Protein AF-0000000083277262 (afdb_homodimer)

Secondary structure (DSSP, 8-state):
----TTSPPEEEEETTTEEEETTS-EEE-SS--B-----BTTTTEEEEEEEEETTTTEEEEEEEESS--TTS-EEEEEEE--STTTS--TT-HHHIIIIIHHHHHHHT-EEEEEE---TTTS-TTHHHHHHHHHHHHHHHHHT--TTSTT--HHHHHHEEEEEEEEEEETHHHHHHHHHHHHHHTSSGGGT--EEEEEEES-----SS--GGGGT-HHHHHHHHHHHHHHS--TTGGGSTTT-TTSTTPPPGGG--SSEEEEEEETT-TTHHHHHHHHHHHHHSS--SEEEEEEETT--TTHHHHSTTSHHHHHHHHHHHHHHH--/----TTSPPEEEEETTTEEEETTS-EEE-SS--B-----BTTTTEEEEEEEEETTTTEEEEEEEESS--TTS-EEEEEEE--STTTS--TT-HHHIIIIIHHHHHHHT-EEEEEE---TTTS-TTHHHHHHHHHHHHHHHHHT--TTSTT--HHHHHHEEEEEEEEEEETHHHHHHHHHHHHHHTSSGGGT--EEEEEEES-----SS--GGGGT-HHHHHHHHHHHHHHS--TTGGGSTTT-TTSTTPPPGGG--SSEEEEEEETT-TTHHHHHHHHHHHHHSS--SEEEEEEETT--TTHHHHSTTSHHHHHHHHHHHHHHH--

Organism: Cucumis melo var. makuwa (NCBI:txid1194695)

pLDDT: mean 95.26, std 7.97, range [22.5, 98.94]

Foldseek 3Di:
DPQPPVDFAWDDDQPPAWTAGPVGDIGGNDQPDFAAFAADPVQQKGKDKDQQDVVVRWIKMKIAHPDDDQVAAFAEEEEEEDDLLRHHFNGRCLCVPQPDSLLCRLLRHMYIYTGFHGPPVDFPPRRLVSSLSNLVSLLVLLVDDPPDPPHDVCCVRHHDQQQYEQEYEACSLLSRQVSQLVCLVDCSCVRGAHAEYEYALYQADDDDADDPCVPPVVVVVSSQVSCCRRDPDPRRCLPLSRHCPHPPHPDSLSGGHAEYEQEHEAAESSRVVSVVSQVSNVPDPNRHYYHYHYHYPDYGSCLSVPVPDPSNSVVSNVVSCVSNPD/DPQPPVDFAWDDDQPPAWTAGPVGDIGGNDQPDFAAFAADPVLQKGKDKDQQDVVVRWIKMKIAHPDDDQVAAFAEEEEEEDDLLAHHFNGRCLCVPQPDSLLCRLQRHMYIYTGFHGPPVDFPPRRLVSSLSNLVSLLVQLVDDPPDPPHDVCCVRHHDQQQYEQEYEACSLLSRQVSQLVCLVDCSCVRGAHAEYEYALYQADDDDADDPCVPPVVVVVSSQVSCCRRDPDPRRCLPLSRHCPHPPHDDSLSGGHAEYEQEHEAAESSRVVSVVSQVSNVPDPNRHYYHYHYHYPDYGSCLSVPVPDPSSSVVSNVVSCVSNPD

Sequence (652 aa):
MATDSNNPELAVELLPYLRLYKNGIVDRLIGTRVTPPGLDSRTGVDSKDIIIVPDTGVSARLYRPTVVDPRRKLPLVVYFHGGAFLVASSAEPIYHNNCLIPLAAEAHTVLLSVNYRLAPEHPLPAAYDDSWAALQWIAAQSQSSADQPGHEPWLEELVDFEKVFLVGDSAGGNISHHMALRAKNSNLGAKIKIVGIALIQPYFWGQEPIGLEIIEHHKRAEVDSWWNFVCPSDRGNDDLLINPFSDGSPAIDGLAGEKVLVIVAGKDILRERGKLYYETLARSEWKGKVEFYETEGEDHAFHMLNPTSEKAKALVKRLAFFLNQDMATDSNNPELAVELLPYLRLYKNGIVDRLIGTRVTPPGLDSRTGVDSKDIIIVPDTGVSARLYRPTVVDPRRKLPLVVYFHGGAFLVASSAEPIYHNNCLIPLAAEAHTVLLSVNYRLAPEHPLPAAYDDSWAALQWIAAQSQSSADQPGHEPWLEELVDFEKVFLVGDSAGGNISHHMALRAKNSNLGAKIKIVGIALIQPYFWGQEPIGLEIIEHHKRAEVDSWWNFVCPSDRGNDDLLINPFSDGSPAIDGLAGEKVLVIVAGKDILRERGKLYYETLARSEWKGKVEFYETEGEDHAFHMLNPTSEKAKALVKRLAFFLNQD

Structure (mmCIF, N/CA/C/O backbone):
data_AF-0000000083277262-model_v1
#
loop_
_entity.id
_entity.type
_entity.pdbx_description
1 polymer 'Carboxylesterase 2'
#
loop_
_atom_site.group_PDB
_atom_site.id
_atom_site.type_symbol
_atom_site.label_atom_id
_atom_site.label_alt_id
_atom_site.label_comp_id
_atom_site.label_asym_id
_atom_site.label_entity_id
_atom_site.label_seq_id
_atom_site.pdbx_PDB_ins_code
_atom_site.Cartn_x
_atom_site.Cartn_y
_atom_site.Cartn_z
_atom_site.occupancy
_atom_site.B_iso_or_equiv
_atom_site.auth_seq_id
_atom_site.auth_comp_id
_atom_site.auth_asym_id
_atom_site.auth_atom_id
_atom_site.pdbx_PDB_model_num
ATOM 1 N N . MET A 1 1 ? -23.422 -6.77 -21.609 1 22.77 1 MET A N 1
ATOM 2 C CA . MET A 1 1 ? -22.125 -6.598 -22.25 1 22.77 1 MET A CA 1
ATOM 3 C C . MET A 1 1 ? -21.016 -6.488 -21.219 1 22.77 1 MET A C 1
ATOM 5 O O . MET A 1 1 ? -21.078 -5.645 -20.328 1 22.77 1 MET A O 1
ATOM 9 N N . ALA A 1 2 ? -20.391 -7.473 -20.875 1 35.72 2 ALA A N 1
ATOM 10 C CA . ALA A 1 2 ? -19.312 -7.496 -19.891 1 35.72 2 ALA A CA 1
ATOM 11 C C . ALA A 1 2 ? -18.406 -6.277 -20.031 1 35.72 2 ALA A C 1
ATOM 13 O O . ALA A 1 2 ? -17.812 -6.062 -21.094 1 35.72 2 ALA A O 1
ATOM 14 N N . THR A 1 3 ? -18.609 -5.141 -19.453 1 43.09 3 THR A N 1
ATOM 15 C CA . THR A 1 3 ? -17.75 -3.959 -19.516 1 43.09 3 THR A CA 1
ATOM 16 C C . THR A 1 3 ? -16.281 -4.359 -19.625 1 43.09 3 THR A C 1
ATOM 18 O O . THR A 1 3 ? -15.828 -5.266 -18.922 1 43.09 3 THR A O 1
ATOM 21 N N . ASP A 1 4 ? -15.656 -4.242 -20.641 1 50.34 4 ASP A N 1
ATOM 22 C CA . ASP A 1 4 ? -14.258 -4.477 -20.984 1 50.34 4 ASP A CA 1
ATOM 23 C C . ASP A 1 4 ? -13.336 -4.008 -19.859 1 50.34 4 ASP A C 1
ATOM 25 O O . ASP A 1 4 ? -13.195 -2.803 -19.625 1 50.34 4 ASP A O 1
ATOM 29 N N . SER A 1 5 ? -13.211 -4.855 -18.859 1 57.97 5 SER A N 1
ATOM 30 C CA . SER A 1 5 ? -12.414 -4.555 -17.672 1 57.97 5 SER A CA 1
ATOM 31 C C . SER A 1 5 ? -11.148 -3.783 -18.031 1 57.97 5 SER A C 1
ATOM 33 O O . SER A 1 5 ? -10.602 -3.051 -17.203 1 57.97 5 SER A O 1
ATOM 35 N N . ASN A 1 6 ? -10.805 -3.916 -19.375 1 64.69 6 ASN A N 1
ATOM 36 C CA . ASN A 1 6 ? -9.578 -3.27 -19.828 1 64.69 6 ASN A CA 1
ATOM 37 C C . ASN A 1 6 ? -9.844 -1.841 -20.297 1 64.69 6 ASN A C 1
ATOM 39 O O . ASN A 1 6 ? -8.906 -1.047 -20.438 1 64.69 6 ASN A O 1
ATOM 43 N N . ASN A 1 7 ? -11.055 -1.587 -20.578 1 66.38 7 ASN A N 1
ATOM 44 C CA . ASN A 1 7 ? -11.406 -0.224 -20.969 1 66.38 7 ASN A CA 1
ATOM 45 C C . ASN A 1 7 ? -12.633 0.275 -20.219 1 66.38 7 ASN A C 1
ATOM 47 O O . ASN A 1 7 ? -13.672 0.535 -20.828 1 66.38 7 ASN A O 1
ATOM 51 N N . PRO A 1 8 ? -12.5 0.411 -19.047 1 79.12 8 PRO A N 1
ATOM 52 C CA . PRO A 1 8 ? -13.672 0.779 -18.25 1 79.12 8 PRO A CA 1
ATOM 53 C C . PRO A 1 8 ? -14.125 2.217 -18.484 1 79.12 8 PRO A C 1
ATOM 55 O O . PRO A 1 8 ? -13.32 3.061 -18.891 1 79.12 8 PRO A O 1
ATOM 58 N N . GLU A 1 9 ? -15.375 2.428 -18.375 1 90.5 9 GLU A N 1
ATOM 59 C CA . GLU A 1 9 ? -15.961 3.758 -18.5 1 90.5 9 GLU A CA 1
ATOM 60 C C . GLU A 1 9 ? -15.656 4.621 -17.281 1 90.5 9 GLU A C 1
ATOM 62 O O . GLU A 1 9 ? -15.734 4.152 -16.156 1 90.5 9 GLU A O 1
ATOM 67 N N . LEU A 1 10 ? -15.344 5.852 -17.609 1 94.06 10 LEU A N 1
ATOM 68 C CA . LEU A 1 10 ? -15.031 6.797 -16.547 1 94.06 10 LEU A CA 1
ATOM 69 C C . LEU A 1 10 ? -16.281 7.16 -15.758 1 94.06 10 LEU A C 1
ATOM 71 O O . LEU A 1 10 ? -17.328 7.438 -16.344 1 94.06 10 LEU A O 1
ATOM 75 N N . ALA A 1 11 ? -16.266 7.082 -14.508 1 94.88 11 ALA A N 1
ATOM 76 C CA . ALA A 1 11 ? -17.344 7.539 -13.633 1 94.88 11 ALA A CA 1
ATOM 77 C C . ALA A 1 11 ? -17.078 8.961 -13.133 1 94.88 11 ALA A C 1
ATOM 79 O O . ALA A 1 11 ? -17.922 9.836 -13.266 1 94.88 11 ALA A O 1
ATOM 80 N N . VAL A 1 12 ? -15.883 9.156 -12.531 1 95.62 12 VAL A N 1
ATOM 81 C CA . VAL A 1 12 ? -15.492 10.438 -11.953 1 95.62 12 VAL A CA 1
ATOM 82 C C . VAL A 1 12 ? -14.016 10.703 -12.219 1 95.62 12 VAL A C 1
ATOM 84 O O . VAL A 1 12 ? -13.195 9.781 -12.188 1 95.62 12 VAL A O 1
ATOM 87 N N . GLU A 1 13 ? -13.727 11.875 -12.586 1 96.38 13 GLU A N 1
ATOM 88 C CA . GLU A 1 13 ? -12.344 12.32 -12.719 1 96.38 13 GLU A CA 1
ATOM 89 C C . GLU A 1 13 ? -12.031 13.453 -11.742 1 96.38 13 GLU A C 1
ATOM 91 O O . GLU A 1 13 ? -12.641 14.523 -11.805 1 96.38 13 GLU A O 1
ATOM 96 N N . LEU A 1 14 ? -11.109 13.195 -10.828 1 97.06 14 LEU A N 1
ATOM 97 C CA . LEU A 1 14 ? -10.672 14.172 -9.836 1 97.06 14 LEU A CA 1
ATOM 98 C C . LEU A 1 14 ? -9.219 14.578 -10.078 1 97.06 14 LEU A C 1
ATOM 100 O O . LEU A 1 14 ? -8.336 14.211 -9.305 1 97.06 14 LEU A O 1
ATOM 104 N N . LEU A 1 15 ? -9.055 15.305 -11.109 1 95.19 15 LEU A N 1
ATOM 105 C CA . LEU A 1 15 ? -7.703 15.727 -11.469 1 95.19 15 LEU A CA 1
ATOM 106 C C . LEU A 1 15 ? -7.129 16.672 -10.414 1 95.19 15 LEU A C 1
ATOM 108 O O . LEU A 1 15 ? -7.863 17.469 -9.82 1 95.19 15 LEU A O 1
ATOM 112 N N . PRO A 1 16 ? -5.879 16.625 -10.266 1 96.62 16 PRO A N 1
ATOM 113 C CA . PRO A 1 16 ? -4.895 15.75 -10.898 1 96.62 16 PRO A CA 1
ATOM 114 C C . PRO A 1 16 ? -4.734 14.414 -10.172 1 96.62 16 PRO A C 1
ATOM 116 O O . PRO A 1 16 ? -3.775 13.68 -10.422 1 96.62 16 PRO A O 1
ATOM 119 N N . TYR A 1 17 ? -5.645 14.023 -9.32 1 97.56 17 TYR A N 1
ATOM 120 C CA . TYR A 1 17 ? -5.363 13 -8.32 1 97.56 17 TYR A CA 1
ATOM 121 C C . TYR A 1 17 ? -5.715 11.609 -8.852 1 97.56 17 TYR A C 1
ATOM 123 O O . TYR A 1 17 ? -4.879 10.703 -8.828 1 97.56 17 TYR A O 1
ATOM 131 N N . LEU A 1 18 ? -6.953 11.484 -9.328 1 97.31 18 LEU A N 1
ATOM 132 C CA . LEU A 1 18 ? -7.309 10.117 -9.672 1 97.31 18 LEU A CA 1
ATOM 133 C C . LEU A 1 18 ? -8.492 10.078 -10.625 1 97.31 18 LEU A C 1
ATOM 135 O O . LEU A 1 18 ? -9.164 11.094 -10.828 1 97.31 18 LEU A O 1
ATOM 139 N N . ARG A 1 19 ? -8.711 8.945 -11.242 1 97.12 19 ARG A N 1
ATOM 140 C CA . ARG A 1 19 ? -9.891 8.562 -12.016 1 97.12 19 ARG A CA 1
ATOM 141 C C . ARG A 1 19 ? -10.594 7.363 -11.391 1 97.12 19 ARG A C 1
ATOM 143 O O . ARG A 1 19 ? -9.938 6.402 -10.984 1 97.12 19 ARG A O 1
ATOM 150 N N . LEU A 1 20 ? -11.828 7.457 -11.219 1 96.62 20 LEU A N 1
ATOM 151 C CA . LEU A 1 20 ? -12.688 6.367 -10.789 1 96.62 20 LEU A CA 1
ATOM 152 C C . LEU A 1 20 ? -13.555 5.867 -11.938 1 96.62 20 LEU A C 1
ATOM 154 O O . LEU A 1 20 ? -14.258 6.656 -12.578 1 96.62 20 LEU A O 1
ATOM 158 N N . TYR A 1 21 ? -13.492 4.625 -12.156 1 94.88 21 TYR A N 1
ATOM 159 C CA . TYR A 1 21 ? -14.25 4.043 -13.258 1 94.88 21 TYR A CA 1
ATOM 160 C C . TYR A 1 21 ? -15.539 3.408 -12.758 1 94.88 21 TYR A C 1
ATOM 162 O O . TYR A 1 21 ? -15.688 3.145 -11.562 1 94.88 21 TYR A O 1
ATOM 170 N N . LYS A 1 22 ? -16.453 3.186 -13.625 1 91.88 22 LYS A N 1
ATOM 171 C CA . LYS A 1 22 ? -17.797 2.729 -13.281 1 91.88 22 LYS A CA 1
ATOM 172 C C . LYS A 1 22 ? -17.75 1.352 -12.625 1 91.88 22 LYS A C 1
ATOM 174 O O . LYS A 1 22 ? -18.594 1.035 -11.781 1 91.88 22 LYS A O 1
ATOM 179 N N . ASN A 1 23 ? -16.781 0.619 -12.938 1 87.88 23 ASN A N 1
ATOM 180 C CA . ASN A 1 23 ? -16.672 -0.716 -12.359 1 87.88 23 ASN A CA 1
ATOM 181 C C . ASN A 1 23 ? -15.922 -0.693 -11.031 1 87.88 23 ASN A C 1
ATOM 183 O O . ASN A 1 23 ? -15.562 -1.745 -10.492 1 87.88 23 ASN A O 1
ATOM 187 N N . GLY A 1 24 ? -15.555 0.473 -10.562 1 90.81 24 GLY A N 1
ATOM 188 C CA . GLY A 1 24 ? -15.008 0.628 -9.219 1 90.81 24 GLY A CA 1
ATOM 189 C C . GLY A 1 24 ? -13.5 0.774 -9.203 1 90.81 24 GLY A C 1
ATOM 190 O O . GLY A 1 24 ? -12.906 1.058 -8.164 1 90.81 24 GLY A O 1
ATOM 191 N N . ILE A 1 25 ? -12.891 0.616 -10.344 1 94.31 25 ILE A N 1
ATOM 192 C CA . ILE A 1 25 ? -11.438 0.7 -10.43 1 94.31 25 ILE A CA 1
ATOM 193 C C . ILE A 1 25 ? -10.984 2.125 -10.125 1 94.31 25 ILE A C 1
ATOM 195 O O . ILE A 1 25 ? -11.555 3.09 -10.648 1 94.31 25 ILE A O 1
ATOM 199 N N . VAL A 1 26 ? -10.031 2.217 -9.266 1 96.69 26 VAL A N 1
ATOM 200 C CA . VAL A 1 26 ? -9.414 3.492 -8.922 1 96.69 26 VAL A CA 1
ATOM 201 C C . VAL A 1 26 ? -8.023 3.582 -9.562 1 96.69 26 VAL A C 1
ATOM 203 O O . VAL A 1 26 ? -7.184 2.705 -9.352 1 96.69 26 VAL A O 1
ATOM 206 N N . ASP A 1 27 ? -7.82 4.59 -10.352 1 96.44 27 ASP A N 1
ATOM 207 C CA . ASP A 1 27 ? -6.535 4.867 -10.984 1 96.44 27 ASP A CA 1
ATOM 208 C C . ASP A 1 27 ? -5.941 6.176 -10.469 1 96.44 27 ASP A C 1
ATOM 210 O O . ASP A 1 27 ? -6.359 7.258 -10.883 1 96.44 27 ASP A O 1
ATOM 214 N N . ARG A 1 28 ? -5.016 6.137 -9.562 1 97.56 28 ARG A N 1
ATOM 215 C CA . ARG A 1 28 ? -4.355 7.332 -9.047 1 97.56 28 ARG A CA 1
ATOM 216 C C . ARG A 1 28 ? -3.266 7.809 -10 1 97.56 28 ARG A C 1
ATOM 218 O O . ARG A 1 28 ? -2.465 7.008 -10.484 1 97.56 28 ARG A O 1
ATOM 225 N N . LEU A 1 29 ? -3.215 9.055 -10.234 1 96.38 29 LEU A N 1
ATOM 226 C CA . LEU A 1 29 ? -2.412 9.617 -11.312 1 96.38 29 LEU A CA 1
ATOM 227 C C . LEU A 1 29 ? -1.122 10.219 -10.773 1 96.38 29 LEU A C 1
ATOM 229 O O . LEU A 1 29 ? -0.129 10.328 -11.492 1 96.38 29 LEU A O 1
ATOM 233 N N . ILE A 1 30 ? -1.158 10.656 -9.531 1 95.56 30 ILE A N 1
ATOM 234 C CA . ILE A 1 30 ? 0.013 11.234 -8.883 1 95.56 30 ILE A CA 1
ATOM 235 C C . ILE A 1 30 ? 0.098 10.742 -7.438 1 95.56 30 ILE A C 1
ATOM 237 O O . ILE A 1 30 ? -0.841 10.125 -6.93 1 95.56 30 ILE A O 1
ATOM 241 N N . GLY A 1 31 ? 1.222 11 -6.832 1 95.25 31 GLY A N 1
ATOM 242 C CA . GLY A 1 31 ? 1.381 10.703 -5.418 1 95.25 31 GLY A CA 1
ATOM 243 C C . GLY A 1 31 ? 1.563 9.219 -5.141 1 95.25 31 GLY A C 1
ATOM 244 O O . GLY A 1 31 ? 1.204 8.734 -4.066 1 95.25 31 GLY A O 1
ATOM 245 N N . THR A 1 32 ? 2.051 8.484 -6.199 1 94.81 32 THR A N 1
ATOM 246 C CA . THR A 1 32 ? 2.121 7.031 -6.062 1 94.81 32 THR A CA 1
ATOM 247 C C . THR A 1 32 ? 3.572 6.566 -5.996 1 94.81 32 THR A C 1
ATOM 249 O O . THR A 1 32 ? 3.84 5.367 -5.871 1 94.81 32 THR A O 1
ATOM 252 N N . ARG A 1 33 ? 4.547 7.508 -6.062 1 94.81 33 ARG A N 1
ATOM 253 C CA . ARG A 1 33 ? 5.953 7.121 -6.02 1 94.81 33 ARG A CA 1
ATOM 254 C C . ARG A 1 33 ? 6.379 6.762 -4.602 1 94.81 33 ARG A C 1
ATOM 256 O O . ARG A 1 33 ? 5.738 7.172 -3.633 1 94.81 33 ARG A O 1
ATOM 263 N N . VAL A 1 34 ? 7.438 5.98 -4.512 1 96.31 34 VAL A N 1
ATOM 264 C CA . VAL A 1 34 ? 7.871 5.484 -3.207 1 96.31 34 VAL A CA 1
ATOM 265 C C . VAL A 1 34 ? 9.367 5.715 -3.037 1 96.31 34 VAL A C 1
ATOM 267 O O . VAL A 1 34 ? 10.156 5.398 -3.932 1 96.31 34 VAL A O 1
ATOM 270 N N . THR A 1 35 ? 9.719 6.305 -1.947 1 95.75 35 THR A N 1
ATOM 271 C CA . THR A 1 35 ? 11.117 6.375 -1.524 1 95.75 35 THR A CA 1
ATOM 272 C C . THR A 1 35 ? 11.359 5.473 -0.32 1 95.75 35 THR A C 1
ATOM 274 O O . THR A 1 35 ? 10.648 5.559 0.683 1 95.75 35 THR A O 1
ATOM 277 N N . PRO A 1 36 ? 12.32 4.633 -0.388 1 94.44 36 PRO A N 1
ATOM 278 C CA . PRO A 1 36 ? 12.617 3.795 0.775 1 94.44 36 PRO A CA 1
ATOM 279 C C . PRO A 1 36 ? 13.156 4.598 1.957 1 94.44 36 PRO A C 1
ATOM 281 O O . PRO A 1 36 ? 13.805 5.629 1.764 1 94.44 36 PRO A O 1
ATOM 284 N N . PRO A 1 37 ? 12.883 4.109 3.176 1 97.31 37 PRO A N 1
ATOM 285 C CA . PRO A 1 37 ? 13.516 4.73 4.34 1 97.31 37 PRO A CA 1
ATOM 286 C C . PRO A 1 37 ? 15.016 4.441 4.426 1 97.31 37 PRO A C 1
ATOM 288 O O . PRO A 1 37 ? 15.531 3.619 3.668 1 97.31 37 PRO A O 1
ATOM 291 N N . GLY A 1 38 ? 15.656 5.145 5.301 1 96.75 38 GLY A N 1
ATOM 292 C CA . GLY A 1 38 ? 17.078 4.938 5.508 1 96.75 38 GLY A CA 1
ATOM 293 C C . GLY A 1 38 ? 17.812 6.203 5.902 1 96.75 38 GLY A C 1
ATOM 294 O O . GLY A 1 38 ? 17.203 7.25 6.098 1 96.75 38 GLY A O 1
ATOM 295 N N . LEU A 1 39 ? 19.109 6.105 5.992 1 96.94 39 LEU A N 1
ATOM 296 C CA . LEU A 1 39 ? 19.953 7.227 6.398 1 96.94 39 LEU A CA 1
ATOM 297 C C . LEU A 1 39 ? 20.172 8.188 5.234 1 96.94 39 LEU A C 1
ATOM 299 O O . LEU A 1 39 ? 20.594 7.766 4.152 1 96.94 39 LEU A O 1
ATOM 303 N N . ASP A 1 40 ? 19.781 9.375 5.422 1 95.75 40 ASP A N 1
ATOM 304 C CA . ASP A 1 40 ? 20.172 10.438 4.504 1 95.75 40 ASP A CA 1
ATOM 305 C C . ASP A 1 40 ? 21.547 10.984 4.863 1 95.75 40 ASP A C 1
ATOM 307 O O . ASP A 1 40 ? 21.703 11.695 5.859 1 95.75 40 ASP A O 1
ATOM 311 N N . SER A 1 41 ? 22.516 10.711 4.078 1 92.62 41 SER A N 1
ATOM 312 C CA . SER A 1 41 ? 23.906 11.008 4.414 1 92.62 41 SER A CA 1
ATOM 313 C C . SER A 1 41 ? 24.172 12.516 4.406 1 92.62 41 SER A C 1
ATOM 315 O O . SER A 1 41 ? 25.078 12.992 5.09 1 92.62 41 SER A O 1
ATOM 317 N N . ARG A 1 42 ? 23.469 13.25 3.715 1 91.38 42 ARG A N 1
ATOM 318 C CA . ARG A 1 42 ? 23.688 14.688 3.615 1 91.38 42 ARG A CA 1
ATOM 319 C C . ARG A 1 42 ? 23.266 15.398 4.902 1 91.38 42 ARG A C 1
ATOM 321 O O . ARG A 1 42 ? 23.922 16.359 5.332 1 91.38 42 ARG A O 1
ATOM 328 N N . THR A 1 43 ? 22.109 14.906 5.539 1 95.31 43 THR A N 1
ATOM 329 C CA . THR A 1 43 ? 21.531 15.609 6.68 1 95.31 43 THR A CA 1
ATOM 330 C C . THR A 1 43 ? 21.797 14.852 7.977 1 95.31 43 THR A C 1
ATOM 332 O O . THR A 1 43 ? 21.656 15.406 9.062 1 95.31 43 THR A O 1
ATOM 335 N N . GLY A 1 44 ? 22.078 13.578 7.871 1 96.44 44 GLY A N 1
ATOM 336 C CA . GLY A 1 44 ? 22.25 12.742 9.055 1 96.44 44 GLY A CA 1
ATOM 337 C C . GLY A 1 44 ? 20.938 12.297 9.664 1 96.44 44 GLY A C 1
ATOM 338 O O . GLY A 1 44 ? 20.891 11.875 10.82 1 96.44 44 GLY A O 1
ATOM 339 N N . VAL A 1 45 ? 19.875 12.43 8.922 1 98.12 45 VAL A N 1
ATOM 340 C CA . VAL A 1 45 ? 18.578 11.977 9.391 1 98.12 45 VAL A CA 1
ATOM 341 C C . VAL A 1 45 ? 18.344 10.531 8.953 1 98.12 45 VAL A C 1
ATOM 343 O O . VAL A 1 45 ? 18.516 10.188 7.785 1 98.12 45 VAL A O 1
ATOM 346 N N . ASP A 1 46 ? 17.984 9.688 9.898 1 98.25 46 ASP A N 1
ATOM 347 C CA . ASP A 1 46 ? 17.641 8.297 9.633 1 98.25 46 ASP A CA 1
ATOM 348 C C . ASP A 1 46 ? 16.125 8.094 9.672 1 98.25 46 ASP A C 1
ATOM 350 O O . ASP A 1 46 ? 15.398 8.898 10.273 1 98.25 46 ASP A O 1
ATOM 354 N N . SER A 1 47 ? 15.656 7.109 8.945 1 98.56 47 SER A N 1
ATOM 355 C CA . SER A 1 47 ? 14.227 6.84 8.922 1 98.56 47 SER A CA 1
ATOM 356 C C . SER A 1 47 ? 13.945 5.344 8.828 1 98.56 47 SER A C 1
ATOM 358 O O . SER A 1 47 ? 14.805 4.574 8.391 1 98.56 47 SER A O 1
ATOM 360 N N . LYS A 1 48 ? 12.773 4.926 9.289 1 97.94 48 LYS A N 1
ATOM 361 C CA . LYS A 1 48 ? 12.312 3.549 9.164 1 97.94 48 LYS A CA 1
ATOM 362 C C . LYS A 1 48 ? 10.789 3.482 9.156 1 97.94 48 LYS A C 1
ATOM 364 O O . LYS A 1 48 ? 10.117 4.387 9.656 1 97.94 48 LYS A O 1
ATOM 369 N N . ASP A 1 49 ? 10.297 2.49 8.555 1 97.31 49 ASP A N 1
ATOM 370 C CA . ASP A 1 49 ? 8.859 2.248 8.562 1 97.31 49 ASP A CA 1
ATOM 371 C C . ASP A 1 49 ? 8.453 1.343 9.727 1 97.31 49 ASP A C 1
ATOM 373 O O . ASP A 1 49 ? 9.172 0.396 10.055 1 97.31 49 ASP A O 1
ATOM 377 N N . ILE A 1 50 ? 7.273 1.598 10.305 1 96.81 50 ILE A N 1
ATOM 378 C CA . ILE A 1 50 ? 6.754 0.78 11.398 1 96.81 50 ILE A CA 1
ATOM 379 C C . ILE A 1 50 ? 5.242 0.611 11.242 1 96.81 50 ILE A C 1
ATOM 381 O O . ILE A 1 50 ? 4.566 1.497 10.711 1 96.81 50 ILE A O 1
ATOM 385 N N . ILE A 1 51 ? 4.723 -0.504 11.633 1 96.19 51 ILE A N 1
ATOM 386 C CA . ILE A 1 51 ? 3.279 -0.696 11.734 1 96.19 51 ILE A CA 1
ATOM 387 C C . ILE A 1 51 ? 2.783 -0.189 13.086 1 96.19 51 ILE A C 1
ATOM 389 O O . ILE A 1 51 ? 3.293 -0.594 14.133 1 96.19 51 ILE A O 1
ATOM 393 N N . ILE A 1 52 ? 1.755 0.655 13.086 1 96.25 52 ILE A N 1
ATOM 394 C CA . ILE A 1 52 ? 1.357 1.24 14.367 1 96.25 52 ILE A CA 1
ATOM 395 C C . ILE A 1 52 ? -0.032 0.739 14.75 1 96.25 52 ILE A C 1
ATOM 397 O O . ILE A 1 52 ? -0.389 0.73 15.93 1 96.25 52 ILE A O 1
ATOM 401 N N . VAL A 1 53 ? -0.822 0.31 13.758 1 95.44 53 VAL A N 1
ATOM 402 C CA . VAL A 1 53 ? -2.123 -0.301 14.016 1 95.44 53 VAL A CA 1
ATOM 403 C C . VAL A 1 53 ? -2.199 -1.659 13.32 1 95.44 53 VAL A C 1
ATOM 405 O O . VAL A 1 53 ? -2.697 -1.761 12.195 1 95.44 53 VAL A O 1
ATOM 408 N N . PRO A 1 54 ? -1.828 -2.686 14 1 92.25 54 PRO A N 1
ATOM 409 C CA . PRO A 1 54 ? -1.712 -4.008 13.375 1 92.25 54 PRO A CA 1
ATOM 410 C C . PRO A 1 54 ? -3.025 -4.488 12.758 1 92.25 54 PRO A C 1
ATOM 412 O O . PRO A 1 54 ? -3.018 -5.125 11.711 1 92.25 54 PRO A O 1
ATOM 415 N N . ASP A 1 55 ? -4.184 -4.152 13.344 1 89.94 55 ASP A N 1
ATOM 416 C CA . ASP A 1 55 ? -5.48 -4.66 12.906 1 89.94 55 ASP A CA 1
ATOM 417 C C . ASP A 1 55 ? -5.844 -4.113 11.523 1 89.94 55 ASP A C 1
ATOM 419 O O . ASP A 1 55 ? -6.516 -4.789 10.742 1 89.94 55 ASP A O 1
ATOM 423 N N . THR A 1 56 ? -5.355 -2.91 11.266 1 91.5 56 THR A N 1
ATOM 424 C CA . THR A 1 56 ? -5.738 -2.275 10.008 1 91.5 56 THR A CA 1
ATOM 425 C C . THR A 1 56 ? -4.539 -2.166 9.07 1 91.5 56 THR A C 1
ATOM 427 O O . THR A 1 56 ? -4.695 -1.888 7.879 1 91.5 56 THR A O 1
ATOM 430 N N . GLY A 1 57 ? -3.371 -2.35 9.641 1 93.5 57 GLY A N 1
ATOM 431 C CA . GLY A 1 57 ? -2.16 -2.252 8.844 1 93.5 57 GLY A CA 1
ATOM 432 C C . GLY A 1 57 ? -1.66 -0.828 8.688 1 93.5 57 GLY A C 1
ATOM 433 O O . GLY A 1 57 ? -0.733 -0.57 7.914 1 93.5 57 GLY A O 1
ATOM 434 N N . VAL A 1 58 ? -2.287 0.101 9.414 1 97.12 58 VAL A N 1
ATOM 435 C CA . VAL A 1 58 ? -1.823 1.483 9.367 1 97.12 58 VAL A CA 1
ATOM 436 C C . VAL A 1 58 ? -0.378 1.56 9.859 1 97.12 58 VAL A C 1
ATOM 438 O O . VAL A 1 58 ? -0.044 1.019 10.914 1 97.12 58 VAL A O 1
ATOM 441 N N . SER A 1 59 ? 0.45 2.158 9.039 1 97.88 59 SER A N 1
ATOM 442 C CA . SER A 1 59 ? 1.874 2.299 9.328 1 97.88 59 SER A CA 1
ATOM 443 C C . SER A 1 59 ? 2.27 3.766 9.461 1 97.88 59 SER A C 1
ATOM 445 O O . SER A 1 59 ? 1.422 4.656 9.352 1 97.88 59 SER A O 1
ATOM 447 N N . ALA A 1 60 ? 3.48 3.963 9.812 1 98.62 60 ALA A N 1
ATOM 448 C CA . ALA A 1 60 ? 4.102 5.285 9.844 1 98.62 60 ALA A CA 1
ATOM 449 C C . ALA A 1 60 ? 5.59 5.199 9.523 1 98.62 60 ALA A C 1
ATOM 451 O O . ALA A 1 60 ? 6.184 4.117 9.578 1 98.62 60 ALA A O 1
ATOM 452 N N . ARG A 1 61 ? 6.109 6.254 9.055 1 98.69 61 ARG A N 1
ATOM 453 C CA . ARG A 1 61 ? 7.559 6.375 8.922 1 98.69 61 ARG A CA 1
ATOM 454 C C . ARG A 1 61 ? 8.133 7.273 10.008 1 98.69 61 ARG A C 1
ATOM 456 O O . ARG A 1 61 ? 7.641 8.383 10.234 1 98.69 61 ARG A O 1
ATOM 463 N N . LEU A 1 62 ? 9.164 6.785 10.703 1 98.75 62 LEU A N 1
ATOM 464 C CA . LEU A 1 62 ? 9.867 7.52 11.75 1 98.75 62 LEU A CA 1
ATOM 465 C C . LEU A 1 62 ? 11.133 8.172 11.203 1 98.75 62 LEU A C 1
ATOM 467 O O . LEU A 1 62 ? 11.852 7.566 10.406 1 98.75 62 LEU A O 1
ATOM 471 N N . TYR A 1 63 ? 11.359 9.375 11.578 1 98.69 63 TYR A N 1
ATOM 472 C CA . TYR A 1 63 ? 12.594 10.094 11.281 1 98.69 63 TYR A CA 1
ATOM 473 C C . TYR A 1 63 ? 13.305 10.508 12.562 1 98.69 63 TYR A C 1
ATOM 475 O O . TYR A 1 63 ? 12.664 10.93 13.531 1 98.69 63 TYR A O 1
ATOM 483 N N . ARG A 1 64 ? 14.57 10.383 12.602 1 97.81 64 ARG A N 1
ATOM 484 C CA . ARG A 1 64 ? 15.344 10.867 13.742 1 97.81 64 ARG A CA 1
ATOM 485 C C . ARG A 1 64 ? 16.672 11.461 13.289 1 97.81 64 ARG A C 1
ATOM 487 O O . ARG A 1 64 ? 17.297 10.969 12.344 1 97.81 64 ARG A O 1
ATOM 494 N N . PRO A 1 65 ? 17.094 12.547 13.914 1 96.12 65 PRO A N 1
ATOM 495 C CA . PRO A 1 65 ? 18.484 12.945 13.742 1 96.12 65 PRO A CA 1
ATOM 496 C C . PRO A 1 65 ? 19.453 11.953 14.383 1 96.12 65 PRO A C 1
ATOM 498 O O . PRO A 1 65 ? 19.141 11.352 15.414 1 96.12 65 PRO A O 1
ATOM 501 N N . THR A 1 66 ? 20.609 11.766 13.781 1 92.56 66 THR A N 1
ATOM 502 C CA . THR A 1 66 ? 21.531 10.773 14.32 1 92.56 66 THR A CA 1
ATOM 503 C C . THR A 1 66 ? 22.562 11.438 15.219 1 92.56 66 THR A C 1
ATOM 505 O O . THR A 1 66 ? 23.234 10.766 16.016 1 92.56 66 THR A O 1
ATOM 508 N N . VAL A 1 67 ? 22.766 12.672 15.086 1 89.31 67 VAL A N 1
ATOM 509 C CA . VAL A 1 67 ? 23.672 13.398 15.953 1 89.31 67 VAL A CA 1
ATOM 510 C C . VAL A 1 67 ? 22.891 14.117 17.047 1 89.31 67 VAL A C 1
ATOM 512 O O . VAL A 1 67 ? 22.453 15.25 16.859 1 89.31 67 VAL A O 1
ATOM 515 N N . VAL A 1 68 ? 22.719 13.391 18.078 1 86.12 68 VAL A N 1
ATOM 516 C CA . VAL A 1 68 ? 21.922 13.953 19.172 1 86.12 68 VAL A CA 1
ATOM 517 C C . VAL A 1 68 ? 22.672 13.773 20.484 1 86.12 68 VAL A C 1
ATOM 519 O O . VAL A 1 68 ? 23.469 12.836 20.641 1 86.12 68 VAL A O 1
ATOM 522 N N . ASP A 1 69 ? 22.5 14.719 21.328 1 84.94 69 ASP A N 1
ATOM 523 C CA . ASP A 1 69 ? 22.953 14.578 22.703 1 84.94 69 ASP A CA 1
ATOM 524 C C . ASP A 1 69 ? 22.109 13.562 23.469 1 84.94 69 ASP A C 1
ATOM 526 O O . ASP A 1 69 ? 20.906 13.766 23.672 1 84.94 69 ASP A O 1
ATOM 530 N N . PRO A 1 70 ? 22.703 12.461 23.828 1 79.12 70 PRO A N 1
ATOM 531 C CA . PRO A 1 70 ? 21.953 11.398 24.484 1 79.12 70 PRO A CA 1
ATOM 532 C C . PRO A 1 70 ? 21.219 11.883 25.734 1 79.12 70 PRO A C 1
ATOM 534 O O . PRO A 1 70 ? 20.281 11.234 26.203 1 79.12 70 PRO A O 1
ATOM 537 N N . ARG A 1 71 ? 21.75 12.969 26.328 1 83.31 71 ARG A N 1
ATOM 538 C CA . ARG A 1 71 ? 21.188 13.461 27.578 1 83.31 71 ARG A CA 1
ATOM 539 C C . ARG A 1 71 ? 19.953 14.32 27.312 1 83.31 71 ARG A C 1
ATOM 541 O O . ARG A 1 71 ? 19.219 14.672 28.25 1 83.31 71 ARG A O 1
ATOM 548 N N . ARG A 1 72 ? 19.656 14.516 26.094 1 89.19 72 ARG A N 1
ATOM 549 C CA . ARG A 1 72 ? 18.562 15.422 25.766 1 89.19 72 ARG A CA 1
ATOM 550 C C . ARG A 1 72 ? 17.5 14.719 24.922 1 89.19 72 ARG A C 1
ATOM 552 O O . ARG A 1 72 ? 17.797 14.156 23.875 1 89.19 72 ARG A O 1
ATOM 559 N N . LYS A 1 73 ? 16.312 14.781 25.438 1 94.81 73 LYS A N 1
ATOM 560 C CA . LYS A 1 73 ? 15.188 14.266 24.656 1 94.81 73 LYS A CA 1
ATOM 561 C C . LYS A 1 73 ? 14.688 15.305 23.656 1 94.81 73 LYS A C 1
ATOM 563 O O . LYS A 1 73 ? 14.852 16.5 23.859 1 94.81 73 LYS A O 1
ATOM 568 N N . LEU A 1 74 ? 14.195 14.82 22.609 1 97.31 74 LEU A N 1
ATOM 569 C CA . LEU A 1 74 ? 13.766 15.672 21.516 1 97.31 74 LEU A CA 1
ATOM 570 C C . LEU A 1 74 ? 12.242 15.75 21.438 1 97.31 74 LEU A C 1
ATOM 572 O O . LEU A 1 74 ? 11.547 14.82 21.859 1 97.31 74 LEU A O 1
ATOM 576 N N . PRO A 1 75 ? 11.711 16.891 20.922 1 97.75 75 PRO A N 1
ATOM 577 C CA . PRO A 1 75 ? 10.273 16.922 20.625 1 97.75 75 PRO A CA 1
ATOM 578 C C . PRO A 1 75 ? 9.852 15.891 19.578 1 97.75 75 PRO A C 1
ATOM 580 O O . PRO A 1 75 ? 10.68 15.445 18.781 1 97.75 75 PRO A O 1
ATOM 583 N N . LEU A 1 76 ? 8.594 15.516 19.672 1 98.69 76 LEU A N 1
ATOM 584 C CA . LEU A 1 76 ? 8 14.633 18.672 1 98.69 76 LEU A CA 1
ATOM 585 C C . LEU A 1 76 ? 7.004 15.398 17.797 1 98.69 76 LEU A C 1
ATOM 587 O O . LEU A 1 76 ? 6.121 16.078 18.312 1 98.69 76 LEU A O 1
ATOM 591 N N . VAL A 1 77 ? 7.199 15.312 16.531 1 98.88 77 VAL A N 1
ATOM 592 C CA . VAL A 1 77 ? 6.23 15.852 15.586 1 98.88 77 VAL A CA 1
ATOM 593 C C . VAL A 1 77 ? 5.449 14.711 14.938 1 98.88 77 VAL A C 1
ATOM 595 O O . VAL A 1 77 ? 6.035 13.812 14.328 1 98.88 77 VAL A O 1
ATOM 598 N N . VAL A 1 78 ? 4.188 14.656 15.148 1 98.94 78 VAL A N 1
ATOM 599 C CA . VAL A 1 78 ? 3.316 13.789 14.359 1 98.94 78 VAL A CA 1
ATOM 600 C C . VAL A 1 78 ? 2.867 14.516 13.094 1 98.94 78 VAL A C 1
ATOM 602 O O . VAL A 1 78 ? 2.186 15.547 13.172 1 98.94 78 VAL A O 1
ATOM 605 N N . TYR A 1 79 ? 3.262 13.984 11.977 1 98.94 79 TYR A N 1
ATOM 606 C CA . TYR A 1 79 ? 2.998 14.664 10.711 1 98.94 79 TYR A CA 1
ATOM 607 C C . TYR A 1 79 ? 1.901 13.953 9.93 1 98.94 79 TYR A C 1
ATOM 609 O O . TYR A 1 79 ? 1.933 12.727 9.781 1 98.94 79 TYR A O 1
ATOM 617 N N . PHE A 1 80 ? 0.918 14.688 9.453 1 98.94 80 PHE A N 1
ATOM 618 C CA . PHE A 1 80 ? -0.14 14.211 8.57 1 98.94 80 PHE A CA 1
ATOM 619 C C . PHE A 1 80 ? 0.011 14.812 7.176 1 98.94 80 PHE A C 1
ATOM 621 O O . PHE A 1 80 ? -0.036 16.031 7.008 1 98.94 80 PHE A O 1
ATOM 628 N N . HIS A 1 81 ? 0.175 13.922 6.199 1 98.81 81 HIS A N 1
ATOM 629 C CA . HIS A 1 81 ? 0.445 14.406 4.852 1 98.81 81 HIS A CA 1
ATOM 630 C C . HIS A 1 81 ? -0.831 14.906 4.18 1 98.81 81 HIS A C 1
ATOM 632 O O . HIS A 1 81 ? -1.936 14.578 4.613 1 98.81 81 HIS A O 1
ATOM 638 N N . GLY A 1 82 ? -0.618 15.688 3.174 1 98.75 82 GLY A N 1
ATOM 639 C CA . GLY A 1 82 ? -1.728 16.141 2.354 1 98.75 82 GLY A CA 1
ATOM 640 C C . GLY A 1 82 ? -2.094 15.172 1.248 1 98.75 82 GLY A C 1
ATOM 641 O O . GLY A 1 82 ? -1.809 13.977 1.345 1 98.75 82 GLY A O 1
ATOM 642 N N . GLY A 1 83 ? -2.848 15.734 0.292 1 98.44 83 GLY A N 1
ATOM 643 C CA . GLY A 1 83 ? -3.295 14.914 -0.82 1 98.44 83 GLY A CA 1
ATOM 644 C C . GLY A 1 83 ? -4.805 14.789 -0.9 1 98.44 83 GLY A C 1
ATOM 645 O O . GLY A 1 83 ? -5.324 13.805 -1.44 1 98.44 83 GLY A O 1
ATOM 646 N N . ALA A 1 84 ? -5.48 15.695 -0.25 1 98.69 84 ALA A N 1
ATOM 647 C CA . ALA A 1 84 ? -6.938 15.812 -0.292 1 98.69 84 ALA A CA 1
ATOM 648 C C . ALA A 1 84 ? -7.605 14.516 0.149 1 98.69 84 ALA A C 1
ATOM 650 O O . ALA A 1 84 ? -8.703 14.188 -0.301 1 98.69 84 ALA A O 1
ATOM 651 N N . PHE A 1 85 ? -6.871 13.688 0.888 1 98.75 85 PHE A N 1
ATOM 652 C CA . PHE A 1 85 ? -7.34 12.398 1.385 1 98.75 85 PHE A CA 1
ATOM 653 C C . PHE A 1 85 ? -7.418 11.383 0.256 1 98.75 85 PHE A C 1
ATOM 655 O O . PHE A 1 85 ? -8.023 10.32 0.411 1 98.75 85 PHE A O 1
ATOM 662 N N . LEU A 1 86 ? -6.801 11.672 -0.936 1 98.56 86 LEU A N 1
ATOM 663 C CA . LEU A 1 86 ? -6.973 10.828 -2.117 1 98.56 86 LEU A CA 1
ATOM 664 C C . LEU A 1 86 ? -5.656 10.172 -2.51 1 98.56 86 LEU A C 1
ATOM 666 O O . LEU A 1 86 ? -5.652 9.094 -3.117 1 98.56 86 LEU A O 1
ATOM 670 N N . VAL A 1 87 ? -4.555 10.883 -2.188 1 98.25 87 VAL A N 1
ATOM 671 C CA . VAL A 1 87 ? -3.271 10.391 -2.68 1 98.25 87 VAL A CA 1
ATOM 672 C C . VAL A 1 87 ? -2.191 10.617 -1.624 1 98.25 87 VAL A C 1
ATOM 674 O O . VAL A 1 87 ? -2.457 11.195 -0.57 1 98.25 87 VAL A O 1
ATOM 677 N N . ALA A 1 88 ? -0.981 10.109 -1.904 1 97.88 88 ALA A N 1
ATOM 678 C CA . ALA A 1 88 ? 0.249 10.281 -1.136 1 97.88 88 ALA A CA 1
ATOM 679 C C . ALA A 1 88 ? 0.357 9.234 -0.035 1 97.88 88 ALA A C 1
ATOM 681 O O . ALA A 1 88 ? -0.512 8.367 0.093 1 97.88 88 ALA A O 1
ATOM 682 N N . SER A 1 89 ? 1.462 9.172 0.488 1 97.94 89 SER A N 1
ATOM 683 C CA . SER A 1 89 ? 1.832 8.273 1.578 1 97.94 89 SER A CA 1
ATOM 684 C C . SER A 1 89 ? 3.031 8.812 2.354 1 97.94 89 SER A C 1
ATOM 686 O O . SER A 1 89 ? 3.613 9.828 1.978 1 97.94 89 SER A O 1
ATOM 688 N N . SER A 1 90 ? 3.352 8.141 3.389 1 98.06 90 SER A N 1
ATOM 689 C CA . SER A 1 90 ? 4.539 8.516 4.152 1 98.06 90 SER A CA 1
ATOM 690 C C . SER A 1 90 ? 5.812 8.273 3.352 1 98.06 90 SER A C 1
ATOM 692 O O . SER A 1 90 ? 6.883 8.773 3.705 1 98.06 90 SER A O 1
ATOM 694 N N . ALA A 1 91 ? 5.711 7.562 2.242 1 97.19 91 ALA A N 1
ATOM 695 C CA . ALA A 1 91 ? 6.891 7.219 1.451 1 97.19 91 ALA A CA 1
ATOM 696 C C . ALA A 1 91 ? 7.012 8.125 0.226 1 97.19 91 ALA A C 1
ATOM 698 O O . ALA A 1 91 ? 7.988 8.039 -0.522 1 97.19 91 ALA A O 1
ATOM 699 N N . GLU A 1 92 ? 6.008 8.961 0.006 1 96.75 92 GLU A N 1
ATOM 700 C CA . GLU A 1 92 ? 6.027 9.852 -1.147 1 96.75 92 GLU A CA 1
ATOM 701 C C . GLU A 1 92 ? 7.25 10.766 -1.118 1 96.75 92 GLU A C 1
ATOM 703 O O . GLU A 1 92 ? 7.512 11.438 -0.114 1 96.75 92 GLU A O 1
ATOM 708 N N . PRO A 1 93 ? 7.996 10.898 -2.215 1 95.56 93 PRO A N 1
ATOM 709 C CA . PRO A 1 93 ? 9.266 11.625 -2.242 1 95.56 93 PRO A CA 1
ATOM 710 C C . PRO A 1 93 ? 9.117 13.094 -1.847 1 95.56 93 PRO A C 1
ATOM 712 O O . PRO A 1 93 ? 10 13.648 -1.189 1 95.56 93 PRO A O 1
ATOM 715 N N . ILE A 1 94 ? 8.055 13.719 -2.236 1 94.69 94 ILE A N 1
ATOM 716 C CA . ILE A 1 94 ? 7.914 15.141 -1.94 1 94.69 94 ILE A CA 1
ATOM 717 C C . ILE A 1 94 ? 7.82 15.344 -0.431 1 94.69 94 ILE A C 1
ATOM 719 O O . ILE A 1 94 ? 8.242 16.391 0.087 1 94.69 94 ILE A O 1
ATOM 723 N N . TYR A 1 95 ? 7.301 14.383 0.26 1 96.75 95 TYR A N 1
ATOM 724 C CA . TYR A 1 95 ? 7.254 14.469 1.716 1 96.75 95 TYR A CA 1
ATOM 725 C C . TYR A 1 95 ? 8.562 14 2.33 1 96.75 95 TYR A C 1
ATOM 727 O O . TYR A 1 95 ? 9.18 14.711 3.131 1 96.75 95 TYR A O 1
ATOM 735 N N . HIS A 1 96 ? 9.031 12.805 1.919 1 96.75 96 HIS A N 1
ATOM 736 C CA . HIS A 1 96 ? 10.211 12.188 2.502 1 96.75 96 HIS A CA 1
ATOM 737 C C . HIS A 1 96 ? 11.453 13.055 2.299 1 96.75 96 HIS A C 1
ATOM 739 O O . HIS A 1 96 ? 12.094 13.453 3.27 1 96.75 96 HIS A O 1
ATOM 745 N N . ASN A 1 97 ? 11.68 13.445 1.044 1 94.44 97 ASN A N 1
ATOM 746 C CA . ASN A 1 97 ? 12.922 14.109 0.676 1 94.44 97 ASN A CA 1
ATOM 747 C C . ASN A 1 97 ? 12.828 15.617 0.853 1 94.44 97 ASN A C 1
ATOM 749 O O . ASN A 1 97 ? 13.789 16.266 1.267 1 94.44 97 ASN A O 1
ATOM 753 N N . ASN A 1 98 ? 11.617 16.141 0.539 1 94.38 98 ASN A N 1
ATOM 754 C CA . ASN A 1 98 ? 11.547 17.594 0.385 1 94.38 98 ASN A CA 1
ATOM 755 C C . ASN A 1 98 ? 11.016 18.266 1.646 1 94.38 98 ASN A C 1
ATOM 757 O O . ASN A 1 98 ? 11.156 19.484 1.816 1 94.38 98 ASN A O 1
ATOM 761 N N . CYS A 1 99 ? 10.453 17.516 2.523 1 95.62 99 CYS A N 1
ATOM 762 C CA . CYS A 1 99 ? 9.797 18.172 3.648 1 95.62 99 CYS A CA 1
ATOM 763 C C . CYS A 1 99 ? 10.266 17.578 4.973 1 95.62 99 CYS A C 1
ATOM 765 O O . CYS A 1 99 ? 10.812 18.297 5.816 1 95.62 99 CYS A O 1
ATOM 767 N N . LEU A 1 100 ? 10.227 16.281 5.129 1 97.94 100 LEU A N 1
ATOM 768 C CA . LEU A 1 100 ? 10.336 15.703 6.461 1 97.94 100 LEU A CA 1
ATOM 769 C C . LEU A 1 100 ? 11.797 15.523 6.855 1 97.94 100 LEU A C 1
ATOM 771 O O . LEU A 1 100 ? 12.156 15.719 8.016 1 97.94 100 LEU A O 1
ATOM 775 N N . ILE A 1 101 ? 12.641 15.133 5.914 1 97.38 101 ILE A N 1
ATOM 776 C CA . ILE A 1 101 ? 14.07 15.039 6.215 1 97.38 101 ILE A CA 1
ATOM 777 C C . ILE A 1 101 ? 14.617 16.422 6.551 1 97.38 101 ILE A C 1
ATOM 779 O O . ILE A 1 101 ? 15.219 16.625 7.609 1 97.38 101 ILE A O 1
ATOM 783 N N . PRO A 1 102 ? 14.328 17.453 5.691 1 97.19 102 PRO A N 1
ATOM 784 C CA . PRO A 1 102 ? 14.805 18.797 6.031 1 97.19 102 PRO A CA 1
ATOM 785 C C . PRO A 1 102 ? 14.266 19.281 7.371 1 97.19 102 PRO A C 1
ATOM 787 O O . PRO A 1 102 ? 14.984 19.938 8.133 1 97.19 102 PRO A O 1
ATOM 790 N N . LEU A 1 103 ? 13.031 19.016 7.648 1 98.25 103 LEU A N 1
ATOM 791 C CA . LEU A 1 103 ? 12.43 19.5 8.891 1 98.25 103 LEU A CA 1
ATOM 792 C C . LEU A 1 103 ? 13.078 18.828 10.102 1 98.25 103 LEU A C 1
ATOM 794 O O . LEU A 1 103 ? 13.406 19.5 11.078 1 98.25 103 LEU A O 1
ATOM 798 N N . ALA A 1 104 ? 13.227 17.516 10.062 1 98.38 104 ALA A N 1
ATOM 799 C CA . ALA A 1 104 ? 13.867 16.797 11.156 1 98.38 104 ALA A CA 1
ATOM 800 C C . ALA A 1 104 ? 15.281 17.312 11.406 1 98.38 104 ALA A C 1
ATOM 802 O O . ALA A 1 104 ? 15.695 17.469 12.555 1 98.38 104 ALA A O 1
ATOM 803 N N . ALA A 1 105 ? 15.945 17.578 10.336 1 97.38 105 ALA A N 1
ATOM 804 C CA . ALA A 1 105 ? 17.312 18.062 10.43 1 97.38 105 ALA A CA 1
ATOM 805 C C . ALA A 1 105 ? 17.375 19.469 11.008 1 97.38 105 ALA A C 1
ATOM 807 O O . ALA A 1 105 ? 18.172 19.75 11.906 1 97.38 105 ALA A O 1
ATOM 808 N N . GLU A 1 106 ? 16.562 20.359 10.469 1 97.06 106 GLU A N 1
ATOM 809 C CA . GLU A 1 106 ? 16.578 21.781 10.844 1 97.06 106 GLU A CA 1
ATOM 810 C C . GLU A 1 106 ? 16.078 21.969 12.273 1 97.06 106 GLU A C 1
ATOM 812 O O . GLU A 1 106 ? 16.641 22.766 13.031 1 97.06 106 GLU A O 1
ATOM 817 N N . ALA A 1 107 ? 15.055 21.234 12.648 1 97.38 107 ALA A N 1
ATOM 818 C CA . ALA A 1 107 ? 14.406 21.438 13.945 1 97.38 107 ALA A CA 1
ATOM 819 C C . ALA A 1 107 ? 15.008 20.516 15.008 1 97.38 107 ALA A C 1
ATOM 821 O O . ALA A 1 107 ? 14.742 20.672 16.203 1 97.38 107 ALA A O 1
ATOM 822 N N . HIS A 1 108 ? 15.812 19.562 14.609 1 96.38 108 HIS A N 1
ATOM 823 C CA . HIS A 1 108 ? 16.344 18.562 15.531 1 96.38 108 HIS A CA 1
ATOM 824 C C . HIS A 1 108 ? 15.219 17.922 16.344 1 96.38 108 HIS A C 1
ATOM 826 O O . HIS A 1 108 ? 15.234 17.984 17.578 1 96.38 108 HIS A O 1
ATOM 832 N N . THR A 1 109 ? 14.375 17.25 15.625 1 97.5 109 THR A N 1
ATOM 833 C CA . THR A 1 109 ? 13.195 16.625 16.203 1 97.5 109 THR A CA 1
ATOM 834 C C . THR A 1 109 ? 13 15.219 15.633 1 97.5 109 THR A C 1
ATOM 836 O O . THR A 1 109 ? 13.578 14.875 14.602 1 97.5 109 THR A O 1
ATOM 839 N N . VAL A 1 110 ? 12.312 14.352 16.391 1 98.25 110 VAL A N 1
ATOM 840 C CA . VAL A 1 110 ? 11.812 13.086 15.867 1 98.25 110 VAL A CA 1
ATOM 841 C C . VAL A 1 110 ? 10.461 13.297 15.188 1 98.25 110 VAL A C 1
ATOM 843 O O . VAL A 1 110 ? 9.625 14.055 15.688 1 98.25 110 VAL A O 1
ATOM 846 N N . LEU A 1 111 ? 10.305 12.727 14.016 1 98.88 111 LEU A N 1
ATOM 847 C CA . LEU A 1 111 ? 9.031 12.844 13.32 1 98.88 111 LEU A CA 1
ATOM 848 C C . LEU A 1 111 ? 8.375 11.477 13.141 1 98.88 111 LEU A C 1
ATOM 850 O O . LEU A 1 111 ? 9.062 10.484 12.867 1 98.88 111 LEU A O 1
ATOM 854 N N . LEU A 1 112 ? 7.117 11.398 13.32 1 98.88 112 LEU A N 1
ATOM 855 C CA . LEU A 1 112 ? 6.281 10.273 12.93 1 98.88 112 LEU A CA 1
ATOM 856 C C . LEU A 1 112 ? 5.305 10.672 11.836 1 98.88 112 LEU A C 1
ATOM 858 O O . LEU A 1 112 ? 4.344 11.398 12.086 1 98.88 112 LEU A O 1
ATOM 862 N N . SER A 1 113 ? 5.582 10.242 10.617 1 98.94 113 SER A N 1
ATOM 863 C CA . SER A 1 113 ? 4.707 10.516 9.477 1 98.94 113 SER A CA 1
ATOM 864 C C . SER A 1 113 ? 3.656 9.422 9.312 1 98.94 113 SER A C 1
ATOM 866 O O . SER A 1 113 ? 3.977 8.297 8.922 1 98.94 113 SER A O 1
ATOM 868 N N . VAL A 1 114 ? 2.396 9.75 9.555 1 98.94 114 VAL A N 1
ATOM 869 C CA . VAL A 1 114 ? 1.319 8.766 9.562 1 98.94 114 VAL A CA 1
ATOM 870 C C . VAL A 1 114 ? 0.922 8.43 8.125 1 98.94 114 VAL A C 1
ATOM 872 O O . VAL A 1 114 ? 0.721 9.328 7.305 1 98.94 114 VAL A O 1
ATOM 875 N N . ASN A 1 115 ? 0.909 7.184 7.809 1 98.75 115 ASN A N 1
ATOM 876 C CA . ASN A 1 115 ? 0.43 6.695 6.523 1 98.75 115 ASN A CA 1
ATOM 877 C C . ASN A 1 115 ? -1.036 6.277 6.594 1 98.75 115 ASN A C 1
ATOM 879 O O . ASN A 1 115 ? -1.356 5.094 6.457 1 98.75 115 ASN A O 1
ATOM 883 N N . TYR A 1 116 ? -1.905 7.301 6.758 1 98.81 116 TYR A N 1
ATOM 884 C CA . TYR A 1 116 ? -3.318 7.012 6.969 1 98.81 116 TYR A CA 1
ATOM 885 C C . TYR A 1 116 ? -3.963 6.473 5.695 1 98.81 116 TYR A C 1
ATOM 887 O O . TYR A 1 116 ? -3.439 6.668 4.598 1 98.81 116 TYR A O 1
ATOM 895 N N . ARG A 1 117 ? -5.059 5.777 5.809 1 97.5 117 ARG A N 1
ATOM 896 C CA . ARG A 1 117 ? -5.754 5.164 4.684 1 97.5 117 ARG A CA 1
ATOM 897 C C . ARG A 1 117 ? -6.469 6.215 3.842 1 97.5 117 ARG A C 1
ATOM 899 O O . ARG A 1 117 ? -6.91 7.242 4.363 1 97.5 117 ARG A O 1
ATOM 906 N N . LEU A 1 118 ? -6.703 5.965 2.549 1 98.31 118 LEU A N 1
ATOM 907 C CA . LEU A 1 118 ? -7.168 6.98 1.607 1 98.31 118 LEU A CA 1
ATOM 908 C C . LEU A 1 118 ? -8.555 6.629 1.072 1 98.31 118 LEU A C 1
ATOM 910 O O . LEU A 1 118 ? -8.93 5.453 1.024 1 98.31 118 LEU A O 1
ATOM 914 N N . ALA A 1 119 ? -9.25 7.621 0.729 1 97.44 119 ALA A N 1
ATOM 915 C CA . ALA A 1 119 ? -10.453 7.48 -0.088 1 97.44 119 ALA A CA 1
ATOM 916 C C . ALA A 1 119 ? -10.094 7.215 -1.547 1 97.44 119 ALA A C 1
ATOM 918 O O . ALA A 1 119 ? -9.047 7.645 -2.025 1 97.44 119 ALA A O 1
ATOM 919 N N . PRO A 1 120 ? -10.969 6.484 -2.285 1 96.19 120 PRO A N 1
ATOM 920 C CA . PRO A 1 120 ? -12.328 6.078 -1.901 1 96.19 120 PRO A CA 1
ATOM 921 C C . PRO A 1 120 ? -12.367 4.711 -1.221 1 96.19 120 PRO A C 1
ATOM 923 O O . PRO A 1 120 ? -13.406 4.301 -0.708 1 96.19 120 PRO A O 1
ATOM 926 N N . GLU A 1 121 ? -11.203 4.004 -1.155 1 94.25 121 GLU A N 1
ATOM 927 C CA . GLU A 1 121 ? -11.211 2.699 -0.501 1 94.25 121 GLU A CA 1
ATOM 928 C C . GLU A 1 121 ? -11.648 2.812 0.956 1 94.25 121 GLU A C 1
ATOM 930 O O . GLU A 1 121 ? -12.312 1.919 1.481 1 94.25 121 GLU A O 1
ATOM 935 N N . HIS A 1 122 ? -11.219 3.924 1.551 1 94.81 122 HIS A N 1
ATOM 936 C CA . HIS A 1 122 ? -11.57 4.262 2.926 1 94.81 122 HIS A CA 1
ATOM 937 C C . HIS A 1 122 ? -12.055 5.703 3.033 1 94.81 122 HIS A C 1
ATOM 939 O O . HIS A 1 122 ? -11.273 6.602 3.359 1 94.81 122 HIS A O 1
ATOM 945 N N . PRO A 1 123 ? -13.227 5.918 2.816 1 94.06 123 PRO A N 1
ATOM 946 C CA . PRO A 1 123 ? -13.742 7.289 2.883 1 94.06 123 PRO A CA 1
ATOM 947 C C . PRO A 1 123 ? -13.609 7.902 4.273 1 94.06 123 PRO A C 1
ATOM 949 O O . PRO A 1 123 ? -13.422 7.184 5.258 1 94.06 123 PRO A O 1
ATOM 952 N N . LEU A 1 124 ? -13.75 9.188 4.387 1 97.25 124 LEU A N 1
ATOM 953 C CA . LEU A 1 124 ? -13.781 9.852 5.688 1 97.25 124 LEU A CA 1
ATOM 954 C C . LEU A 1 124 ? -14.93 9.328 6.535 1 97.25 124 LEU A C 1
ATOM 956 O O . LEU A 1 124 ? -16 9 6.008 1 97.25 124 LEU A O 1
ATOM 960 N N . PRO A 1 125 ? -14.648 9.094 7.785 1 97.5 125 PRO A N 1
ATOM 961 C CA . PRO A 1 125 ? -13.594 9.711 8.586 1 97.5 125 PRO A CA 1
ATOM 962 C C . PRO A 1 125 ? -12.398 8.781 8.812 1 97.5 125 PRO A C 1
ATOM 964 O O . PRO A 1 125 ? -11.711 8.898 9.828 1 97.5 125 PRO A O 1
ATOM 967 N N . ALA A 1 126 ? -12.109 7.816 7.922 1 97.56 126 ALA A N 1
ATOM 968 C CA . ALA A 1 126 ? -11.078 6.809 8.133 1 97.56 126 ALA A CA 1
ATOM 969 C C . ALA A 1 126 ? -9.727 7.461 8.406 1 97.56 126 ALA A C 1
ATOM 971 O O . ALA A 1 126 ? -8.977 7.008 9.281 1 97.56 126 ALA A O 1
ATOM 972 N N . ALA A 1 127 ? -9.414 8.461 7.652 1 98.69 127 ALA A N 1
ATOM 973 C CA . ALA A 1 127 ? -8.133 9.141 7.816 1 98.69 127 ALA A CA 1
ATOM 974 C C . ALA A 1 127 ? -7.996 9.727 9.219 1 98.69 127 ALA A C 1
ATOM 976 O O . ALA A 1 127 ? -6.922 9.664 9.828 1 98.69 127 ALA A O 1
ATOM 977 N N . TYR A 1 128 ? -9.102 10.273 9.75 1 98.75 128 TYR A N 1
ATOM 978 C CA . TYR A 1 128 ? -9.094 10.828 11.094 1 98.75 128 TYR A CA 1
ATOM 979 C C . TYR A 1 128 ? -8.969 9.727 12.141 1 98.75 128 TYR A C 1
ATOM 981 O O . TYR A 1 128 ? -8.242 9.875 13.125 1 98.75 128 TYR A O 1
ATOM 989 N N . ASP A 1 129 ? -9.672 8.656 11.875 1 98.5 129 ASP A N 1
ATOM 990 C CA . ASP A 1 129 ? -9.602 7.516 12.789 1 98.5 129 ASP A CA 1
ATOM 991 C C . ASP A 1 129 ? -8.188 6.938 12.836 1 98.5 129 ASP A C 1
ATOM 993 O O . ASP A 1 129 ? -7.684 6.598 13.906 1 98.5 129 ASP A O 1
ATOM 997 N N . ASP A 1 130 ? -7.613 6.816 11.68 1 98.81 130 ASP A N 1
ATOM 998 C CA . ASP A 1 130 ? -6.238 6.332 11.609 1 98.81 130 ASP A CA 1
ATOM 999 C C . ASP A 1 130 ? -5.285 7.273 12.344 1 98.81 130 ASP A C 1
ATOM 1001 O O . ASP A 1 130 ? -4.359 6.82 13.023 1 98.81 130 ASP A O 1
ATOM 1005 N N . SER A 1 131 ? -5.473 8.547 12.188 1 98.88 131 SER A N 1
ATOM 1006 C CA . SER A 1 131 ? -4.641 9.547 12.844 1 98.88 131 SER A CA 1
ATOM 1007 C C . SER A 1 131 ? -4.816 9.508 14.359 1 98.88 131 SER A C 1
ATOM 1009 O O . SER A 1 131 ? -3.85 9.664 15.109 1 98.88 131 SER A O 1
ATOM 1011 N N . TRP A 1 132 ? -6.043 9.336 14.766 1 98.75 132 TRP A N 1
ATOM 1012 C CA . TRP A 1 132 ? -6.312 9.195 16.188 1 98.75 132 TRP A CA 1
ATOM 1013 C C . TRP A 1 132 ? -5.645 7.941 16.75 1 98.75 132 TRP A C 1
ATOM 1015 O O . TRP A 1 132 ? -5.062 7.973 17.844 1 98.75 132 TRP A O 1
ATOM 1025 N N . ALA A 1 133 ? -5.703 6.875 16.031 1 98.44 133 ALA A N 1
ATOM 1026 C CA . ALA A 1 133 ? -5.055 5.633 16.438 1 98.44 133 ALA A CA 1
ATOM 1027 C C . ALA A 1 133 ? -3.545 5.82 16.562 1 98.44 133 ALA A C 1
ATOM 1029 O O . ALA A 1 133 ? -2.912 5.223 17.438 1 98.44 133 ALA A O 1
ATOM 1030 N N . ALA A 1 134 ? -3.002 6.598 15.688 1 98.69 134 ALA A N 1
ATOM 1031 C CA . ALA A 1 134 ? -1.575 6.902 15.766 1 98.69 134 ALA A CA 1
ATOM 1032 C C . ALA A 1 134 ? -1.24 7.617 17.078 1 98.69 134 ALA A C 1
ATOM 1034 O O . ALA A 1 134 ? -0.248 7.293 17.734 1 98.69 13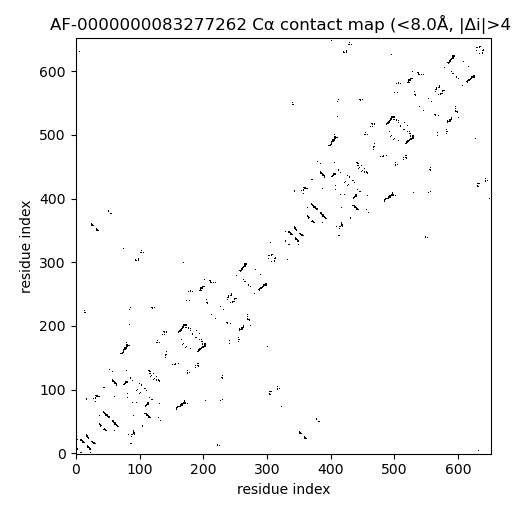4 ALA A O 1
ATOM 1035 N N . LEU A 1 135 ? -2.062 8.578 17.469 1 98.69 135 LEU A N 1
ATOM 1036 C CA . LEU A 1 135 ? -1.84 9.305 18.703 1 98.69 135 LEU A CA 1
ATOM 1037 C C . LEU A 1 135 ? -1.985 8.383 19.906 1 98.69 135 LEU A C 1
ATOM 1039 O O . LEU A 1 135 ? -1.219 8.484 20.875 1 98.69 135 LEU A O 1
ATOM 1043 N N . GLN A 1 136 ? -2.975 7.508 19.859 1 98.06 136 GLN A N 1
ATOM 1044 C CA . GLN A 1 136 ? -3.135 6.527 20.922 1 98.06 136 GLN A CA 1
ATOM 1045 C C . GLN A 1 136 ? -1.919 5.609 21.016 1 98.06 136 GLN A C 1
ATOM 1047 O O . GLN A 1 136 ? -1.485 5.254 22.109 1 98.06 136 GLN A O 1
ATOM 1052 N N . TRP A 1 137 ? -1.406 5.23 19.891 1 98.06 137 TRP A N 1
ATOM 1053 C CA . TRP A 1 137 ? -0.209 4.398 19.844 1 98.06 137 TRP A CA 1
ATOM 1054 C C . TRP A 1 137 ? 0.973 5.109 20.5 1 98.06 137 TRP A C 1
ATOM 1056 O O . TRP A 1 137 ? 1.715 4.508 21.281 1 98.06 137 TRP A O 1
ATOM 1066 N N . ILE A 1 138 ? 1.156 6.363 20.188 1 98.31 138 ILE A N 1
ATOM 1067 C CA . ILE A 1 138 ? 2.221 7.168 20.781 1 98.31 138 ILE A CA 1
ATOM 1068 C C . ILE A 1 138 ? 2.043 7.219 22.297 1 98.31 138 ILE A C 1
ATOM 1070 O O . ILE A 1 138 ? 3.012 7.078 23.047 1 98.31 138 ILE A O 1
ATOM 1074 N N . ALA A 1 139 ? 0.834 7.449 22.734 1 97.75 139 ALA A N 1
ATOM 1075 C CA . ALA A 1 139 ? 0.539 7.492 24.156 1 97.75 139 ALA A CA 1
ATOM 1076 C C . ALA A 1 139 ? 0.91 6.176 24.828 1 97.75 139 ALA A C 1
ATOM 1078 O O . ALA A 1 139 ? 1.45 6.168 25.938 1 97.75 139 ALA A O 1
ATOM 1079 N N . ALA A 1 140 ? 0.636 5.117 24.156 1 96.75 140 ALA A N 1
ATOM 1080 C CA . ALA A 1 140 ? 0.997 3.805 24.703 1 96.75 140 ALA A CA 1
ATOM 1081 C C . ALA A 1 140 ? 2.512 3.646 24.781 1 96.75 140 ALA A C 1
ATOM 1083 O O . ALA A 1 140 ? 3.023 3.037 25.734 1 96.75 140 ALA A O 1
ATOM 1084 N N . GLN A 1 141 ? 3.213 4.168 23.828 1 97 141 GLN A N 1
ATOM 1085 C CA . GLN A 1 141 ? 4.672 4.117 23.828 1 97 141 GLN A CA 1
ATOM 1086 C C . GLN A 1 141 ? 5.246 4.879 25.016 1 97 141 GLN A C 1
ATOM 1088 O O . GLN A 1 141 ? 6.281 4.496 25.562 1 97 141 GLN A O 1
ATOM 1093 N N . SER A 1 142 ? 4.594 5.93 25.375 1 96 142 SER A N 1
ATOM 1094 C CA . SER A 1 142 ? 5.078 6.754 26.484 1 96 142 SER A CA 1
ATOM 1095 C C . SER A 1 142 ? 5.043 5.992 27.797 1 96 142 SER A C 1
ATOM 1097 O O . SER A 1 142 ? 5.73 6.367 28.75 1 96 142 SER A O 1
ATOM 1099 N N . GLN A 1 143 ? 4.281 4.93 27.844 1 93.69 143 GLN A N 1
ATOM 1100 C CA . GLN A 1 143 ? 4.113 4.16 29.062 1 93.69 143 GLN A CA 1
ATOM 1101 C C . GLN A 1 143 ? 4.738 2.775 28.938 1 93.69 143 GLN A C 1
ATOM 1103 O O . GLN A 1 143 ? 4.695 1.979 29.875 1 93.69 143 GLN A O 1
ATOM 1108 N N . SER A 1 144 ? 5.258 2.51 27.797 1 88.81 144 SER A N 1
ATOM 1109 C CA . SER A 1 144 ? 5.734 1.16 27.516 1 88.81 144 SER A CA 1
ATOM 1110 C C . SER A 1 144 ? 7.152 0.958 28.047 1 88.81 144 SER A C 1
ATOM 1112 O O . SER A 1 144 ? 7.965 1.887 28.031 1 88.81 144 SER A O 1
ATOM 1114 N N . SER A 1 145 ? 7.367 -0.306 28.453 1 88.31 145 SER A N 1
ATOM 1115 C CA . SER A 1 145 ? 8.719 -0.692 28.859 1 88.31 145 SER A CA 1
ATOM 1116 C C . SER A 1 145 ? 9.445 -1.419 27.734 1 88.31 145 SER A C 1
ATOM 1118 O O . SER A 1 145 ? 8.812 -1.974 26.828 1 88.31 145 SER A O 1
ATOM 1120 N N . ALA A 1 146 ? 10.703 -1.402 27.797 1 85.88 146 ALA A N 1
ATOM 1121 C CA . ALA A 1 146 ? 11.562 -1.928 26.75 1 85.88 146 ALA A CA 1
ATOM 1122 C C . ALA A 1 146 ? 11.266 -3.4 26.469 1 85.88 146 ALA A C 1
ATOM 1124 O O . ALA A 1 146 ? 11.445 -3.883 25.359 1 85.88 146 ALA A O 1
ATOM 1125 N N . ASP A 1 147 ? 10.664 -4.148 27.328 1 89.06 147 ASP A N 1
ATOM 1126 C CA . ASP A 1 147 ? 10.453 -5.586 27.203 1 89.06 147 ASP A CA 1
ATOM 1127 C C . ASP A 1 147 ? 9.062 -5.887 26.641 1 89.06 147 ASP A C 1
ATOM 1129 O O . ASP A 1 147 ? 8.75 -7.039 26.328 1 89.06 147 ASP A O 1
ATOM 1133 N N . GLN A 1 148 ? 8.367 -4.875 26.484 1 89.19 148 GLN A N 1
ATOM 1134 C CA . GLN A 1 148 ? 7 -5.098 26.031 1 89.19 148 GLN A CA 1
ATOM 1135 C C . GLN A 1 148 ? 6.938 -5.238 24.516 1 89.19 148 GLN A C 1
ATOM 1137 O O . GLN A 1 148 ? 7.641 -4.531 23.797 1 89.19 148 GLN A O 1
ATOM 1142 N N . PRO A 1 149 ? 6.098 -6.133 24.078 1 86.75 149 PRO A N 1
ATOM 1143 C CA . PRO A 1 149 ? 5.918 -6.266 22.641 1 86.75 149 PRO A CA 1
ATOM 1144 C C . PRO A 1 149 ? 5.406 -4.98 21.984 1 86.75 149 PRO A C 1
ATOM 1146 O O . PRO A 1 149 ? 4.547 -4.301 22.547 1 86.75 149 PRO A O 1
ATOM 1149 N N . GLY A 1 150 ? 6.051 -4.645 20.938 1 88.19 150 GLY A N 1
ATOM 1150 C CA . GLY A 1 150 ? 5.59 -3.473 20.203 1 88.19 150 GLY A CA 1
ATOM 1151 C C . GLY A 1 150 ? 6.289 -2.193 20.625 1 88.19 150 GLY A C 1
ATOM 1152 O O . GLY A 1 150 ? 6 -1.119 20.094 1 88.19 150 GLY A O 1
ATOM 1153 N N . HIS A 1 151 ? 7.195 -2.324 21.594 1 92.88 151 HIS A N 1
ATOM 1154 C CA . HIS A 1 151 ? 7.969 -1.174 22.047 1 92.88 151 HIS A CA 1
ATOM 1155 C C . HIS A 1 151 ? 8.859 -0.637 20.938 1 92.88 151 HIS A C 1
ATOM 1157 O O . HIS A 1 151 ? 9.516 -1.409 20.234 1 92.88 151 HIS A O 1
ATOM 1163 N N . GLU A 1 152 ? 8.859 0.686 20.781 1 95.94 152 GLU A N 1
ATOM 1164 C CA . GLU A 1 152 ? 9.695 1.336 19.766 1 95.94 152 GLU A CA 1
ATOM 1165 C C . GLU A 1 152 ? 10.898 2.023 20.406 1 95.94 152 GLU A C 1
ATOM 1167 O O . GLU A 1 152 ? 10.766 3.102 20.984 1 95.94 152 GLU A O 1
ATOM 1172 N N . PRO A 1 153 ? 12.055 1.497 20.25 1 94.56 153 PRO A N 1
ATOM 1173 C CA . PRO A 1 153 ? 13.227 1.988 20.969 1 94.56 153 PRO A CA 1
ATOM 1174 C C . PRO A 1 153 ? 13.57 3.438 20.625 1 94.56 153 PRO A C 1
ATOM 1176 O O . PRO A 1 153 ? 14.008 4.191 21.5 1 94.56 153 PRO A O 1
ATOM 1179 N N . TRP A 1 154 ? 13.359 3.865 19.359 1 95.5 154 TRP A N 1
ATOM 1180 C CA . TRP A 1 154 ? 13.688 5.238 19 1 95.5 154 TRP A CA 1
ATOM 1181 C C . TRP A 1 154 ? 12.883 6.234 19.828 1 95.5 154 TRP A C 1
ATOM 1183 O O . TRP A 1 154 ? 13.398 7.285 20.203 1 95.5 154 TRP A O 1
ATOM 1193 N N . LEU A 1 155 ? 11.664 5.926 20.031 1 96.75 155 LEU A N 1
ATOM 1194 C CA . LEU A 1 155 ? 10.828 6.84 20.797 1 96.75 155 LEU A CA 1
ATOM 1195 C C . LEU A 1 155 ? 11.258 6.883 22.266 1 96.75 155 LEU A C 1
ATOM 1197 O O . LEU A 1 155 ? 11.375 7.961 22.844 1 96.75 155 LEU A O 1
ATOM 1201 N N . GLU A 1 156 ? 11.5 5.766 22.812 1 93 156 GLU A N 1
ATOM 1202 C CA . GLU A 1 156 ? 11.914 5.691 24.203 1 93 156 GLU A CA 1
ATOM 1203 C C . GLU A 1 156 ? 13.234 6.43 24.422 1 93 156 GLU A C 1
ATOM 1205 O O . GLU A 1 156 ? 13.391 7.148 25.406 1 93 156 GLU A O 1
ATOM 1210 N N . GLU A 1 157 ? 14.055 6.207 23.5 1 92.56 157 GLU A N 1
ATOM 1211 C CA . GLU A 1 157 ? 15.406 6.723 23.656 1 92.56 157 GLU A CA 1
ATOM 1212 C C . GLU A 1 157 ? 15.453 8.227 23.406 1 92.56 157 GLU A C 1
ATOM 1214 O O . GLU A 1 157 ? 16.219 8.945 24.062 1 92.56 157 GLU A O 1
ATOM 1219 N N . LEU A 1 158 ? 14.586 8.719 22.562 1 95.75 158 LEU A N 1
ATOM 1220 C CA . LEU A 1 158 ? 14.891 10.047 22.047 1 95.75 158 LEU A CA 1
ATOM 1221 C C . LEU A 1 158 ? 13.758 11.023 22.344 1 95.75 158 LEU A C 1
ATOM 1223 O O . LEU A 1 158 ? 13.953 12.242 22.297 1 95.75 158 LEU A O 1
ATOM 1227 N N . VAL A 1 159 ? 12.625 10.617 22.656 1 97.12 159 VAL A N 1
ATOM 1228 C CA . VAL A 1 159 ? 11.469 11.5 22.547 1 97.12 159 VAL A CA 1
ATOM 1229 C C . VAL A 1 159 ? 11.086 12.016 23.938 1 97.12 159 VAL A C 1
ATOM 1231 O O . VAL A 1 159 ? 11.078 11.258 24.906 1 97.12 159 VAL A O 1
ATOM 1234 N N . ASP A 1 160 ? 10.828 13.281 24.078 1 97.12 160 ASP A N 1
ATOM 1235 C CA . ASP A 1 160 ? 10.125 13.906 25.203 1 97.12 160 ASP A CA 1
ATOM 1236 C C . ASP A 1 160 ? 8.617 13.93 24.953 1 97.12 160 ASP A C 1
ATOM 1238 O O . ASP A 1 160 ? 8.117 14.797 24.234 1 97.12 160 ASP A O 1
ATOM 1242 N N . PHE A 1 161 ? 7.891 13.07 25.594 1 97.69 161 PHE A N 1
ATOM 1243 C CA . PHE A 1 161 ? 6.465 12.906 25.344 1 97.69 161 PHE A CA 1
ATOM 1244 C C . PHE A 1 161 ? 5.676 14.078 25.922 1 97.69 161 PHE A C 1
ATOM 1246 O O . PHE A 1 161 ? 4.465 14.18 25.719 1 97.69 161 PHE A O 1
ATOM 1253 N N . GLU A 1 162 ? 6.387 14.977 26.562 1 97.06 162 GLU A N 1
ATOM 1254 C CA . GLU A 1 162 ? 5.766 16.219 27.031 1 97.06 162 GLU A CA 1
ATOM 1255 C C . GLU A 1 162 ? 5.879 17.312 26 1 97.06 162 GLU A C 1
ATOM 1257 O O . GLU A 1 162 ? 5.441 18.453 26.219 1 97.06 162 GLU A O 1
ATOM 1262 N N . LYS A 1 163 ? 6.477 17.031 24.891 1 97.69 163 LYS A N 1
ATOM 1263 C CA . LYS A 1 163 ? 6.637 17.969 23.781 1 97.69 163 LYS A CA 1
ATOM 1264 C C . LYS A 1 163 ? 6.238 17.344 22.453 1 97.69 163 LYS A C 1
ATOM 1266 O O . LYS A 1 163 ? 7.086 17.125 21.594 1 97.69 163 LYS A O 1
ATOM 1271 N N . VAL A 1 164 ? 4.965 17.203 22.281 1 98.56 164 VAL A N 1
ATOM 1272 C CA . VAL A 1 164 ? 4.418 16.594 21.062 1 98.56 164 VAL A CA 1
ATOM 1273 C C . VAL A 1 164 ? 3.715 17.672 20.234 1 98.56 164 VAL A C 1
ATOM 1275 O O . VAL A 1 164 ? 2.965 18.484 20.766 1 98.56 164 VAL A O 1
ATOM 1278 N N . PHE A 1 165 ? 3.988 17.703 19 1 98.88 165 PHE A N 1
ATOM 1279 C CA . PHE A 1 165 ? 3.369 18.641 18.062 1 98.88 165 PHE A CA 1
ATOM 1280 C C . PHE A 1 165 ? 2.598 17.891 16.984 1 98.88 165 PHE A C 1
ATOM 1282 O O . PHE A 1 165 ? 3.027 16.844 16.516 1 98.88 165 PHE A O 1
ATOM 1289 N N . LEU A 1 166 ? 1.449 18.391 16.578 1 98.94 166 LEU A N 1
ATOM 1290 C CA . LEU A 1 166 ? 0.712 17.922 15.406 1 98.94 166 LEU A CA 1
ATOM 1291 C C . LEU A 1 166 ? 0.896 18.875 14.234 1 98.94 166 LEU A C 1
ATOM 1293 O O . LEU A 1 166 ? 0.563 20.062 14.328 1 98.94 166 LEU A O 1
ATOM 1297 N N . VAL A 1 167 ? 1.487 18.359 13.164 1 98.94 167 VAL A N 1
ATOM 1298 C CA . VAL A 1 167 ? 1.796 19.188 12 1 98.94 167 VAL A CA 1
ATOM 1299 C C . VAL A 1 167 ? 1.267 18.5 10.734 1 98.94 167 VAL A C 1
ATOM 1301 O O . VAL A 1 167 ? 1.303 17.281 10.617 1 98.94 167 VAL A O 1
ATOM 1304 N N . GLY A 1 168 ? 0.769 19.25 9.828 1 98.81 168 GLY A N 1
ATOM 1305 C CA . GLY A 1 168 ? 0.334 18.688 8.562 1 98.81 168 GLY A CA 1
ATOM 1306 C C . GLY A 1 168 ? 0.095 19.734 7.492 1 98.81 168 GLY A C 1
ATOM 1307 O O . GLY A 1 168 ? -0.135 20.906 7.805 1 98.81 168 GLY A O 1
ATOM 1308 N N . ASP A 1 169 ? 0.156 19.344 6.258 1 98.81 169 ASP A N 1
ATOM 1309 C CA . ASP A 1 169 ? -0.108 20.25 5.141 1 98.81 169 ASP A CA 1
ATOM 1310 C C . ASP A 1 169 ? -1.422 19.891 4.449 1 98.81 169 ASP A C 1
ATOM 1312 O O . ASP A 1 169 ? -1.803 18.719 4.387 1 98.81 169 ASP A O 1
ATOM 1316 N N . SER A 1 170 ? -2.104 20.906 3.975 1 98.69 170 SER A N 1
ATOM 1317 C CA . SER A 1 170 ? -3.336 20.703 3.221 1 98.69 170 SER A CA 1
ATOM 1318 C C . SER A 1 170 ? -4.324 19.844 4 1 98.69 170 SER A C 1
ATOM 1320 O O . SER A 1 170 ? -4.715 20.188 5.117 1 98.69 170 SER A O 1
ATOM 1322 N N . ALA A 1 171 ? -4.645 18.594 3.506 1 98.88 171 ALA A N 1
ATOM 1323 C CA . ALA A 1 171 ? -5.52 17.672 4.23 1 98.88 171 ALA A CA 1
ATOM 1324 C C . ALA A 1 171 ? -4.953 17.344 5.609 1 98.88 171 ALA A C 1
ATOM 1326 O O . ALA A 1 171 ? -5.703 17.172 6.57 1 98.88 171 ALA A O 1
ATOM 1327 N N . GLY A 1 172 ? -3.645 17.312 5.695 1 98.88 172 GLY A N 1
ATOM 1328 C CA . GLY A 1 172 ? -2.998 17.062 6.973 1 98.88 172 GLY A CA 1
ATOM 1329 C C . GLY A 1 172 ? -3.184 18.188 7.973 1 98.88 172 GLY A C 1
ATOM 1330 O O . GLY A 1 172 ? -3.205 17.953 9.18 1 98.88 172 GLY A O 1
ATOM 1331 N N . GLY A 1 173 ? -3.219 19.422 7.426 1 98.94 173 GLY A N 1
ATOM 1332 C CA . GLY A 1 173 ? -3.561 20.531 8.297 1 98.94 173 GLY A CA 1
ATOM 1333 C C . GLY A 1 173 ? -4.957 20.422 8.883 1 98.94 173 GLY A C 1
ATOM 1334 O O . GLY A 1 173 ? -5.176 20.75 10.055 1 98.94 173 GLY A O 1
ATOM 1335 N N . ASN A 1 174 ? -5.891 20 8.07 1 98.88 174 ASN A N 1
ATOM 1336 C CA . ASN A 1 174 ? -7.242 19.703 8.547 1 98.88 174 ASN A CA 1
ATOM 1337 C C . ASN A 1 174 ? -7.238 18.625 9.617 1 98.88 174 ASN A C 1
ATOM 1339 O O . ASN A 1 174 ? -7.879 18.766 10.656 1 98.88 174 ASN A O 1
ATOM 1343 N N . ILE A 1 175 ? -6.477 17.562 9.414 1 98.94 175 ILE A N 1
ATOM 1344 C CA . ILE A 1 175 ? -6.375 16.469 10.375 1 98.94 175 ILE A CA 1
ATOM 1345 C C . ILE A 1 175 ? -5.812 17 11.695 1 98.94 175 ILE A C 1
ATOM 1347 O O . ILE A 1 175 ? -6.316 16.656 12.766 1 98.94 175 ILE A O 1
ATOM 1351 N N . SER A 1 176 ? -4.777 17.844 11.602 1 98.88 176 SER A N 1
ATOM 1352 C CA . SER A 1 176 ? -4.148 18.391 12.797 1 98.88 176 SER A CA 1
ATOM 1353 C C . SER A 1 176 ? -5.16 19.125 13.672 1 98.88 176 SER A C 1
ATOM 1355 O O . SER A 1 176 ? -5.18 18.953 14.891 1 98.88 176 SER A O 1
ATOM 1357 N N . HIS A 1 177 ? -6.004 19.891 13.047 1 98.69 177 HIS A N 1
ATOM 1358 C CA . HIS A 1 177 ? -7.059 20.609 13.75 1 98.69 177 HIS A CA 1
ATOM 1359 C C . HIS A 1 177 ? -7.996 19.641 14.469 1 98.69 177 HIS A C 1
ATOM 1361 O O . HIS A 1 177 ? -8.242 19.781 15.672 1 98.69 177 HIS A O 1
ATOM 1367 N N . HIS A 1 178 ? -8.43 18.656 13.781 1 98.56 178 HIS A N 1
ATOM 1368 C CA . HIS A 1 178 ? -9.43 17.75 14.344 1 98.56 178 HIS A CA 1
ATOM 1369 C C . HIS A 1 178 ? -8.812 16.859 15.414 1 98.56 178 HIS A C 1
ATOM 1371 O O . HIS A 1 178 ? -9.477 16.5 16.391 1 98.56 178 HIS A O 1
ATOM 1377 N N . MET A 1 179 ? -7.551 16.484 15.25 1 98.62 179 MET A N 1
ATOM 1378 C CA . MET A 1 179 ? -6.871 15.703 16.281 1 98.62 179 MET A CA 1
ATOM 1379 C C . MET A 1 179 ? -6.676 16.516 17.547 1 98.62 179 MET A C 1
ATOM 1381 O O . MET A 1 179 ? -6.809 15.984 18.656 1 98.62 179 MET A O 1
ATOM 1385 N N . ALA A 1 180 ? -6.355 17.797 17.391 1 98.31 180 ALA A N 1
ATOM 1386 C CA . ALA A 1 180 ? -6.176 18.656 18.562 1 98.31 180 ALA A CA 1
ATOM 1387 C C . ALA A 1 180 ? -7.484 18.812 19.328 1 98.31 180 ALA A C 1
ATOM 1389 O O . ALA A 1 180 ? -7.488 18.781 20.562 1 98.31 180 ALA A O 1
ATOM 1390 N N . LEU A 1 181 ? -8.586 18.953 18.625 1 97.62 181 LEU A N 1
ATOM 1391 C CA . LEU A 1 181 ? -9.891 19.047 19.266 1 97.62 181 LEU A CA 1
ATOM 1392 C C . LEU A 1 181 ? -10.227 17.75 20 1 97.62 181 LEU A C 1
ATOM 1394 O O . LEU A 1 181 ? -10.672 17.797 21.156 1 97.62 181 LEU A O 1
ATOM 1398 N N . ARG A 1 182 ? -9.977 16.672 19.312 1 97.31 182 ARG A N 1
ATOM 1399 C CA . ARG A 1 182 ? -10.273 15.367 19.906 1 97.31 182 ARG A CA 1
ATOM 1400 C C . ARG A 1 182 ? -9.406 15.117 21.141 1 97.31 182 ARG A C 1
ATOM 1402 O O . ARG A 1 182 ? -9.875 14.555 22.125 1 97.31 182 ARG A O 1
ATOM 1409 N N . ALA A 1 183 ? -8.195 15.516 21.078 1 97.62 183 ALA A N 1
ATOM 1410 C CA . ALA A 1 183 ? -7.254 15.32 22.188 1 97.62 183 ALA A CA 1
ATOM 1411 C C . ALA A 1 183 ? -7.707 16.062 23.438 1 97.62 183 ALA A C 1
ATOM 1413 O O . ALA A 1 183 ? -7.59 15.555 24.547 1 97.62 183 ALA A O 1
ATOM 1414 N N . LYS A 1 184 ? -8.242 17.203 23.266 1 94.38 184 LYS A N 1
ATOM 1415 C CA . LYS A 1 184 ? -8.703 18.031 24.375 1 94.38 184 LYS A CA 1
ATOM 1416 C C . LYS A 1 184 ? -9.828 17.328 25.141 1 94.38 184 LYS A C 1
ATOM 1418 O O . LYS A 1 184 ? -9.93 17.469 26.359 1 94.38 184 LYS A O 1
ATOM 1423 N N . ASN A 1 185 ? -10.594 16.594 24.438 1 91.56 185 ASN A N 1
ATOM 1424 C CA . ASN A 1 185 ? -11.766 15.938 25.016 1 91.56 185 ASN A CA 1
ATOM 1425 C C . ASN A 1 185 ? -11.484 14.477 25.344 1 91.56 185 ASN A C 1
ATOM 1427 O O . ASN A 1 185 ? -12.414 13.664 25.422 1 91.56 185 ASN A O 1
ATOM 1431 N N . SER A 1 186 ? -10.188 14.172 25.5 1 94.25 186 SER A N 1
ATOM 1432 C CA . SER A 1 186 ? -9.82 12.781 25.766 1 94.25 186 SER A CA 1
ATOM 1433 C C . SER A 1 186 ? -8.844 12.695 26.938 1 94.25 186 SER A C 1
ATOM 1435 O O . SER A 1 186 ? -8.508 13.711 27.562 1 94.25 186 SER A O 1
ATOM 1437 N N . ASN A 1 187 ? -8.469 11.43 27.203 1 93.62 187 ASN A N 1
ATOM 1438 C CA . ASN A 1 187 ? -7.492 11.211 28.266 1 93.62 187 ASN A CA 1
ATOM 1439 C C . ASN A 1 187 ? -6.07 11.148 27.703 1 93.62 187 ASN A C 1
ATOM 1441 O O . ASN A 1 187 ? -5.148 10.727 28.406 1 93.62 187 ASN A O 1
ATOM 1445 N N . LEU A 1 188 ? -5.938 11.586 26.531 1 94.62 188 LEU A N 1
ATOM 1446 C CA . LEU A 1 188 ? -4.633 11.539 25.875 1 94.62 188 LEU A CA 1
ATOM 1447 C C . LEU A 1 188 ? -3.625 12.406 26.625 1 94.62 188 LEU A C 1
ATOM 1449 O O . LEU A 1 188 ? -2.445 12.055 26.719 1 94.62 188 LEU A O 1
ATOM 1453 N N . GLY A 1 189 ? -4.094 13.477 27.156 1 89.56 189 GLY A N 1
ATOM 1454 C CA . GLY A 1 189 ? -3.24 14.445 27.828 1 89.56 189 GLY A CA 1
ATOM 1455 C C . GLY A 1 189 ? -2.578 13.898 29.078 1 89.56 189 GLY A C 1
ATOM 1456 O O . GLY A 1 189 ? -1.58 14.453 29.547 1 89.56 189 GLY A O 1
ATOM 1457 N N . ALA A 1 190 ? -3.113 12.812 29.578 1 91.88 190 ALA A N 1
ATOM 1458 C CA . ALA A 1 190 ? -2.531 12.18 30.766 1 91.88 190 ALA A CA 1
ATOM 1459 C C . ALA A 1 190 ? -1.27 11.398 30.406 1 91.88 190 ALA A C 1
ATOM 1461 O O . ALA A 1 190 ? -0.452 11.086 31.266 1 91.88 190 ALA A O 1
ATOM 1462 N N . LYS A 1 191 ? -1.114 11.203 29.141 1 95.06 191 LYS A N 1
ATOM 1463 C CA . LYS A 1 191 ? -0.022 10.336 28.719 1 95.06 191 LYS A CA 1
ATOM 1464 C C . LYS A 1 191 ? 0.99 11.102 27.859 1 95.06 191 LYS A C 1
ATOM 1466 O O . LYS A 1 191 ? 2.195 10.859 27.969 1 95.06 191 LYS A O 1
ATOM 1471 N N . ILE A 1 192 ? 0.501 11.977 27.047 1 97.19 192 ILE A N 1
ATOM 1472 C CA . ILE A 1 192 ? 1.368 12.828 26.234 1 97.19 192 ILE A CA 1
ATOM 1473 C C . ILE A 1 192 ? 0.84 14.258 26.25 1 97.19 192 ILE A C 1
ATOM 1475 O O . ILE A 1 192 ? -0.365 14.484 26.391 1 97.19 192 ILE A O 1
ATOM 1479 N N . LYS A 1 193 ? 1.756 15.172 26.078 1 97.69 193 LYS A N 1
ATOM 1480 C CA . LYS A 1 193 ? 1.354 16.578 26.031 1 97.69 193 LYS A CA 1
ATOM 1481 C C . LYS A 1 193 ? 1.481 17.141 24.625 1 97.69 193 LYS A C 1
ATOM 1483 O O . LYS A 1 193 ? 2.59 17.281 24.109 1 97.69 193 LYS A O 1
ATOM 1488 N N . ILE A 1 194 ? 0.378 17.484 24.078 1 98.12 194 ILE A N 1
ATOM 1489 C CA . ILE A 1 194 ? 0.385 18.219 22.812 1 98.12 194 ILE A CA 1
ATOM 1490 C C . ILE A 1 194 ? 0.653 19.703 23.094 1 98.12 194 ILE A C 1
ATOM 1492 O O . ILE A 1 194 ? -0.176 20.391 23.703 1 98.12 194 ILE A O 1
ATOM 1496 N N . VAL A 1 195 ? 1.778 20.172 22.625 1 97.94 195 VAL A N 1
ATOM 1497 C CA . VAL A 1 195 ? 2.221 21.531 22.922 1 97.94 195 VAL A CA 1
ATOM 1498 C C . VAL A 1 195 ? 1.651 22.5 21.891 1 97.94 195 VAL A C 1
ATOM 1500 O O . VAL A 1 195 ? 1.311 23.641 22.234 1 97.94 195 VAL A O 1
ATOM 1503 N N . GLY A 1 196 ? 1.58 22.047 20.688 1 98.06 196 GLY A N 1
ATOM 1504 C CA . GLY A 1 196 ? 1.11 22.953 19.625 1 98.06 196 GLY A CA 1
ATOM 1505 C C . GLY A 1 196 ? 0.777 22.219 18.344 1 98.06 196 GLY A C 1
ATOM 1506 O O . GLY A 1 196 ? 1.064 21.031 18.188 1 98.06 196 GLY A O 1
ATOM 1507 N N . ILE A 1 197 ? 0.086 22.938 17.422 1 98.69 197 ILE A N 1
ATOM 1508 C CA . ILE A 1 197 ? -0.214 22.406 16.094 1 98.69 197 ILE A CA 1
ATOM 1509 C C . ILE A 1 197 ? 0.231 23.406 15.031 1 98.69 197 ILE A C 1
ATOM 1511 O O . ILE A 1 197 ? 0.17 24.625 15.242 1 98.69 197 ILE A O 1
ATOM 1515 N N . ALA A 1 198 ? 0.77 22.969 13.977 1 98.94 198 ALA A N 1
ATOM 1516 C CA . ALA A 1 198 ? 1.101 23.781 12.812 1 98.94 198 ALA A CA 1
ATOM 1517 C C . ALA A 1 198 ? 0.297 23.344 11.594 1 98.94 198 ALA A C 1
ATOM 1519 O O . ALA A 1 198 ? 0.301 22.172 11.227 1 98.94 198 ALA A O 1
ATOM 1520 N N . LEU A 1 199 ? -0.41 24.266 11.023 1 98.94 199 LEU A N 1
ATOM 1521 C CA . LEU A 1 199 ? -1.257 24.047 9.852 1 98.94 199 LEU A CA 1
ATOM 1522 C C . LEU A 1 199 ? -0.638 24.672 8.609 1 98.94 199 LEU A C 1
ATOM 1524 O O . LEU A 1 199 ? -0.703 25.891 8.422 1 98.94 199 LEU A O 1
ATOM 1528 N N . ILE A 1 200 ? -0.112 23.844 7.75 1 98.94 200 ILE A N 1
ATOM 1529 C CA . ILE A 1 200 ? 0.542 24.328 6.543 1 98.94 200 ILE A CA 1
ATOM 1530 C C . ILE A 1 200 ? -0.454 24.328 5.383 1 98.94 200 ILE A C 1
ATOM 1532 O O . ILE A 1 200 ? -0.843 23.281 4.883 1 98.94 200 ILE A O 1
ATOM 1536 N N . GLN A 1 201 ? -0.87 25.547 4.988 1 98.88 201 GLN A N 1
ATOM 1537 C CA . GLN A 1 201 ? -1.837 25.672 3.902 1 98.88 201 GLN A CA 1
ATOM 1538 C C . GLN A 1 201 ? -3.021 24.734 4.117 1 98.88 201 GLN A C 1
ATOM 1540 O O . GLN A 1 201 ? -3.359 23.938 3.24 1 98.88 201 GLN A O 1
ATOM 1545 N N . PRO A 1 202 ? -3.711 24.891 5.238 1 98.88 202 PRO A N 1
ATOM 1546 C CA . PRO A 1 202 ? -4.676 23.891 5.68 1 98.88 202 PRO A CA 1
ATOM 1547 C C . PRO A 1 202 ? -5.867 23.75 4.734 1 98.88 202 PRO A C 1
ATOM 1549 O O . PRO A 1 202 ? -6.34 24.75 4.188 1 98.88 202 PRO A O 1
ATOM 1552 N N . TYR A 1 203 ? -6.395 22.547 4.66 1 98.88 203 TYR A N 1
ATOM 1553 C CA . TYR A 1 203 ? -7.438 22.156 3.723 1 98.88 203 TYR A CA 1
ATOM 1554 C C . TYR A 1 203 ? -8.82 22.344 4.336 1 98.88 203 TYR A C 1
ATOM 1556 O O . TYR A 1 203 ? -9.602 21.391 4.422 1 98.88 203 TYR A O 1
ATOM 1564 N N . PHE A 1 204 ? -9.133 23.578 4.73 1 98.81 204 PHE A N 1
ATOM 1565 C CA . PHE A 1 204 ? -10.477 23.969 5.137 1 98.81 204 PHE A CA 1
ATOM 1566 C C . PHE A 1 204 ? -11.258 24.516 3.949 1 98.81 204 PHE A C 1
ATOM 1568 O O . PHE A 1 204 ? -10.664 25 2.98 1 98.81 204 PHE A O 1
ATOM 1575 N N . TRP A 1 205 ? -12.578 24.438 4.125 1 98.62 205 TRP A N 1
ATOM 1576 C CA . TRP A 1 205 ? -13.414 24.891 3.012 1 98.62 205 TRP A CA 1
ATOM 1577 C C . TRP A 1 205 ? -14.789 25.328 3.504 1 98.62 205 TRP A C 1
ATOM 1579 O O . TRP A 1 205 ? -14.977 25.578 4.695 1 98.62 205 TRP A O 1
ATOM 1589 N N . GLY A 1 206 ? -15.688 25.656 2.594 1 97.62 206 GLY A N 1
ATOM 1590 C CA . GLY A 1 206 ? -17.031 26.109 2.926 1 97.62 206 GLY A CA 1
ATOM 1591 C C . GLY A 1 206 ? -17.891 26.359 1.706 1 97.62 206 GLY A C 1
ATOM 1592 O O . GLY A 1 206 ? -17.391 26.422 0.583 1 97.62 206 GLY A O 1
ATOM 1593 N N . GLN A 1 207 ? -19.109 26.406 1.983 1 96 207 GLN A N 1
ATOM 1594 C CA . GLN A 1 207 ? -20.078 26.609 0.907 1 96 207 GLN A CA 1
ATOM 1595 C C . GLN A 1 207 ? -19.984 28.016 0.327 1 96 207 GLN A C 1
ATOM 1597 O O . GLN A 1 207 ? -20.047 28.188 -0.891 1 96 207 GLN A O 1
ATOM 1602 N N . GLU A 1 208 ? -19.891 29.016 1.17 1 96.81 208 GLU A N 1
ATOM 1603 C CA . GLU A 1 208 ? -19.797 30.406 0.72 1 96.81 208 GLU A CA 1
ATOM 1604 C C . GLU A 1 208 ? -18.375 30.75 0.289 1 96.81 208 GLU A C 1
ATOM 1606 O O . GLU A 1 208 ? -17.438 30.625 1.075 1 96.81 208 GLU A O 1
ATOM 1611 N N . PRO A 1 209 ? -18.188 31.219 -0.955 1 97.75 209 PRO A N 1
ATOM 1612 C CA . PRO A 1 209 ? -16.844 31.547 -1.418 1 97.75 209 PRO A CA 1
ATOM 1613 C C . PRO A 1 209 ? -16.266 32.781 -0.732 1 97.75 209 PRO A C 1
ATOM 1615 O O . PRO A 1 209 ? -16.984 33.75 -0.494 1 97.75 209 PRO A O 1
ATOM 1618 N N . ILE A 1 210 ? -15.039 32.719 -0.4 1 97.56 210 ILE A N 1
ATOM 1619 C CA . ILE A 1 210 ? -14.328 33.875 0.143 1 97.56 210 ILE A CA 1
ATOM 1620 C C . ILE A 1 210 ? -13 34.062 -0.593 1 97.56 210 ILE A C 1
ATOM 1622 O O . ILE A 1 210 ? -12.469 33.094 -1.175 1 97.56 210 ILE A O 1
ATOM 1626 N N . GLY A 1 211 ? -12.492 35.281 -0.638 1 95.75 211 GLY A N 1
ATOM 1627 C CA . GLY A 1 211 ? -11.195 35.562 -1.229 1 95.75 211 GLY A CA 1
ATOM 1628 C C . GLY A 1 211 ? -11.102 35.156 -2.688 1 95.75 211 GLY A C 1
ATOM 1629 O O . GLY A 1 211 ? -11.961 35.531 -3.494 1 95.75 211 GLY A O 1
ATOM 1630 N N . LEU A 1 212 ? -10.062 34.406 -3.059 1 96 212 LEU A N 1
ATOM 1631 C CA . LEU A 1 212 ? -9.781 34 -4.43 1 96 212 LEU A CA 1
ATOM 1632 C C . LEU A 1 212 ? -10.875 33.062 -4.949 1 96 212 LEU A C 1
ATOM 1634 O O . LEU A 1 212 ? -11.039 32.906 -6.16 1 96 212 LEU A O 1
ATOM 1638 N N . GLU A 1 213 ? -11.555 32.438 -4.02 1 97.44 213 GLU A N 1
ATOM 1639 C CA . GLU A 1 213 ? -12.617 31.516 -4.395 1 97.44 213 GLU A CA 1
ATOM 1640 C C . GLU A 1 213 ? -13.695 32.219 -5.211 1 97.44 213 GLU A C 1
ATOM 1642 O O . GLU A 1 213 ? -14.375 31.594 -6.023 1 97.44 213 GLU A O 1
ATOM 1647 N N . ILE A 1 214 ? -13.922 33.469 -4.988 1 97.69 214 ILE A N 1
ATOM 1648 C CA . ILE A 1 214 ? -15 34.25 -5.594 1 97.69 214 ILE A CA 1
ATOM 1649 C C . ILE A 1 214 ? -14.742 34.375 -7.094 1 97.69 214 ILE A C 1
ATOM 1651 O O . ILE A 1 214 ? -15.688 34.344 -7.895 1 97.69 214 ILE A O 1
ATOM 1655 N N . ILE A 1 215 ? -13.477 34.438 -7.5 1 97.06 215 ILE A N 1
ATOM 1656 C CA . ILE A 1 215 ? -13.203 34.781 -8.891 1 97.06 215 ILE A CA 1
ATOM 1657 C C . ILE A 1 215 ? -12.633 33.562 -9.609 1 97.06 215 ILE A C 1
ATOM 1659 O O . ILE A 1 215 ? -12.727 33.438 -10.828 1 97.06 215 ILE A O 1
ATOM 1663 N N . GLU A 1 216 ? -11.945 32.688 -8.836 1 97.06 216 GLU A N 1
ATOM 1664 C CA . GLU A 1 216 ? -11.359 31.5 -9.438 1 97.06 216 GLU A CA 1
ATOM 1665 C C . GLU A 1 216 ? -12.359 30.344 -9.477 1 97.06 216 GLU A C 1
ATOM 1667 O O . GLU A 1 216 ? -12.156 29.328 -8.828 1 97.06 216 GLU A O 1
ATOM 1672 N N . HIS A 1 217 ? -13.266 30.391 -10.367 1 96.75 217 HIS A N 1
ATOM 1673 C CA . HIS A 1 217 ? -14.414 29.5 -10.398 1 96.75 217 HIS A CA 1
ATOM 1674 C C . HIS A 1 217 ? -13.992 28.062 -10.719 1 96.75 217 HIS A C 1
ATOM 1676 O O . HIS A 1 217 ? -14.531 27.109 -10.164 1 96.75 217 HIS A O 1
ATOM 1682 N N . HIS A 1 218 ? -13.078 27.984 -11.656 1 96.38 218 HIS A N 1
ATOM 1683 C CA . HIS A 1 218 ? -12.648 26.641 -12.047 1 96.38 218 HIS A CA 1
ATOM 1684 C C . HIS A 1 218 ? -11.93 25.938 -10.906 1 96.38 218 HIS A C 1
ATOM 1686 O O . HIS A 1 218 ? -12.188 24.766 -10.633 1 96.38 218 HIS A O 1
ATOM 1692 N N . LYS A 1 219 ? -11.023 26.641 -10.242 1 96.81 219 LYS A N 1
ATOM 1693 C CA . LYS A 1 219 ? -10.312 26.062 -9.102 1 96.81 219 LYS A CA 1
ATOM 1694 C C . LYS A 1 219 ? -11.281 25.734 -7.969 1 96.81 219 LYS A C 1
ATOM 1696 O O . LYS A 1 219 ? -11.141 24.688 -7.316 1 96.81 219 LYS A O 1
ATOM 1701 N N . ARG A 1 220 ? -12.172 26.625 -7.758 1 97.75 220 ARG A N 1
ATOM 1702 C CA . ARG A 1 220 ? -13.164 26.375 -6.715 1 97.75 220 ARG A CA 1
ATOM 1703 C C . ARG A 1 220 ? -13.961 25.109 -6.992 1 97.75 220 ARG A C 1
ATOM 1705 O O . ARG A 1 220 ? -14.195 24.312 -6.086 1 97.75 220 ARG A O 1
ATOM 1712 N N . ALA A 1 221 ? -14.391 24.922 -8.234 1 97.25 221 ALA A N 1
ATOM 1713 C CA . ALA A 1 221 ? -15.164 23.75 -8.625 1 97.25 221 ALA A CA 1
ATOM 1714 C C . ALA A 1 221 ? -14.367 22.469 -8.391 1 97.25 221 ALA A C 1
ATOM 1716 O O . ALA A 1 221 ? -14.93 21.438 -8.008 1 97.25 221 ALA A O 1
ATOM 1717 N N . GLU A 1 222 ? -13.109 22.562 -8.625 1 97.19 222 GLU A N 1
ATOM 1718 C CA . GLU A 1 222 ? -12.242 21.406 -8.391 1 97.19 222 GLU A CA 1
ATOM 1719 C C . GLU A 1 222 ? -12.188 21.047 -6.914 1 97.19 222 GLU A C 1
ATOM 1721 O O . GLU A 1 222 ? -12.398 19.891 -6.543 1 97.19 222 GLU A O 1
ATOM 1726 N N . VAL A 1 223 ? -11.977 22.031 -6.062 1 98.25 223 VAL A N 1
ATOM 1727 C CA . VAL A 1 223 ? -11.875 21.781 -4.629 1 98.25 223 VAL A CA 1
ATOM 1728 C C . VAL A 1 223 ? -13.211 21.297 -4.09 1 98.25 223 VAL A C 1
ATOM 1730 O O . VAL A 1 223 ? -13.258 20.391 -3.252 1 98.25 223 VAL A O 1
ATOM 1733 N N . ASP A 1 224 ? -14.297 21.859 -4.605 1 97.81 224 ASP A N 1
ATOM 1734 C CA . ASP A 1 224 ? -15.633 21.375 -4.254 1 97.81 224 ASP A CA 1
ATOM 1735 C C . ASP A 1 224 ? -15.781 19.891 -4.562 1 97.81 224 ASP A C 1
ATOM 1737 O O . ASP A 1 224 ? -16.281 19.125 -3.736 1 97.81 224 ASP A O 1
ATOM 1741 N N . SER A 1 225 ? -15.367 19.547 -5.699 1 97 225 SER A N 1
ATOM 1742 C CA . SER A 1 225 ? -15.547 18.172 -6.152 1 97 225 SER A CA 1
ATOM 1743 C C . SER A 1 225 ? -14.695 17.203 -5.332 1 97 225 SER A C 1
ATOM 1745 O O . SER A 1 225 ? -15.125 16.078 -5.043 1 97 225 SER A O 1
ATOM 1747 N N . TRP A 1 226 ? -13.461 17.641 -4.961 1 98.19 226 TRP A N 1
ATOM 1748 C CA . TRP A 1 226 ? -12.602 16.797 -4.148 1 98.19 226 TRP A CA 1
ATOM 1749 C C . TRP A 1 226 ? -13.227 16.516 -2.783 1 98.19 226 TRP A C 1
ATOM 1751 O O . TRP A 1 226 ? -13.312 15.375 -2.346 1 98.19 226 TRP A O 1
ATOM 1761 N N . TRP A 1 227 ? -13.703 17.547 -2.146 1 98.25 227 TRP A N 1
ATOM 1762 C CA . TRP A 1 227 ? -14.312 17.406 -0.829 1 98.25 227 TRP A CA 1
ATOM 1763 C C . TRP A 1 227 ? -15.586 16.578 -0.905 1 98.25 227 TRP A C 1
ATOM 1765 O O . TRP A 1 227 ? -15.789 15.664 -0.096 1 98.25 227 TRP A O 1
ATOM 1775 N N . ASN A 1 228 ? -16.422 16.844 -1.876 1 96.5 228 ASN A N 1
ATOM 1776 C CA . ASN A 1 228 ? -17.688 16.141 -1.996 1 96.5 228 ASN A CA 1
ATOM 1777 C C . ASN A 1 228 ? -17.469 14.641 -2.215 1 96.5 228 ASN A C 1
ATOM 1779 O O . ASN A 1 228 ? -18.266 13.82 -1.763 1 96.5 228 ASN A O 1
ATOM 1783 N N . PHE A 1 229 ? -16.422 14.375 -2.836 1 97.44 229 PHE A N 1
ATOM 1784 C CA . PHE A 1 229 ? -16.125 12.977 -3.137 1 97.44 229 PHE A CA 1
ATOM 1785 C C . PHE A 1 229 ? -15.68 12.234 -1.878 1 97.44 229 PHE A C 1
ATOM 1787 O O . PHE A 1 229 ? -16.125 11.109 -1.63 1 97.44 229 PHE A O 1
ATOM 1794 N N . VAL A 1 230 ? -14.852 12.844 -1.053 1 97.88 230 VAL A N 1
ATOM 1795 C CA . VAL A 1 230 ? -14.258 12.141 0.079 1 97.88 230 VAL A CA 1
ATOM 1796 C C . VAL A 1 230 ? -15.164 12.273 1.302 1 97.88 230 VAL A C 1
ATOM 1798 O O . VAL A 1 230 ? -15.055 11.5 2.254 1 97.88 230 VAL A O 1
ATOM 1801 N N . CYS A 1 231 ? -16.047 13.227 1.309 1 96.44 231 CYS A N 1
ATOM 1802 C CA . CYS A 1 231 ? -16.906 13.516 2.443 1 96.44 231 CYS A CA 1
ATOM 1803 C C . CYS A 1 231 ? -18.312 13.867 1.976 1 96.44 231 CYS A C 1
ATOM 1805 O O . CYS A 1 231 ? -18.766 15 2.15 1 96.44 231 CYS A O 1
ATOM 1807 N N . PRO A 1 232 ? -18.984 12.875 1.452 1 90.88 232 PRO A N 1
ATOM 1808 C CA . PRO A 1 232 ? -20.359 13.18 1.102 1 90.88 232 PRO A CA 1
ATOM 1809 C C . PRO A 1 232 ? -21.219 13.531 2.318 1 90.88 232 PRO A C 1
ATOM 1811 O O . PRO A 1 232 ? -21.141 12.852 3.348 1 90.88 232 PRO A O 1
ATOM 1814 N N . SER A 1 233 ? -21.875 14.609 2.232 1 92.56 233 SER A N 1
ATOM 1815 C CA . SER A 1 233 ? -22.625 15.133 3.371 1 92.56 233 SER A CA 1
ATOM 1816 C C . SER A 1 233 ? -23.875 15.898 2.914 1 92.56 233 SER A C 1
ATOM 1818 O O . SER A 1 233 ? -23.859 16.531 1.854 1 92.56 233 SER A O 1
ATOM 1820 N N . ASP A 1 234 ? -24.875 15.859 3.707 1 94.12 234 ASP A N 1
ATOM 1821 C CA . ASP A 1 234 ? -26.078 16.656 3.438 1 94.12 234 ASP A CA 1
ATOM 1822 C C . ASP A 1 234 ? -25.797 18.141 3.602 1 94.12 234 ASP A C 1
ATOM 1824 O O . ASP A 1 234 ? -26.547 18.984 3.076 1 94.12 234 ASP A O 1
ATOM 1828 N N . ARG A 1 235 ? -24.719 18.484 4.285 1 95.06 235 ARG A N 1
ATOM 1829 C CA . ARG A 1 235 ? -24.359 19.891 4.504 1 95.06 235 ARG A CA 1
ATOM 1830 C C . ARG A 1 235 ? -23.391 20.375 3.432 1 95.06 235 ARG A C 1
ATOM 1832 O O . ARG A 1 235 ? -22.906 21.5 3.506 1 95.06 235 ARG A O 1
ATOM 1839 N N . GLY A 1 236 ? -23.109 19.469 2.541 1 94.75 236 GLY A N 1
ATOM 1840 C CA . GLY A 1 236 ? -22.125 19.828 1.533 1 94.75 236 GLY A CA 1
ATOM 1841 C C . GLY A 1 236 ? -20.781 20.219 2.123 1 94.75 236 GLY A C 1
ATOM 1842 O O . GLY A 1 236 ? -20.281 19.562 3.035 1 94.75 236 GLY A O 1
ATOM 1843 N N . ASN A 1 237 ? -20.25 21.312 1.581 1 96.88 237 ASN A N 1
ATOM 1844 C CA . ASN A 1 237 ? -18.906 21.719 1.972 1 96.88 237 ASN A CA 1
ATOM 1845 C C . ASN A 1 237 ? -18.906 22.469 3.303 1 96.88 237 ASN A C 1
ATOM 1847 O O . ASN A 1 237 ? -17.859 22.922 3.768 1 96.88 237 ASN A O 1
ATOM 1851 N N . ASP A 1 238 ? -20.078 22.531 3.977 1 97.38 238 ASP A N 1
ATOM 1852 C CA . ASP A 1 238 ? -20.125 23.062 5.336 1 97.38 238 ASP A CA 1
ATOM 1853 C C . ASP A 1 238 ? -20.188 21.938 6.363 1 97.38 238 ASP A C 1
ATOM 1855 O O . ASP A 1 238 ? -20.531 22.172 7.527 1 97.38 238 ASP A O 1
ATOM 1859 N N . ASP A 1 239 ? -19.938 20.75 5.863 1 97.5 239 ASP A N 1
ATOM 1860 C CA . ASP A 1 239 ? -19.781 19.656 6.816 1 97.5 239 ASP A CA 1
ATOM 1861 C C . ASP A 1 239 ? -18.781 20.031 7.914 1 97.5 239 ASP A C 1
ATOM 1863 O O . ASP A 1 239 ? -17.797 20.734 7.664 1 97.5 239 ASP A O 1
ATOM 1867 N N . LEU A 1 240 ? -18.922 19.453 9.078 1 96.81 240 LEU A N 1
ATOM 1868 C CA . LEU A 1 240 ? -18.141 19.828 10.25 1 96.81 240 LEU A CA 1
ATOM 1869 C C . LEU A 1 240 ? -16.672 19.422 10.086 1 96.81 240 LEU A C 1
ATOM 1871 O O . LEU A 1 240 ? -15.789 20.031 10.688 1 96.81 240 LEU A O 1
ATOM 1875 N N . LEU A 1 241 ? -16.375 18.438 9.273 1 97.5 241 LEU A N 1
ATOM 1876 C CA . LEU A 1 241 ? -15.008 18 9.023 1 97.5 241 LEU A CA 1
ATOM 1877 C C . LEU A 1 241 ? -14.305 18.953 8.055 1 97.5 241 LEU A C 1
ATOM 1879 O O . LEU A 1 241 ? -13.078 19.031 8.039 1 97.5 241 LEU A O 1
ATOM 1883 N N . ILE A 1 242 ? -15.109 19.641 7.258 1 98.12 242 ILE A N 1
ATOM 1884 C CA . ILE A 1 242 ? -14.602 20.453 6.156 1 98.12 242 ILE A CA 1
ATOM 1885 C C . ILE A 1 242 ? -14.438 21.891 6.613 1 98.12 242 ILE A C 1
ATOM 1887 O O . ILE A 1 242 ? -13.391 22.516 6.379 1 98.12 242 ILE A O 1
ATOM 1891 N N . ASN A 1 243 ? -15.438 22.391 7.234 1 98.06 243 ASN A N 1
ATOM 1892 C CA . ASN A 1 243 ? -15.547 23.781 7.648 1 98.06 243 ASN A CA 1
ATOM 1893 C C . ASN A 1 243 ? -15.539 23.922 9.172 1 98.06 243 ASN A C 1
ATOM 1895 O O . ASN A 1 243 ? -16.562 23.703 9.82 1 98.06 243 ASN A O 1
ATOM 1899 N N . PRO A 1 244 ? -14.43 24.328 9.711 1 97.06 244 PRO A N 1
ATOM 1900 C CA . PRO A 1 244 ? -14.352 24.438 11.164 1 97.06 244 PRO A CA 1
ATOM 1901 C C . PRO A 1 244 ? -15.273 25.516 11.734 1 97.06 244 PRO A C 1
ATOM 1903 O O . PRO A 1 244 ? -15.461 25.594 12.953 1 97.06 244 PRO A O 1
ATOM 1906 N N . PHE A 1 245 ? -15.961 26.266 10.898 1 95.44 245 PHE A N 1
ATOM 1907 C CA . PHE A 1 245 ? -16.734 27.406 11.391 1 95.44 245 PHE A CA 1
ATOM 1908 C C . PHE A 1 245 ? -18.203 27.266 11.016 1 95.44 245 PHE A C 1
ATOM 1910 O O . PHE A 1 245 ? -18.969 28.219 11.109 1 95.44 245 PHE A O 1
ATOM 1917 N N . SER A 1 246 ? -18.516 26.141 10.516 1 94.88 246 SER A N 1
ATOM 1918 C CA . SER A 1 246 ? -19.922 25.875 10.234 1 94.88 246 SER A CA 1
ATOM 1919 C C . SER A 1 246 ? -20.719 25.719 11.523 1 94.88 246 SER A C 1
ATOM 1921 O O . SER A 1 246 ? -2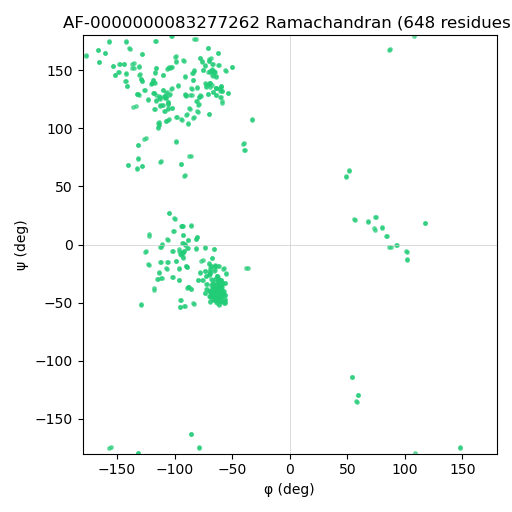0.156 25.469 12.586 1 94.88 246 SER A O 1
ATOM 1923 N N . ASP A 1 247 ? -22.047 25.891 11.422 1 93.12 247 ASP A N 1
ATOM 1924 C CA . ASP A 1 247 ? -22.922 25.688 12.57 1 93.12 247 ASP A CA 1
ATOM 1925 C C . ASP A 1 247 ? -22.797 24.266 13.109 1 93.12 247 ASP A C 1
ATOM 1927 O O . ASP A 1 247 ? -22.938 23.297 12.359 1 93.12 247 ASP A O 1
ATOM 1931 N N . GLY A 1 248 ? -22.469 24.172 14.375 1 93.06 248 GLY A N 1
ATOM 1932 C CA . GLY A 1 248 ? -22.359 22.859 15 1 93.06 248 GLY A CA 1
ATOM 1933 C C . GLY A 1 248 ? -20.922 22.391 15.156 1 93.06 248 GLY A C 1
ATOM 1934 O O . GLY A 1 248 ? -20.656 21.406 15.859 1 93.06 248 GLY A O 1
ATOM 1935 N N . SER A 1 249 ? -20.016 23.078 14.477 1 93.44 249 SER A N 1
ATOM 1936 C CA . SER A 1 249 ? -18.609 22.734 14.641 1 93.44 249 SER A CA 1
ATOM 1937 C C . SER A 1 249 ? -18.156 22.984 16.078 1 93.44 249 SER A C 1
ATOM 1939 O O . SER A 1 249 ? -18.625 23.906 16.734 1 93.44 249 SER A O 1
ATOM 1941 N N . PRO A 1 250 ? -17.281 22.156 16.547 1 93.25 250 PRO A N 1
ATOM 1942 C CA . PRO A 1 250 ? -16.719 22.422 17.875 1 93.25 250 PRO A CA 1
ATOM 1943 C C . PRO A 1 250 ? -16.078 23.812 17.953 1 93.25 250 PRO A C 1
ATOM 1945 O O . PRO A 1 250 ? -15.5 24.297 16.984 1 93.25 250 PRO A O 1
ATOM 1948 N N . ALA A 1 251 ? -16.125 24.328 19.125 1 92.69 251 ALA A N 1
ATOM 1949 C CA . ALA A 1 251 ? -15.539 25.656 19.328 1 92.69 251 ALA A CA 1
ATOM 1950 C C . ALA A 1 251 ? -14.031 25.625 19.094 1 92.69 251 ALA A C 1
ATOM 1952 O O . ALA A 1 251 ? -13.336 24.719 19.562 1 92.69 251 ALA A O 1
ATOM 1953 N N . ILE A 1 252 ? -13.562 26.562 18.391 1 93.44 252 ILE A N 1
ATOM 1954 C CA . ILE A 1 252 ? -12.164 26.609 17.969 1 93.44 252 ILE A CA 1
ATOM 1955 C C . ILE A 1 252 ? -11.266 26.844 19.188 1 93.44 252 ILE A C 1
ATOM 1957 O O . ILE A 1 252 ? -10.07 26.547 19.156 1 93.44 252 ILE A O 1
ATOM 1961 N N . ASP A 1 253 ? -11.828 27.391 20.312 1 92.44 253 ASP A N 1
ATOM 1962 C CA . ASP A 1 253 ? -11.031 27.625 21.516 1 92.44 253 ASP A CA 1
ATOM 1963 C C . ASP A 1 253 ? -10.891 26.344 22.344 1 92.44 253 ASP A C 1
ATOM 1965 O O . ASP A 1 253 ? -10.289 26.359 23.422 1 92.44 253 ASP A O 1
ATOM 1969 N N . GLY A 1 254 ? -11.398 25.219 21.828 1 93.94 254 GLY A N 1
ATOM 1970 C CA . GLY A 1 254 ? -11.258 23.922 22.469 1 93.94 254 GLY A CA 1
ATOM 1971 C C . GLY A 1 254 ? -10.062 23.141 21.969 1 93.94 254 GLY A C 1
ATOM 1972 O O . GLY A 1 254 ? -9.953 21.938 22.219 1 93.94 254 GLY A O 1
ATOM 1973 N N . LEU A 1 255 ? -9.188 23.797 21.328 1 96.44 255 LEU A N 1
ATOM 1974 C CA . LEU A 1 255 ? -8 23.125 20.797 1 96.44 255 LEU A CA 1
ATOM 1975 C C . LEU A 1 255 ? -7.031 22.766 21.922 1 96.44 255 LEU A C 1
ATOM 1977 O O . LEU A 1 255 ? -6.797 23.562 22.828 1 96.44 255 LEU A O 1
ATOM 1981 N N . ALA A 1 256 ? -6.504 21.562 21.859 1 96.56 256 ALA A N 1
ATOM 1982 C CA . ALA A 1 256 ? -5.391 21.203 22.734 1 96.56 256 ALA A CA 1
ATOM 1983 C C . ALA A 1 256 ? -4.121 21.953 22.344 1 96.56 256 ALA A C 1
ATOM 1985 O O . ALA A 1 256 ? -3.93 22.297 21.172 1 96.56 256 ALA A O 1
ATOM 1986 N N . GLY A 1 257 ? -3.291 22.219 23.359 1 95.56 257 GLY A N 1
ATOM 1987 C CA . GLY A 1 257 ? -2 22.844 23.109 1 95.56 257 GLY A CA 1
ATOM 1988 C C . GLY A 1 257 ? -1.925 24.281 23.562 1 95.56 257 GLY A C 1
ATOM 1989 O O . GLY A 1 257 ? -2.898 24.828 24.094 1 95.56 257 GLY A O 1
ATOM 1990 N N . GLU A 1 258 ? -0.688 24.875 23.328 1 96.88 258 GLU A N 1
ATOM 1991 C CA . GLU A 1 258 ? -0.415 26.219 23.828 1 96.88 258 GLU A CA 1
ATOM 1992 C C . GLU A 1 258 ? 0.025 27.141 22.703 1 96.88 258 GLU A C 1
ATOM 1994 O O . GLU A 1 258 ? 0.176 28.359 22.906 1 96.88 258 GLU A O 1
ATOM 1999 N N . LYS A 1 259 ? 0.203 26.641 21.578 1 98.19 259 LYS A N 1
ATOM 2000 C CA . LYS A 1 259 ? 0.587 27.484 20.438 1 98.19 259 LYS A CA 1
ATOM 2001 C C . LYS A 1 259 ? 0.1 26.891 19.125 1 98.19 259 LYS A C 1
ATOM 2003 O O . LYS A 1 259 ? 0.042 25.672 18.969 1 98.19 259 LYS A O 1
ATOM 2008 N N . VAL A 1 260 ? -0.265 27.703 18.172 1 98.69 260 VAL A N 1
ATOM 2009 C CA . VAL A 1 260 ? -0.727 27.344 16.844 1 98.69 260 VAL A CA 1
ATOM 2010 C C . VAL A 1 260 ? -0.005 28.188 15.797 1 98.69 260 VAL A C 1
ATOM 2012 O O . VAL A 1 260 ? 0.145 29.406 15.969 1 98.69 260 VAL A O 1
ATOM 2015 N N . LEU A 1 261 ? 0.54 27.562 14.805 1 98.88 261 LEU A N 1
ATOM 2016 C CA . LEU A 1 261 ? 1.106 28.25 13.648 1 98.88 261 LEU A CA 1
ATOM 2017 C C . LEU A 1 261 ? 0.291 27.953 12.391 1 98.88 261 LEU A C 1
ATOM 2019 O O . LEU A 1 261 ? 0.112 26.797 12.016 1 98.88 261 LEU A O 1
ATOM 2023 N N . VAL A 1 262 ? -0.257 29.016 11.789 1 98.94 262 VAL A N 1
ATOM 2024 C CA . VAL A 1 262 ? -0.985 28.906 10.531 1 98.94 262 VAL A CA 1
ATOM 2025 C C . VAL A 1 262 ? -0.135 29.453 9.391 1 98.94 262 VAL A C 1
ATOM 2027 O O . VAL A 1 262 ? 0.264 30.609 9.406 1 98.94 262 VAL A O 1
ATOM 2030 N N . ILE A 1 263 ? 0.136 28.609 8.43 1 98.94 263 ILE A N 1
ATOM 2031 C CA . ILE A 1 263 ? 0.956 28.984 7.285 1 98.94 263 ILE A CA 1
ATOM 2032 C C . ILE A 1 263 ? 0.102 28.984 6.02 1 98.94 263 ILE A C 1
ATOM 2034 O O . ILE A 1 263 ? -0.584 28 5.727 1 98.94 263 ILE A O 1
ATOM 2038 N N . VAL A 1 264 ? 0.131 30.094 5.258 1 98.88 264 VAL A N 1
ATOM 2039 C CA . VAL A 1 264 ? -0.624 30.172 4.012 1 98.88 264 VAL A CA 1
ATOM 2040 C C . VAL A 1 264 ? 0.294 30.625 2.877 1 98.88 264 VAL A C 1
ATOM 2042 O O . VAL A 1 264 ? 1.426 31.047 3.119 1 98.88 264 VAL A O 1
ATOM 2045 N N . ALA A 1 265 ? -0.113 30.453 1.638 1 98.81 265 ALA A N 1
ATOM 2046 C CA . ALA A 1 265 ? 0.599 30.891 0.44 1 98.81 265 ALA A CA 1
ATOM 2047 C C . ALA A 1 265 ? -0.237 31.875 -0.362 1 98.81 265 ALA A C 1
ATOM 2049 O O . ALA A 1 265 ? -1.443 31.688 -0.533 1 98.81 265 ALA A O 1
ATOM 2050 N N . GLY A 1 266 ? 0.388 32.875 -0.861 1 98.19 266 GLY A N 1
ATOM 2051 C CA . GLY A 1 266 ? -0.277 34.062 -1.401 1 98.19 266 GLY A CA 1
ATOM 2052 C C . GLY A 1 266 ? -1.182 33.75 -2.578 1 98.19 266 GLY A C 1
ATOM 2053 O O . GLY A 1 266 ? -2.211 34.406 -2.768 1 98.19 266 GLY A O 1
ATOM 2054 N N . LYS A 1 267 ? -0.896 32.75 -3.393 1 97.81 267 LYS A N 1
ATOM 2055 C CA . LYS A 1 267 ? -1.65 32.438 -4.605 1 97.81 267 LYS A CA 1
ATOM 2056 C C . LYS A 1 267 ? -2.512 31.203 -4.422 1 97.81 267 LYS A C 1
ATOM 2058 O O . LYS A 1 267 ? -3.152 30.734 -5.367 1 97.81 267 LYS A O 1
ATOM 2063 N N . ASP A 1 268 ? -2.498 30.688 -3.232 1 98.38 268 ASP A N 1
ATOM 2064 C CA . ASP A 1 268 ? -3.244 29.469 -2.895 1 98.38 268 ASP A CA 1
ATOM 2065 C C . ASP A 1 268 ? -4.73 29.781 -2.707 1 98.38 268 ASP A C 1
ATOM 2067 O O . ASP A 1 268 ? -5.09 30.688 -1.946 1 98.38 268 ASP A O 1
ATOM 2071 N N . ILE A 1 269 ? -5.582 29.078 -3.344 1 98.5 269 ILE A N 1
ATOM 2072 C CA . ILE A 1 269 ? -7.023 29.281 -3.248 1 98.5 269 ILE A CA 1
ATOM 2073 C C . ILE A 1 269 ? -7.484 29.047 -1.812 1 98.5 269 ILE A C 1
ATOM 2075 O O . ILE A 1 269 ? -8.547 29.531 -1.406 1 98.5 269 ILE A O 1
ATOM 2079 N N . LEU A 1 270 ? -6.672 28.359 -1.008 1 98.69 270 LEU A N 1
ATOM 2080 C CA . LEU A 1 270 ? -7.004 28.047 0.377 1 98.69 270 LEU A CA 1
ATOM 2081 C C . LEU A 1 270 ? -6.555 29.156 1.313 1 98.69 270 LEU A C 1
ATOM 2083 O O . LEU A 1 270 ? -6.82 29.109 2.518 1 98.69 270 LEU A O 1
ATOM 2087 N N . ARG A 1 271 ? -5.906 30.172 0.798 1 98.62 271 ARG A N 1
ATOM 2088 C CA . ARG A 1 271 ? -5.254 31.203 1.595 1 98.62 271 ARG A CA 1
ATOM 2089 C C . ARG A 1 271 ? -6.238 31.859 2.561 1 98.62 271 ARG A C 1
ATOM 2091 O O . ARG A 1 271 ? -5.965 31.969 3.76 1 98.62 271 ARG A O 1
ATOM 2098 N N . GLU A 1 272 ? -7.383 32.281 2.057 1 98.56 272 GLU A N 1
ATOM 2099 C CA . GLU A 1 272 ? -8.297 33.062 2.877 1 98.56 272 GLU A CA 1
ATOM 2100 C C . GLU A 1 272 ? -8.977 32.188 3.936 1 98.56 272 GLU A C 1
ATOM 2102 O O . GLU A 1 272 ? -9.352 32.688 5.004 1 98.56 272 GLU A O 1
ATOM 2107 N N . ARG A 1 273 ? -9.125 30.891 3.668 1 98.69 273 ARG A N 1
ATOM 2108 C CA . ARG A 1 273 ? -9.641 29.969 4.684 1 98.69 273 ARG A CA 1
ATOM 2109 C C . ARG A 1 273 ? -8.656 29.828 5.84 1 98.69 273 ARG A C 1
ATOM 2111 O O . ARG A 1 273 ? -9.062 29.797 7.004 1 98.69 273 ARG A O 1
ATOM 2118 N N . GLY A 1 274 ? -7.379 29.703 5.516 1 98.75 274 GLY A N 1
ATOM 2119 C CA . GLY A 1 274 ? -6.352 29.672 6.547 1 98.75 274 GLY A CA 1
ATOM 2120 C C . GLY A 1 274 ? -6.281 30.938 7.359 1 98.75 274 GLY A C 1
ATOM 2121 O O . GLY A 1 274 ? -6.137 30.906 8.578 1 98.75 274 GLY A O 1
ATOM 2122 N N . LYS A 1 275 ? -6.387 32.062 6.629 1 98.69 275 LYS A N 1
ATOM 2123 C CA . LYS A 1 275 ? -6.379 33.344 7.305 1 98.69 275 LYS A CA 1
ATOM 2124 C C . LYS A 1 275 ? -7.582 33.5 8.234 1 98.69 275 LYS A C 1
ATOM 2126 O O . LYS A 1 275 ? -7.457 34 9.352 1 98.69 275 LYS A O 1
ATOM 2131 N N . LEU A 1 276 ? -8.711 33.062 7.746 1 98.31 276 LEU A N 1
ATOM 2132 C CA . LEU A 1 276 ? -9.922 33.094 8.562 1 98.31 276 LEU A CA 1
ATOM 2133 C C . LEU A 1 276 ? -9.734 32.25 9.828 1 98.31 276 LEU A C 1
ATOM 2135 O O . LEU A 1 276 ? -10.172 32.656 10.906 1 98.31 276 LEU A O 1
ATOM 2139 N N . TYR A 1 277 ? -9.141 31.125 9.656 1 98.69 277 TYR A N 1
ATOM 2140 C CA . TYR A 1 277 ? -8.852 30.266 10.805 1 98.69 277 TYR A CA 1
ATOM 2141 C C . TYR A 1 277 ? -8 30.984 11.836 1 98.69 277 TYR A C 1
ATOM 2143 O O . TYR A 1 277 ? -8.328 31 13.023 1 98.69 277 TYR A O 1
ATOM 2151 N N . TYR A 1 278 ? -6.918 31.609 11.414 1 98.62 278 TYR A N 1
ATOM 2152 C CA . TYR A 1 278 ? -6.012 32.344 12.289 1 98.62 278 TYR A CA 1
ATOM 2153 C C . TYR A 1 278 ? -6.75 33.469 13.008 1 98.62 278 TYR A C 1
ATOM 2155 O O . TYR A 1 278 ? -6.66 33.594 14.234 1 98.62 278 TYR A O 1
ATOM 2163 N N . GLU A 1 279 ? -7.5 34.25 12.242 1 98.31 279 GLU A N 1
ATOM 2164 C CA . GLU A 1 279 ? -8.18 35.406 12.797 1 98.31 279 GLU A CA 1
ATOM 2165 C C . GLU A 1 279 ? -9.234 35 13.812 1 98.31 279 GLU A C 1
ATOM 2167 O O . GLU A 1 279 ? -9.359 35.625 14.867 1 98.31 279 GLU A O 1
ATOM 2172 N N . THR A 1 280 ? -9.969 33.969 13.453 1 97.81 280 THR A N 1
ATOM 2173 C CA . THR A 1 280 ? -11.023 33.5 14.352 1 97.81 280 THR A CA 1
ATOM 2174 C C . THR A 1 280 ? -10.43 32.969 15.648 1 97.81 280 THR A C 1
ATOM 2176 O O . THR A 1 280 ? -10.938 33.25 16.734 1 97.81 280 THR A O 1
ATOM 2179 N N . LEU A 1 281 ? -9.359 32.219 15.531 1 98.06 281 LEU A N 1
ATOM 2180 C CA . LEU A 1 281 ? -8.711 31.688 16.719 1 98.06 281 LEU A CA 1
ATOM 2181 C C . LEU A 1 281 ? -8.109 32.812 17.562 1 98.06 281 LEU A C 1
ATOM 2183 O O . LEU A 1 281 ? -8.234 32.812 18.797 1 98.06 281 LEU A O 1
ATOM 2187 N N . ALA A 1 282 ? -7.488 33.781 16.922 1 97.56 282 ALA A N 1
ATOM 2188 C CA . ALA A 1 282 ? -6.848 34.906 17.609 1 97.56 282 ALA A CA 1
ATOM 2189 C C . ALA A 1 282 ? -7.875 35.75 18.375 1 97.56 282 ALA A C 1
ATOM 2191 O O . ALA A 1 282 ? -7.559 36.312 19.406 1 97.56 282 ALA A O 1
ATOM 2192 N N . ARG A 1 283 ? -9.07 35.75 17.938 1 96.88 283 ARG A N 1
ATOM 2193 C CA . ARG A 1 283 ? -10.117 36.562 18.562 1 96.88 283 ARG A CA 1
ATOM 2194 C C . ARG A 1 283 ? -10.914 35.75 19.578 1 96.88 283 ARG A C 1
ATOM 2196 O O . ARG A 1 283 ? -11.711 36.312 20.328 1 96.88 283 ARG A O 1
ATOM 2203 N N . SER A 1 284 ? -10.633 34.5 19.562 1 96.62 284 SER A N 1
ATOM 2204 C CA . SER A 1 284 ? -11.375 33.594 20.453 1 96.62 284 SER A CA 1
ATOM 2205 C C . SER A 1 284 ? -10.836 33.688 21.875 1 96.62 284 SER A C 1
ATOM 2207 O O . SER A 1 284 ? -9.938 34.5 22.156 1 96.62 284 SER A O 1
ATOM 2209 N N . GLU A 1 285 ? -11.367 32.812 22.828 1 96.44 285 GLU A N 1
ATOM 2210 C CA . GLU A 1 285 ? -10.938 32.781 24.219 1 96.44 285 GLU A CA 1
ATOM 2211 C C . GLU A 1 285 ? -9.836 31.766 24.453 1 96.44 285 GLU A C 1
ATOM 2213 O O . GLU A 1 285 ? -9.5 31.438 25.594 1 96.44 285 GLU A O 1
ATOM 2218 N N . TRP A 1 286 ? -9.375 31.25 23.297 1 96.31 286 TRP A N 1
ATOM 2219 C CA . TRP A 1 286 ? -8.258 30.328 23.406 1 96.31 286 TRP A CA 1
ATOM 2220 C C . TRP A 1 286 ? -7.051 31 24.047 1 96.31 286 TRP A C 1
ATOM 2222 O O . TRP A 1 286 ? -6.699 32.125 23.688 1 96.31 286 TRP A O 1
ATOM 2232 N N . LYS A 1 287 ? -6.332 30.391 25 1 95 287 LYS A N 1
ATOM 2233 C CA . LYS A 1 287 ? -5.324 31.031 25.828 1 95 287 LYS A CA 1
ATOM 2234 C C . LYS A 1 287 ? -3.93 30.875 25.234 1 95 287 LYS A C 1
ATOM 2236 O O . LYS A 1 287 ? -2.965 31.469 25.719 1 95 287 LYS A O 1
ATOM 2241 N N . GLY A 1 288 ? -3.822 30.109 24.188 1 96 288 GLY A N 1
ATOM 2242 C CA . GLY A 1 288 ? -2.51 29.891 23.594 1 96 288 GLY A CA 1
ATOM 2243 C C . GLY A 1 288 ? -2.068 31 22.672 1 96 288 GLY A C 1
ATOM 2244 O O . GLY A 1 288 ? -2.797 31.984 22.469 1 96 288 GLY A O 1
ATOM 2245 N N . LYS A 1 289 ? -0.853 30.875 22.156 1 97.25 289 LYS A N 1
ATOM 2246 C CA . LYS A 1 289 ? -0.287 31.812 21.203 1 97.25 289 LYS A CA 1
ATOM 2247 C C . LYS A 1 289 ? -0.59 31.375 19.766 1 97.25 289 LYS A C 1
ATOM 2249 O O . LYS A 1 289 ? -0.358 30.234 19.391 1 97.25 289 LYS A O 1
ATOM 2254 N N . VAL A 1 290 ? -1.106 32.281 19 1 98 290 VAL A N 1
ATOM 2255 C CA . VAL A 1 290 ? -1.409 32 17.609 1 98 290 VAL A CA 1
ATOM 2256 C C . VAL A 1 290 ? -0.498 32.812 16.688 1 98 290 VAL A C 1
ATOM 2258 O O . VAL A 1 290 ? -0.383 34.031 16.859 1 98 290 VAL A O 1
ATOM 2261 N N . GLU A 1 291 ? 0.172 32.156 15.82 1 98.38 291 GLU A N 1
ATOM 2262 C CA . GLU A 1 291 ? 1.075 32.812 14.867 1 98.38 291 GLU A CA 1
ATOM 2263 C C . GLU A 1 291 ? 0.606 32.594 13.438 1 98.38 291 GLU A C 1
ATOM 2265 O O . GLU A 1 291 ? -0.041 31.578 13.133 1 98.38 291 GLU A O 1
ATOM 2270 N N . PHE A 1 292 ? 0.894 33.594 12.617 1 98.69 292 PHE A N 1
ATOM 2271 C CA . PHE A 1 292 ? 0.523 33.562 11.203 1 98.69 292 PHE A CA 1
ATOM 2272 C C . PHE A 1 292 ? 1.741 33.812 10.32 1 98.69 292 PHE A C 1
ATOM 2274 O O . PHE A 1 292 ? 2.559 34.688 10.609 1 98.69 292 PHE A O 1
ATOM 2281 N N . TYR A 1 293 ? 1.93 32.969 9.266 1 98.88 293 TYR A N 1
ATOM 2282 C CA . TYR A 1 293 ? 3.039 33.094 8.328 1 98.88 293 TYR A CA 1
ATOM 2283 C C . TYR A 1 293 ? 2.555 32.969 6.887 1 98.88 293 TYR A C 1
ATOM 2285 O O . TYR A 1 293 ? 1.979 31.938 6.52 1 98.88 293 TYR A O 1
ATOM 2293 N N . GLU A 1 294 ? 2.721 33.969 6.055 1 98.75 294 GLU A N 1
ATOM 2294 C CA . GLU A 1 294 ? 2.316 33.938 4.652 1 98.75 294 GLU A CA 1
ATOM 2295 C C . GLU A 1 294 ? 3.523 34.094 3.727 1 98.75 294 GLU A C 1
ATOM 2297 O O . GLU A 1 294 ? 4.383 34.938 3.949 1 98.75 294 GLU A O 1
ATOM 2302 N N . THR A 1 295 ? 3.625 33.219 2.764 1 98.75 295 THR A N 1
ATOM 2303 C CA . THR A 1 295 ? 4.629 33.375 1.717 1 98.75 295 THR A CA 1
ATOM 2304 C C . THR A 1 295 ? 4.012 34 0.465 1 98.75 295 THR A C 1
ATOM 2306 O O . THR A 1 295 ? 3.316 33.312 -0.292 1 98.75 295 THR A O 1
ATOM 2309 N N . GLU A 1 296 ? 4.371 35.219 0.196 1 97.75 296 GLU A N 1
ATOM 2310 C CA . GLU A 1 296 ? 3.801 35.969 -0.918 1 97.75 296 GLU A CA 1
ATOM 2311 C C . GLU A 1 296 ? 4.238 35.406 -2.258 1 97.75 296 GLU A C 1
ATOM 2313 O O . GLU A 1 296 ? 5.395 35 -2.422 1 97.75 296 GLU A O 1
ATOM 2318 N N . GLY A 1 297 ? 3.338 35.281 -3.154 1 97.69 297 GLY A N 1
ATOM 2319 C CA . GLY A 1 297 ? 3.654 34.969 -4.535 1 97.69 297 GLY A CA 1
ATOM 2320 C C . GLY A 1 297 ? 3.732 33.469 -4.793 1 97.69 297 GLY A C 1
ATOM 2321 O O . GLY A 1 297 ? 3.93 33.031 -5.934 1 97.69 297 GLY A O 1
ATOM 2322 N N . GLU A 1 298 ? 3.564 32.688 -3.771 1 98.38 298 GLU A N 1
ATOM 2323 C CA . GLU A 1 298 ? 3.676 31.234 -3.936 1 98.38 298 GLU A CA 1
ATOM 2324 C C . GLU A 1 298 ? 2.301 30.578 -3.932 1 98.38 298 GLU A C 1
ATOM 2326 O O . GLU A 1 298 ? 1.333 31.141 -3.42 1 98.38 298 GLU A O 1
ATOM 2331 N N . ASP A 1 299 ? 2.221 29.453 -4.613 1 98 299 ASP A N 1
ATOM 2332 C CA . ASP A 1 299 ? 0.987 28.672 -4.688 1 98 299 ASP A CA 1
ATOM 2333 C C . ASP A 1 299 ? 1.04 27.469 -3.754 1 98 299 ASP A C 1
ATOM 2335 O O . ASP A 1 299 ? 2.014 27.281 -3.02 1 98 299 ASP A O 1
ATOM 2339 N N . HIS A 1 300 ? -0.009 26.719 -3.742 1 97.94 300 HIS A N 1
ATOM 2340 C CA . HIS A 1 300 ? -0.222 25.594 -2.838 1 97.94 300 HIS A CA 1
ATOM 2341 C C . HIS A 1 300 ? 0.938 24.609 -2.902 1 97.94 300 HIS A C 1
ATOM 2343 O O . HIS A 1 300 ? 1.426 24.297 -3.99 1 97.94 300 HIS A O 1
ATOM 2349 N N . ALA A 1 301 ? 1.485 24.203 -1.777 1 97.62 301 ALA A N 1
ATOM 2350 C CA . ALA A 1 301 ? 2.48 23.141 -1.614 1 97.62 301 ALA A CA 1
ATOM 2351 C C . ALA A 1 301 ? 3.812 23.547 -2.244 1 97.62 301 ALA A C 1
ATOM 2353 O O . ALA A 1 301 ? 4.66 22.688 -2.514 1 97.62 301 ALA A O 1
ATOM 2354 N N . PHE A 1 302 ? 4.082 24.797 -2.471 1 97.56 302 PHE A N 1
ATOM 2355 C CA . PHE A 1 302 ? 5.281 25.281 -3.146 1 97.56 302 PHE A CA 1
ATOM 2356 C C . PHE A 1 302 ? 6.535 24.781 -2.439 1 97.56 302 PHE A C 1
ATOM 2358 O O . PHE A 1 302 ? 7.551 24.5 -3.084 1 97.56 302 PHE A O 1
ATOM 2365 N N . HIS A 1 303 ? 6.523 24.625 -1.125 1 96.31 303 HIS A N 1
ATOM 2366 C CA . HIS A 1 303 ? 7.711 24.297 -0.343 1 96.31 303 HIS A CA 1
ATOM 2367 C C . HIS A 1 303 ? 8.156 22.875 -0.604 1 96.31 303 HIS A C 1
ATOM 2369 O O . HIS A 1 303 ? 9.336 22.547 -0.429 1 96.31 303 HIS A O 1
ATOM 2375 N N . MET A 1 304 ? 7.25 22.047 -1.053 1 95.25 304 MET A N 1
ATOM 2376 C CA . MET A 1 304 ? 7.598 20.672 -1.372 1 95.25 304 MET A CA 1
ATOM 2377 C C . MET A 1 304 ? 7.887 20.516 -2.861 1 95.25 304 MET A C 1
ATOM 2379 O O . MET A 1 304 ? 8.703 19.688 -3.254 1 95.25 304 MET A O 1
ATOM 2383 N N . LEU A 1 305 ? 7.215 21.344 -3.666 1 94.31 305 LEU A N 1
ATOM 2384 C CA . LEU A 1 305 ? 7.367 21.266 -5.117 1 94.31 305 LEU A CA 1
ATOM 2385 C C . LEU A 1 305 ? 8.648 21.953 -5.57 1 94.31 305 LEU A C 1
ATOM 2387 O O . LEU A 1 305 ? 9.242 21.562 -6.574 1 94.31 305 LEU A O 1
ATOM 2391 N N . ASN A 1 306 ? 9.062 22.984 -4.836 1 93.69 306 ASN A N 1
ATOM 2392 C CA . ASN A 1 306 ? 10.305 23.719 -5.07 1 93.69 306 ASN A CA 1
ATOM 2393 C C . ASN A 1 306 ? 11.141 23.812 -3.797 1 93.69 306 ASN A C 1
ATOM 2395 O O . ASN A 1 306 ? 11.422 24.922 -3.322 1 93.69 306 ASN A O 1
ATOM 2399 N N . PRO A 1 307 ? 11.664 22.703 -3.32 1 93.62 307 PRO A N 1
ATOM 2400 C CA . PRO A 1 307 ? 12.266 22.641 -1.985 1 93.62 307 PRO A CA 1
ATOM 2401 C C . PRO A 1 307 ? 13.578 23.422 -1.899 1 93.62 307 PRO A C 1
ATOM 2403 O O . PRO A 1 307 ? 14.023 23.766 -0.803 1 93.62 307 PRO A O 1
ATOM 2406 N N . THR A 1 308 ? 14.219 23.766 -3.035 1 92.5 308 THR A N 1
ATOM 2407 C CA . THR A 1 308 ? 15.523 24.422 -3.018 1 92.5 308 THR A CA 1
ATOM 2408 C C . THR A 1 308 ? 15.367 25.938 -3.07 1 92.5 308 THR A C 1
ATOM 2410 O O . THR A 1 308 ? 16.344 26.672 -2.932 1 92.5 308 THR A O 1
ATOM 2413 N N . SER A 1 309 ? 14.18 26.391 -3.262 1 95.75 309 SER A N 1
ATOM 2414 C CA . SER A 1 309 ? 13.961 27.828 -3.293 1 95.75 309 SER A CA 1
ATOM 2415 C C . SER A 1 309 ? 14.203 28.453 -1.924 1 95.75 309 SER A C 1
ATOM 2417 O O . SER A 1 309 ? 14.047 27.797 -0.896 1 95.75 309 SER A O 1
ATOM 2419 N N . GLU A 1 310 ? 14.516 29.703 -1.918 1 97.62 310 GLU A N 1
ATOM 2420 C CA . GLU A 1 310 ? 14.734 30.422 -0.668 1 97.62 310 GLU A CA 1
ATOM 2421 C C . GLU A 1 310 ? 13.453 30.484 0.162 1 97.62 310 GLU A C 1
ATOM 2423 O O . GLU A 1 310 ? 13.5 30.391 1.391 1 97.62 310 GLU A O 1
ATOM 2428 N N . LYS A 1 311 ? 12.367 30.625 -0.483 1 98.25 311 LYS A N 1
ATOM 2429 C CA . LYS A 1 311 ? 11.086 30.703 0.205 1 98.25 311 LYS A CA 1
ATOM 2430 C C . LYS A 1 311 ? 10.727 29.375 0.859 1 98.25 311 LYS A C 1
ATOM 2432 O O . LYS A 1 311 ? 10.164 29.344 1.954 1 98.25 311 LYS A O 1
ATOM 2437 N N . ALA A 1 312 ? 11.023 28.281 0.175 1 97.56 312 ALA A N 1
ATOM 2438 C CA . ALA A 1 312 ? 10.789 26.969 0.75 1 97.56 312 ALA A CA 1
ATOM 2439 C C . ALA A 1 312 ? 11.648 26.75 1.987 1 97.56 312 ALA A C 1
ATOM 2441 O O . ALA A 1 312 ? 11.164 26.266 3.014 1 97.56 312 ALA A O 1
ATOM 2442 N N . LYS A 1 313 ? 12.891 27.125 1.859 1 97.62 313 LYS A N 1
ATOM 2443 C CA . LYS A 1 313 ? 13.805 27 2.988 1 97.62 313 LYS A CA 1
ATOM 2444 C C . LYS A 1 313 ? 13.352 27.859 4.168 1 97.62 313 LYS A C 1
ATOM 2446 O O . LYS A 1 313 ? 13.453 27.438 5.32 1 97.62 313 LYS A O 1
ATOM 2451 N N . ALA A 1 314 ? 12.859 29 3.854 1 98.5 314 ALA A N 1
ATOM 2452 C CA . ALA A 1 314 ? 12.375 29.891 4.895 1 98.5 314 ALA A CA 1
ATOM 2453 C C . ALA A 1 314 ? 11.172 29.297 5.621 1 98.5 314 ALA A C 1
ATOM 2455 O O . ALA A 1 314 ? 11.031 29.469 6.836 1 98.5 314 ALA A O 1
ATOM 2456 N N . LEU A 1 315 ? 10.312 28.703 4.926 1 98.62 315 LEU A N 1
ATOM 2457 C CA . LEU A 1 315 ? 9.156 28.062 5.543 1 98.62 315 LEU A CA 1
ATOM 2458 C C . LEU A 1 315 ? 9.586 26.953 6.5 1 98.62 315 LEU A C 1
ATOM 2460 O O . LEU A 1 315 ? 9.078 26.859 7.621 1 98.62 315 LEU A O 1
ATOM 2464 N N . VAL A 1 316 ? 10.547 26.109 6.094 1 98.31 316 VAL A N 1
ATOM 2465 C CA . VAL A 1 316 ? 11.047 25.031 6.934 1 98.31 316 VAL A CA 1
ATOM 2466 C C . VAL A 1 316 ? 11.695 25.609 8.188 1 98.31 316 VAL A C 1
ATOM 2468 O O . VAL A 1 316 ? 11.492 25.109 9.297 1 98.31 316 VAL A O 1
ATOM 2471 N N . LYS A 1 317 ? 12.422 26.672 8.023 1 98.38 317 LYS A N 1
ATOM 2472 C CA . LYS A 1 317 ? 13.047 27.344 9.164 1 98.38 317 LYS A CA 1
ATOM 2473 C C . LYS A 1 317 ? 11.992 27.906 10.117 1 98.38 317 LYS A C 1
ATOM 2475 O O . LYS A 1 317 ? 12.164 27.859 11.336 1 98.38 317 LYS A O 1
ATOM 2480 N N . ARG A 1 318 ? 10.953 28.453 9.523 1 98.56 318 ARG A N 1
ATOM 2481 C CA . ARG A 1 318 ? 9.875 29 10.344 1 98.56 318 ARG A CA 1
ATOM 2482 C C . ARG A 1 318 ? 9.211 27.891 11.172 1 98.56 318 ARG A C 1
ATOM 2484 O O . ARG A 1 318 ? 8.891 28.094 12.344 1 98.56 318 ARG A O 1
ATOM 2491 N N . LEU A 1 319 ? 8.992 26.734 10.555 1 98.62 319 LEU A N 1
ATOM 2492 C CA . LEU A 1 319 ? 8.438 25.594 11.266 1 98.62 319 LEU A CA 1
ATOM 2493 C C . LEU A 1 319 ? 9.375 25.141 12.375 1 98.62 319 LEU A C 1
ATOM 2495 O O . LEU A 1 319 ? 8.93 24.859 13.492 1 98.62 319 LEU A O 1
ATOM 2499 N N . ALA A 1 320 ? 10.648 25.078 12.055 1 98.5 320 ALA A N 1
ATOM 2500 C CA . ALA A 1 320 ? 11.641 24.656 13.039 1 98.5 320 ALA A CA 1
ATOM 2501 C C . ALA A 1 320 ? 11.656 25.609 14.242 1 98.5 320 ALA A C 1
ATOM 2503 O O . ALA A 1 320 ? 11.742 25.156 15.391 1 98.5 320 ALA A O 1
ATOM 2504 N N . PHE A 1 321 ? 11.539 26.859 13.945 1 98.12 321 PHE A N 1
ATOM 2505 C CA . PHE A 1 321 ? 11.492 27.859 15.008 1 98.12 321 PHE A CA 1
ATOM 2506 C C . PHE A 1 321 ? 10.273 27.641 15.898 1 98.12 321 PHE A C 1
ATOM 2508 O O . PHE A 1 321 ? 10.383 27.688 17.125 1 98.12 321 PHE A O 1
ATOM 2515 N N . PHE A 1 322 ? 9.18 27.406 15.359 1 98.5 322 PHE A N 1
ATOM 2516 C CA . PHE A 1 322 ? 7.934 27.156 16.078 1 98.5 322 PHE A CA 1
ATOM 2517 C C . PHE A 1 322 ? 8.07 25.938 16.984 1 98.5 322 PHE A C 1
ATOM 2519 O O . PHE A 1 322 ? 7.598 25.953 18.125 1 98.5 322 PHE A O 1
ATOM 2526 N N . LEU A 1 323 ? 8.75 24.828 16.469 1 97.88 323 LEU A N 1
ATOM 2527 C CA . LEU A 1 323 ? 8.883 23.562 17.188 1 97.88 323 LEU A CA 1
ATOM 2528 C C . LEU A 1 323 ? 9.875 23.703 18.328 1 97.88 323 LEU A C 1
ATOM 2530 O O . LEU A 1 323 ? 9.789 22.953 19.312 1 97.88 323 LEU A O 1
ATOM 2534 N N . ASN A 1 324 ? 10.805 24.688 18.266 1 94.81 324 ASN A N 1
ATOM 2535 C CA . ASN A 1 324 ? 11.898 24.781 19.219 1 94.81 324 ASN A CA 1
ATOM 2536 C C . ASN A 1 324 ? 11.672 25.906 20.219 1 94.81 324 ASN A C 1
ATOM 2538 O O . ASN A 1 324 ? 12.367 26 21.234 1 94.81 324 ASN A O 1
ATOM 2542 N N . GLN A 1 325 ? 10.773 26.703 19.859 1 86.44 325 GLN A N 1
ATOM 2543 C CA . GLN A 1 325 ? 10.508 27.812 20.766 1 86.44 325 GLN A CA 1
ATOM 2544 C C . GLN A 1 325 ? 9.836 27.344 22.047 1 86.44 325 GLN A C 1
ATOM 2546 O O . GLN A 1 325 ? 8.992 26.438 22.016 1 86.44 325 GLN A O 1
ATOM 2551 N N . ASP A 1 326 ? 10.305 27.906 23.203 1 74.38 326 ASP A N 1
ATOM 2552 C CA . ASP A 1 326 ? 9.688 27.609 24.484 1 74.38 326 ASP A CA 1
ATOM 2553 C C . ASP A 1 326 ? 8.352 28.328 24.641 1 74.38 326 ASP A C 1
ATOM 2555 O O . ASP A 1 326 ? 8.172 29.422 24.109 1 74.38 326 ASP A O 1
ATOM 2559 N N . MET B 1 1 ? 25.5 19.516 -6.012 1 22.5 1 MET B N 1
ATOM 2560 C CA . MET B 1 1 ? 24.281 20 -6.652 1 22.5 1 MET B CA 1
ATOM 2561 C C . MET B 1 1 ? 23.078 19.172 -6.211 1 22.5 1 MET B C 1
ATOM 2563 O O . MET B 1 1 ? 23.078 17.953 -6.328 1 22.5 1 MET B O 1
ATOM 2567 N N . ALA B 1 2 ? 22.391 19.547 -5.266 1 35.34 2 ALA B N 1
ATOM 2568 C CA . ALA B 1 2 ? 21.219 18.859 -4.727 1 35.34 2 ALA B CA 1
ATOM 2569 C C . ALA B 1 2 ? 20.344 18.297 -5.848 1 35.34 2 ALA B C 1
ATOM 2571 O O . ALA B 1 2 ? 19.875 19.047 -6.707 1 35.34 2 ALA B O 1
ATOM 2572 N N . THR B 1 3 ? 20.531 17.125 -6.383 1 42.84 3 THR B N 1
ATOM 2573 C CA . THR B 1 3 ? 19.719 16.516 -7.434 1 42.84 3 THR B CA 1
ATOM 2574 C C . THR B 1 3 ? 18.25 16.938 -7.305 1 42.84 3 THR B C 1
ATOM 2576 O O . THR B 1 3 ? 17.688 16.938 -6.207 1 42.84 3 THR B O 1
ATOM 2579 N N . ASP B 1 4 ? 17.734 17.703 -8.086 1 50 4 ASP B N 1
ATOM 2580 C CA . ASP B 1 4 ? 16.359 18.188 -8.234 1 50 4 ASP B CA 1
ATOM 2581 C C . ASP B 1 4 ? 15.352 17.078 -7.973 1 50 4 ASP B C 1
ATOM 2583 O O . ASP B 1 4 ? 15.234 16.141 -8.758 1 50 4 ASP B O 1
ATOM 2587 N N . SER B 1 5 ? 15.094 16.844 -6.699 1 57.44 5 SER B N 1
ATOM 2588 C CA . SER B 1 5 ? 14.195 15.789 -6.25 1 57.44 5 SER B CA 1
ATOM 2589 C C . SER B 1 5 ? 13.016 15.633 -7.199 1 57.44 5 SER B C 1
ATOM 2591 O O . SER B 1 5 ? 12.422 14.555 -7.289 1 57.44 5 SER B O 1
ATOM 2593 N N . ASN B 1 6 ? 12.797 16.766 -7.996 1 64.25 6 ASN B N 1
ATOM 2594 C CA . ASN B 1 6 ? 11.656 16.766 -8.906 1 64.25 6 ASN B CA 1
ATOM 2595 C C . ASN B 1 6 ? 12.031 16.203 -10.273 1 64.25 6 ASN B C 1
ATOM 2597 O O . ASN B 1 6 ? 11.156 15.859 -11.07 1 64.25 6 ASN B O 1
ATOM 2601 N N . ASN B 1 7 ? 13.289 16.188 -10.523 1 66.19 7 ASN B N 1
ATOM 2602 C CA . ASN B 1 7 ? 13.734 15.602 -11.781 1 66.19 7 ASN B CA 1
ATOM 2603 C C . ASN B 1 7 ? 14.898 14.641 -11.57 1 66.19 7 ASN B C 1
ATOM 2605 O O . ASN B 1 7 ? 16.016 14.883 -12.047 1 66.19 7 ASN B O 1
ATOM 2609 N N . PRO B 1 8 ? 14.648 13.664 -10.938 1 79.25 8 PRO B N 1
ATOM 2610 C CA . PRO B 1 8 ? 15.742 12.75 -10.609 1 79.25 8 PRO B CA 1
ATOM 2611 C C . PRO B 1 8 ? 16.281 12.008 -11.828 1 79.25 8 PRO B C 1
ATOM 2613 O O . PRO B 1 8 ? 15.562 11.828 -12.812 1 79.25 8 PRO B O 1
ATOM 2616 N N . GLU B 1 9 ? 17.531 11.719 -11.797 1 90.56 9 GLU B N 1
ATOM 2617 C CA . GLU B 1 9 ? 18.188 10.961 -12.852 1 90.56 9 GLU B CA 1
ATOM 2618 C C . GLU B 1 9 ? 17.797 9.484 -12.789 1 90.56 9 GLU B C 1
ATOM 2620 O O . GLU B 1 9 ? 17.734 8.891 -11.711 1 90.56 9 GLU B O 1
ATOM 2625 N N . LEU B 1 10 ? 17.578 8.977 -13.984 1 94.12 10 LEU B N 1
ATOM 2626 C CA . LEU B 1 10 ? 17.203 7.574 -14.086 1 94.12 10 LEU B CA 1
ATOM 2627 C C . LEU B 1 10 ? 18.391 6.668 -13.75 1 94.12 10 LEU B C 1
ATOM 2629 O O . LEU B 1 10 ? 19.5 6.895 -14.219 1 94.12 10 LEU B O 1
ATOM 2633 N N . ALA B 1 11 ? 18.234 5.75 -12.914 1 94.88 11 ALA B N 1
ATOM 2634 C CA . ALA B 1 11 ? 19.234 4.73 -12.617 1 94.88 11 ALA B CA 1
ATOM 2635 C C . ALA B 1 11 ? 18.984 3.463 -13.43 1 94.88 11 ALA B C 1
ATOM 2637 O O . ALA B 1 11 ? 19.891 2.963 -14.102 1 94.88 11 ALA B O 1
ATOM 2638 N N . VAL B 1 12 ? 17.75 2.941 -13.336 1 95.56 12 VAL B N 1
ATOM 2639 C CA . VAL B 1 12 ? 17.359 1.705 -14.008 1 95.56 12 VAL B CA 1
ATOM 2640 C C . VAL B 1 12 ? 15.93 1.823 -14.531 1 95.56 12 VAL B C 1
ATOM 2642 O O . VAL B 1 12 ? 15.07 2.41 -13.875 1 95.56 12 VAL B O 1
ATOM 2645 N N . GLU B 1 13 ? 15.75 1.38 -15.695 1 96.31 13 GLU B N 1
ATOM 2646 C CA . GLU B 1 13 ? 14.406 1.274 -16.266 1 96.31 13 GLU B CA 1
ATOM 2647 C C . GLU B 1 13 ? 14.047 -0.178 -16.578 1 96.31 13 GLU B C 1
ATOM 2649 O O . GLU B 1 13 ? 14.719 -0.833 -17.375 1 96.31 13 GLU B O 1
ATOM 2654 N N . LEU B 1 14 ? 13.023 -0.683 -15.891 1 97.06 14 LEU B N 1
ATOM 2655 C CA . LEU B 1 14 ? 12.531 -2.043 -16.078 1 97.06 14 LEU B CA 1
ATOM 2656 C C . LEU B 1 14 ? 11.133 -2.037 -16.703 1 97.06 14 LEU B C 1
ATOM 2658 O O . LEU B 1 14 ? 10.156 -2.361 -16.031 1 97.06 14 LEU B O 1
ATOM 2662 N N . LEU B 1 15 ? 11.125 -1.691 -17.938 1 95.19 15 LEU B N 1
ATOM 2663 C CA . LEU B 1 15 ? 9.844 -1.609 -18.625 1 95.19 15 LEU B CA 1
ATOM 2664 C C . LEU B 1 15 ? 9.211 -2.99 -18.766 1 95.19 15 LEU B C 1
ATOM 2666 O O . LEU B 1 15 ? 9.914 -3.986 -18.938 1 95.19 15 LEU B O 1
ATOM 2670 N N . PRO B 1 16 ? 7.953 -3.018 -18.766 1 96.62 16 PRO B N 1
ATOM 2671 C CA . PRO B 1 16 ? 7 -1.923 -18.594 1 96.62 16 PRO B CA 1
ATOM 2672 C C . PRO B 1 16 ? 6.699 -1.643 -17.109 1 96.62 16 PRO B C 1
ATOM 2674 O O . PRO B 1 16 ? 5.738 -0.931 -16.797 1 96.62 16 PRO B O 1
ATOM 2677 N N . TYR B 1 17 ? 7.477 -2.107 -16.188 1 97.56 17 TYR B N 1
ATOM 2678 C CA . TYR B 1 17 ? 7.039 -2.219 -14.797 1 97.56 17 TYR B CA 1
ATOM 2679 C C . TYR B 1 17 ? 7.371 -0.952 -14.016 1 97.56 17 TYR B C 1
ATOM 2681 O O . TYR B 1 17 ? 6.496 -0.354 -13.391 1 97.56 17 TYR B O 1
ATOM 2689 N N . LEU B 1 18 ? 8.648 -0.561 -14.086 1 97.31 18 LEU B N 1
ATOM 2690 C CA . LEU B 1 18 ? 8.969 0.55 -13.195 1 97.31 18 LEU B CA 1
ATOM 2691 C C . LEU B 1 18 ? 10.242 1.258 -13.641 1 97.31 18 LEU B C 1
ATOM 2693 O O . LEU B 1 18 ? 10.977 0.745 -14.492 1 97.31 18 LEU B O 1
ATOM 2697 N N . ARG B 1 19 ? 10.477 2.439 -13.117 1 97.12 19 ARG B N 1
ATOM 2698 C CA . ARG B 1 19 ? 11.703 3.221 -13.18 1 97.12 19 ARG B CA 1
ATOM 2699 C C . ARG B 1 19 ? 12.273 3.459 -11.789 1 97.12 19 ARG B C 1
ATOM 2701 O O . ARG B 1 19 ? 11.539 3.777 -10.852 1 97.12 19 ARG B O 1
ATOM 2708 N N . LEU B 1 20 ? 13.492 3.201 -11.625 1 96.62 20 LEU B N 1
ATOM 2709 C CA . LEU B 1 20 ? 14.25 3.51 -10.414 1 96.62 20 LEU B CA 1
ATOM 2710 C C . LEU B 1 20 ? 15.211 4.672 -10.656 1 96.62 20 LEU B C 1
ATOM 2712 O O . LEU B 1 20 ? 16 4.641 -11.594 1 96.62 20 LEU B O 1
ATOM 2716 N N . TYR B 1 21 ? 15.102 5.633 -9.836 1 94.94 21 TYR B N 1
ATOM 2717 C CA . TYR B 1 21 ? 15.945 6.812 -9.992 1 94.94 21 TYR B CA 1
ATOM 2718 C C . TYR B 1 21 ? 17.141 6.758 -9.055 1 94.94 21 TYR B C 1
ATOM 2720 O O . TYR B 1 21 ? 17.156 5.984 -8.094 1 94.94 21 TYR B O 1
ATOM 2728 N N . LYS B 1 22 ? 18.141 7.52 -9.312 1 91.94 22 LYS B N 1
ATOM 2729 C CA . LYS B 1 22 ? 19.406 7.469 -8.602 1 91.94 22 LYS B CA 1
ATOM 2730 C C . LYS B 1 22 ? 19.219 7.828 -7.129 1 91.94 22 LYS B C 1
ATOM 2732 O O . LYS B 1 22 ? 19.953 7.332 -6.27 1 91.94 22 LYS B O 1
ATOM 2737 N N . ASN B 1 23 ? 18.25 8.578 -6.852 1 87.88 23 ASN B N 1
ATOM 2738 C CA . ASN B 1 23 ? 18.016 8.977 -5.469 1 87.88 23 ASN B CA 1
ATOM 2739 C C . ASN B 1 23 ? 17.125 7.973 -4.738 1 87.88 23 ASN B C 1
ATOM 2741 O O . ASN B 1 23 ? 16.656 8.242 -3.633 1 87.88 23 ASN B O 1
ATOM 2745 N N . GLY B 1 24 ? 16.781 6.895 -5.395 1 90.75 24 GLY B N 1
ATOM 2746 C CA . GLY B 1 24 ? 16.109 5.785 -4.742 1 90.75 24 GLY B CA 1
ATOM 2747 C C . GLY B 1 24 ? 14.617 5.762 -5.004 1 90.75 24 GLY B C 1
ATOM 2748 O O . GLY B 1 24 ? 13.93 4.805 -4.641 1 90.75 24 GLY B O 1
ATOM 2749 N N . ILE B 1 25 ? 14.133 6.77 -5.656 1 94.31 25 ILE B N 1
ATOM 2750 C CA . ILE B 1 25 ? 12.703 6.863 -5.93 1 94.31 25 ILE B CA 1
ATOM 2751 C C . ILE B 1 25 ? 12.289 5.754 -6.895 1 94.31 25 ILE B C 1
ATOM 2753 O O . ILE B 1 25 ? 12.953 5.523 -7.906 1 94.31 25 ILE B O 1
ATOM 2757 N N . VAL B 1 26 ? 11.242 5.074 -6.531 1 96.75 26 VAL B N 1
ATOM 2758 C CA . VAL B 1 26 ? 10.648 4.039 -7.375 1 96.75 26 VAL B CA 1
ATOM 2759 C C . VAL B 1 26 ? 9.344 4.547 -7.984 1 96.75 26 VAL B C 1
ATOM 2761 O O . VAL B 1 26 ? 8.445 4.984 -7.262 1 96.75 26 VAL B O 1
ATOM 2764 N N . ASP B 1 27 ? 9.273 4.535 -9.281 1 96.5 27 ASP B N 1
ATOM 2765 C CA . ASP B 1 27 ? 8.078 4.91 -10.016 1 96.5 27 ASP B CA 1
ATOM 2766 C C . ASP B 1 27 ? 7.5 3.715 -10.773 1 96.5 27 ASP B C 1
ATOM 2768 O O . ASP B 1 27 ? 8.016 3.336 -11.828 1 96.5 27 ASP B O 1
ATOM 2772 N N . ARG B 1 28 ? 6.48 3.086 -10.281 1 97.56 28 ARG B N 1
ATOM 2773 C CA . ARG B 1 28 ? 5.832 1.967 -10.953 1 97.56 28 ARG B CA 1
ATOM 2774 C C . ARG B 1 28 ? 4.871 2.459 -12.031 1 97.56 28 ARG B C 1
ATOM 2776 O O . ARG B 1 28 ? 4.082 3.375 -11.797 1 97.56 28 ARG B O 1
ATOM 2783 N N . LEU B 1 29 ? 4.918 1.867 -13.148 1 96.38 29 LEU B N 1
ATOM 2784 C CA . LEU B 1 29 ? 4.262 2.389 -14.344 1 96.38 29 LEU B CA 1
ATOM 2785 C C . LEU B 1 29 ? 2.953 1.652 -14.609 1 96.38 29 LEU B C 1
ATOM 2787 O O . LEU B 1 29 ? 2.047 2.195 -15.242 1 96.38 29 LEU B O 1
ATOM 2791 N N . ILE B 1 30 ? 2.877 0.412 -14.172 1 95.56 30 ILE B N 1
ATOM 2792 C CA . ILE B 1 30 ? 1.675 -0.397 -14.336 1 95.56 30 ILE B CA 1
ATOM 2793 C C . ILE B 1 30 ? 1.415 -1.203 -13.07 1 95.56 30 ILE B C 1
ATOM 2795 O O . ILE B 1 30 ? 2.262 -1.253 -12.172 1 95.56 30 ILE B O 1
ATOM 2799 N N . GLY B 1 31 ? 0.252 -1.793 -13.016 1 95.31 31 GLY B N 1
ATOM 2800 C CA . GLY B 1 31 ? -0.068 -2.689 -11.914 1 95.31 31 GLY B CA 1
ATOM 2801 C C . GLY B 1 31 ? -0.354 -1.963 -10.617 1 95.31 31 GLY B C 1
ATOM 2802 O O . GLY B 1 31 ? -0.132 -2.506 -9.531 1 95.31 31 GLY B O 1
ATOM 2803 N N . THR B 1 32 ? -0.766 -0.654 -10.75 1 94.81 32 THR B N 1
ATOM 2804 C CA . THR B 1 32 ? -0.923 0.159 -9.547 1 94.81 32 THR B CA 1
ATOM 2805 C C . THR B 1 32 ? -2.396 0.47 -9.297 1 94.81 32 THR B C 1
ATOM 2807 O O . THR B 1 32 ? -2.736 1.125 -8.305 1 94.81 32 THR B O 1
ATOM 2810 N N . ARG B 1 33 ? -3.307 -0.013 -10.172 1 94.88 33 ARG B N 1
ATOM 2811 C CA . ARG B 1 33 ? -4.727 0.266 -9.992 1 94.88 33 ARG B CA 1
ATOM 2812 C C . ARG B 1 33 ? -5.316 -0.589 -8.875 1 94.88 33 ARG B C 1
ATOM 2814 O O . ARG B 1 33 ? -4.762 -1.633 -8.531 1 94.88 33 ARG B O 1
ATOM 2821 N N . VAL B 1 34 ? -6.414 -0.121 -8.328 1 96.38 34 VAL B N 1
ATOM 2822 C CA . VAL B 1 34 ? -7.004 -0.798 -7.172 1 96.38 34 VAL B CA 1
ATOM 2823 C C . VAL B 1 34 ? -8.5 -0.998 -7.402 1 96.38 34 VAL B C 1
ATOM 2825 O O . VAL B 1 34 ? -9.203 -0.065 -7.797 1 96.38 34 VAL B O 1
ATOM 2828 N N . THR B 1 35 ? -8.938 -2.191 -7.203 1 95.75 35 THR B N 1
ATOM 2829 C CA . THR B 1 35 ? -10.367 -2.49 -7.141 1 95.75 35 THR B CA 1
ATOM 2830 C C . THR B 1 35 ? -10.781 -2.84 -5.715 1 95.75 35 THR B C 1
ATOM 2832 O O . THR B 1 35 ? -10.18 -3.705 -5.078 1 95.75 35 THR B O 1
ATOM 2835 N N . PRO B 1 36 ? -11.766 -2.211 -5.203 1 94.5 36 PRO B N 1
ATOM 2836 C CA . PRO B 1 36 ? -12.227 -2.57 -3.861 1 94.5 36 PRO B CA 1
ATOM 2837 C C . PRO B 1 36 ? -12.844 -3.965 -3.805 1 94.5 36 PRO B C 1
ATOM 2839 O O . PRO B 1 36 ? -13.414 -4.434 -4.793 1 94.5 36 PRO B O 1
ATOM 2842 N N . PRO B 1 37 ? -12.742 -4.617 -2.641 1 97.31 37 PRO B N 1
ATOM 2843 C CA . PRO B 1 37 ? -13.453 -5.883 -2.465 1 97.31 37 PRO B CA 1
ATOM 2844 C C . PRO B 1 37 ? -14.969 -5.695 -2.348 1 97.31 37 PRO B C 1
ATOM 2846 O O . PRO B 1 37 ? -15.445 -4.562 -2.238 1 97.31 37 PRO B O 1
ATOM 2849 N N . GLY B 1 38 ? -15.656 -6.781 -2.412 1 96.75 38 GLY B N 1
ATOM 2850 C CA . GLY B 1 38 ? -17.109 -6.742 -2.271 1 96.75 38 GLY B CA 1
ATOM 2851 C C . GLY B 1 38 ? -17.812 -7.809 -3.086 1 96.75 38 GLY B C 1
ATOM 2852 O O . GLY B 1 38 ? -17.172 -8.648 -3.715 1 96.75 38 GLY B O 1
ATOM 2853 N N . LEU B 1 39 ? -19.125 -7.754 -3.082 1 97 39 LEU B N 1
ATOM 2854 C CA . LEU B 1 39 ? -19.938 -8.734 -3.787 1 97 39 LEU B CA 1
ATOM 2855 C C . LEU B 1 39 ? -20 -8.422 -5.277 1 97 39 LEU B C 1
ATOM 2857 O O . LEU B 1 39 ? -20.312 -7.301 -5.672 1 97 39 LEU B O 1
ATOM 2861 N N . ASP B 1 40 ? -19.547 -9.336 -6.039 1 95.81 40 ASP B N 1
ATOM 2862 C CA . ASP B 1 40 ? -19.797 -9.273 -7.477 1 95.81 40 ASP B CA 1
ATOM 2863 C C . ASP B 1 40 ? -21.172 -9.836 -7.82 1 95.81 40 ASP B C 1
ATOM 2865 O O . ASP B 1 40 ? -21.375 -11.047 -7.766 1 95.81 40 ASP B O 1
ATOM 2869 N N . SER B 1 41 ? -22.062 -9 -8.203 1 92.62 41 SER B N 1
ATOM 2870 C CA . SER B 1 41 ? -23.469 -9.383 -8.367 1 92.62 41 SER B CA 1
ATOM 2871 C C . SER B 1 41 ? -23.641 -10.312 -9.562 1 92.62 41 SER B C 1
ATOM 2873 O O . SER B 1 41 ? -24.594 -11.102 -9.609 1 92.62 41 SER B O 1
ATOM 2875 N N . ARG B 1 42 ? -22.859 -10.281 -10.492 1 91.38 42 ARG B N 1
ATOM 2876 C CA . ARG B 1 42 ? -22.984 -11.102 -11.688 1 91.38 42 ARG B CA 1
ATOM 2877 C C . ARG B 1 42 ? -22.656 -12.562 -11.391 1 91.38 42 ARG B C 1
ATOM 2879 O O . ARG B 1 42 ? -23.297 -13.469 -11.938 1 91.38 42 ARG B O 1
ATOM 2886 N N . THR B 1 43 ? -21.594 -12.797 -10.484 1 95.31 43 THR B N 1
ATOM 2887 C CA . THR B 1 43 ? -21.109 -14.156 -10.266 1 95.31 43 THR B CA 1
ATOM 2888 C C . THR B 1 43 ? -21.547 -14.672 -8.898 1 95.31 43 THR B C 1
ATOM 2890 O O . THR B 1 43 ? -21.484 -15.875 -8.633 1 95.31 43 THR B O 1
ATOM 2893 N N . GLY B 1 44 ? -21.891 -13.773 -8.008 1 96.44 44 GLY B N 1
ATOM 2894 C CA . GLY B 1 44 ? -22.234 -14.156 -6.648 1 96.44 44 GLY B CA 1
ATOM 2895 C C . GLY B 1 44 ? -21.016 -14.406 -5.777 1 96.44 44 GLY B C 1
ATOM 2896 O O . GLY B 1 44 ? -21.109 -15.039 -4.723 1 96.44 44 GLY B O 1
ATOM 2897 N N . VAL B 1 45 ? -19.875 -13.977 -6.234 1 98.12 45 VAL B N 1
ATOM 2898 C CA . VAL B 1 45 ? 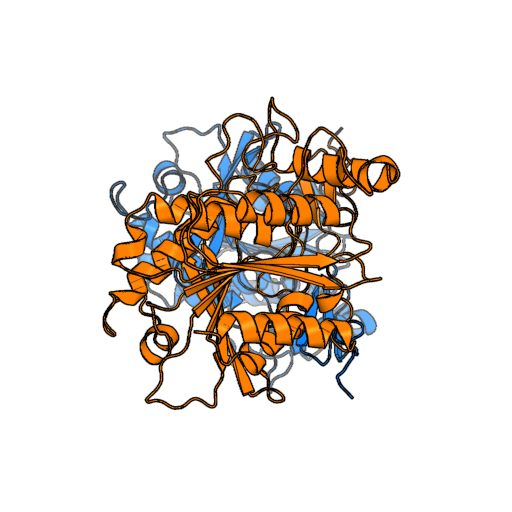-18.641 -14.117 -5.453 1 98.12 45 VAL B CA 1
ATOM 2899 C C . VAL B 1 45 ? -18.438 -12.883 -4.578 1 98.12 45 VAL B C 1
ATOM 2901 O O . VAL B 1 45 ? -18.516 -11.75 -5.066 1 98.12 45 VAL B O 1
ATOM 2904 N N . ASP B 1 46 ? -18.234 -13.102 -3.299 1 98.31 46 ASP B N 1
ATOM 2905 C CA . ASP B 1 46 ? -17.922 -12.039 -2.35 1 98.31 46 ASP B CA 1
ATOM 2906 C C . ASP B 1 46 ? -16.438 -12.016 -2.014 1 98.31 46 ASP B C 1
ATOM 2908 O O . ASP B 1 46 ? -15.742 -13.016 -2.178 1 98.31 46 ASP B O 1
ATOM 2912 N N . SER B 1 47 ? -15.945 -10.852 -1.656 1 98.56 47 SER B N 1
ATOM 2913 C CA . SER B 1 47 ? -14.531 -10.727 -1.312 1 98.56 47 SER B CA 1
ATOM 2914 C C . SER B 1 47 ? -14.32 -9.727 -0.183 1 98.56 47 SER B C 1
ATOM 2916 O O . SER B 1 47 ? -15.164 -8.859 0.054 1 98.56 47 SER B O 1
ATOM 2918 N N . LYS B 1 48 ? -13.219 -9.875 0.553 1 98 48 LYS B N 1
ATOM 2919 C CA . LYS B 1 48 ? -12.812 -8.93 1.594 1 98 48 LYS B CA 1
ATOM 2920 C C . LYS B 1 48 ? -11.305 -8.961 1.798 1 98 48 LYS B C 1
ATOM 2922 O O . LYS B 1 48 ? -10.648 -9.953 1.479 1 98 48 LYS B O 1
ATOM 2927 N N . ASP B 1 49 ? -10.805 -7.895 2.246 1 97.38 49 ASP B N 1
ATOM 2928 C CA . ASP B 1 49 ? -9.391 -7.816 2.588 1 97.38 49 ASP B CA 1
ATOM 2929 C C . ASP B 1 49 ? -9.156 -8.172 4.055 1 97.38 49 ASP B C 1
ATOM 2931 O O . ASP B 1 49 ? -9.945 -7.797 4.922 1 97.38 49 ASP B O 1
ATOM 2935 N N . ILE B 1 50 ? -8.023 -8.828 4.336 1 96.81 50 ILE B N 1
ATOM 2936 C CA . ILE B 1 50 ? -7.664 -9.188 5.703 1 96.81 50 ILE B CA 1
ATOM 2937 C C . ILE B 1 50 ? -6.156 -9.023 5.895 1 96.81 50 ILE B C 1
ATOM 2939 O O . ILE B 1 50 ? -5.383 -9.203 4.949 1 96.81 50 ILE B O 1
ATOM 2943 N N . ILE B 1 51 ? -5.738 -8.672 7.07 1 96.19 51 ILE B N 1
ATOM 2944 C CA . ILE B 1 51 ? -4.324 -8.695 7.43 1 96.19 51 ILE B CA 1
ATOM 2945 C C . ILE B 1 51 ? -3.941 -10.086 7.934 1 96.19 51 ILE B C 1
ATOM 2947 O O . ILE B 1 51 ? -4.578 -10.617 8.852 1 96.19 51 ILE B O 1
ATOM 2951 N N . ILE B 1 52 ? -2.883 -10.664 7.387 1 96.25 52 ILE B N 1
ATOM 2952 C CA . ILE B 1 52 ? -2.588 -12.039 7.773 1 96.25 52 ILE B CA 1
ATOM 2953 C C . ILE B 1 52 ? -1.275 -12.086 8.555 1 96.25 52 ILE B C 1
ATOM 2955 O O . ILE B 1 52 ? -1.049 -13.008 9.344 1 96.25 52 ILE B O 1
ATOM 2959 N N . VAL B 1 53 ? -0.408 -11.102 8.336 1 95.44 53 VAL B N 1
ATOM 2960 C CA . VAL B 1 53 ? 0.826 -10.977 9.109 1 95.44 53 VAL B CA 1
ATOM 2961 C C . VAL B 1 53 ? 0.904 -9.586 9.734 1 95.44 53 VAL B C 1
ATOM 2963 O O . VAL B 1 53 ? 1.509 -8.672 9.164 1 95.44 53 VAL B O 1
ATOM 2966 N N . PRO B 1 54 ? 0.416 -9.445 10.914 1 92.25 54 PRO B N 1
ATOM 2967 C CA . PRO B 1 54 ? 0.299 -8.125 11.539 1 92.25 54 PRO B CA 1
ATOM 2968 C C . PRO B 1 54 ? 1.643 -7.414 11.664 1 92.25 54 PRO B C 1
ATOM 2970 O O . PRO B 1 54 ? 1.712 -6.191 11.508 1 92.25 54 PRO B O 1
ATOM 2973 N N . ASP B 1 55 ? 2.748 -8.125 11.883 1 89.94 55 ASP B N 1
ATOM 2974 C CA . ASP B 1 55 ? 4.055 -7.527 12.133 1 89.94 55 ASP B CA 1
ATOM 2975 C C . ASP B 1 55 ? 4.59 -6.824 10.891 1 89.94 55 ASP B C 1
ATOM 2977 O O . ASP B 1 55 ? 5.309 -5.828 10.992 1 89.94 55 ASP B O 1
ATOM 2981 N N . THR B 1 56 ? 4.184 -7.352 9.742 1 91.5 56 THR B N 1
ATOM 2982 C CA . THR B 1 56 ? 4.727 -6.797 8.508 1 91.5 56 THR B CA 1
ATOM 2983 C C . THR B 1 56 ? 3.637 -6.078 7.711 1 91.5 56 THR B C 1
ATOM 2985 O O . THR B 1 56 ? 3.932 -5.344 6.77 1 91.5 56 THR B O 1
ATOM 2988 N N . GLY B 1 57 ? 2.408 -6.344 8.102 1 93.5 57 GLY B N 1
ATOM 2989 C CA . GLY B 1 57 ? 1.292 -5.73 7.398 1 93.5 57 GLY B CA 1
ATOM 2990 C C . GLY B 1 57 ? 0.886 -6.48 6.145 1 93.5 57 GLY B C 1
ATOM 2991 O O . GLY B 1 57 ? 0.06 -6 5.367 1 93.5 57 GLY B O 1
ATOM 2992 N N . VAL B 1 58 ? 1.483 -7.66 5.938 1 97.19 58 VAL B N 1
ATOM 2993 C CA . VAL B 1 58 ? 1.096 -8.477 4.793 1 97.19 58 VAL B CA 1
ATOM 2994 C C . VAL B 1 58 ? -0.385 -8.828 4.887 1 97.19 58 VAL B C 1
ATOM 2996 O O . VAL B 1 58 ? -0.853 -9.289 5.934 1 97.19 58 VAL B O 1
ATOM 2999 N N . SER B 1 59 ? -1.092 -8.531 3.826 1 97.88 59 SER B N 1
ATOM 3000 C CA . SER B 1 59 ? -2.529 -8.773 3.75 1 97.88 59 SER B CA 1
ATOM 3001 C C . SER B 1 59 ? -2.863 -9.789 2.66 1 97.88 59 SER B C 1
ATOM 3003 O O . SER B 1 59 ? -1.965 -10.312 1.997 1 97.88 59 SER B O 1
ATOM 3005 N N . ALA B 1 60 ? -4.098 -10.125 2.605 1 98.62 60 ALA B N 1
ATOM 3006 C CA . ALA B 1 60 ? -4.652 -10.953 1.539 1 98.62 60 ALA B CA 1
ATOM 3007 C C . ALA B 1 60 ? -6.102 -10.57 1.246 1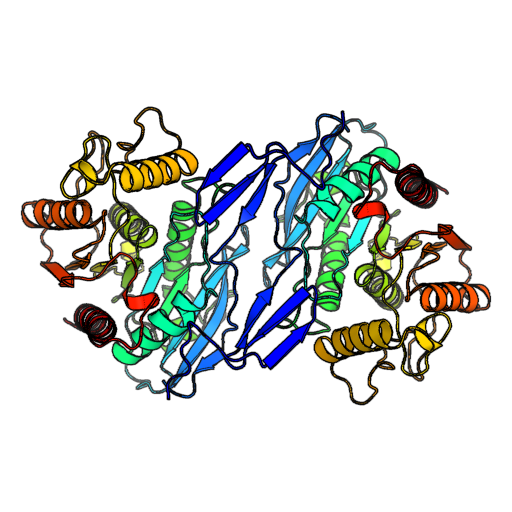 98.62 60 ALA B C 1
ATOM 3009 O O . ALA B 1 60 ? -6.75 -9.906 2.053 1 98.62 60 ALA B O 1
ATOM 3010 N N . ARG B 1 61 ? -6.508 -10.859 0.077 1 98.69 61 ARG B N 1
ATOM 3011 C CA . ARG B 1 61 ? -7.926 -10.758 -0.251 1 98.69 61 ARG B CA 1
ATOM 3012 C C . ARG B 1 61 ? -8.57 -12.141 -0.33 1 98.69 61 ARG B C 1
ATOM 3014 O O . ARG B 1 61 ? -8.039 -13.039 -0.995 1 98.69 61 ARG B O 1
ATOM 3021 N N . LEU B 1 62 ? -9.695 -12.328 0.377 1 98.75 62 LEU B N 1
ATOM 3022 C CA . LEU B 1 62 ? -10.461 -13.562 0.382 1 98.75 62 LEU B CA 1
ATOM 3023 C C . LEU B 1 62 ? -11.625 -13.484 -0.599 1 98.75 62 LEU B C 1
ATOM 3025 O O . LEU B 1 62 ? -12.289 -12.453 -0.702 1 98.75 62 LEU B O 1
ATOM 3029 N N . TYR B 1 63 ? -11.828 -14.531 -1.316 1 98.69 63 TYR B N 1
ATOM 3030 C CA . TYR B 1 63 ? -12.984 -14.695 -2.188 1 98.69 63 TYR B CA 1
ATOM 3031 C C . TYR B 1 63 ? -13.805 -15.914 -1.783 1 98.69 63 TYR B C 1
ATOM 3033 O O . TYR B 1 63 ? -13.25 -16.953 -1.44 1 98.69 63 TYR B O 1
ATOM 3041 N N . ARG B 1 64 ? -15.07 -15.797 -1.796 1 97.81 64 ARG B N 1
ATOM 3042 C CA . ARG B 1 64 ? -15.938 -16.953 -1.543 1 97.81 64 ARG B CA 1
ATOM 3043 C C . ARG B 1 64 ? -17.188 -16.906 -2.424 1 97.81 64 ARG B C 1
ATOM 3045 O O . ARG B 1 64 ? -17.719 -15.828 -2.693 1 97.81 64 ARG B O 1
ATOM 3052 N N . PRO B 1 65 ? -17.609 -18.047 -2.928 1 96.12 65 PRO B N 1
ATOM 3053 C CA . PRO B 1 65 ? -18.953 -18.094 -3.486 1 96.12 65 PRO B CA 1
ATOM 3054 C C . PRO B 1 65 ? -20.031 -17.922 -2.424 1 96.12 65 PRO B C 1
ATOM 3056 O O . PRO B 1 65 ? -19.859 -18.359 -1.284 1 96.12 65 PRO B O 1
ATOM 3059 N N . THR B 1 66 ? -21.109 -17.281 -2.773 1 92.69 66 THR B N 1
ATOM 3060 C CA . THR B 1 66 ? -22.141 -17.031 -1.771 1 92.69 66 THR B CA 1
ATOM 3061 C C . THR B 1 66 ? -23.234 -18.094 -1.83 1 92.69 66 THR B C 1
ATOM 3063 O O . THR B 1 66 ? -24 -18.25 -0.885 1 92.69 66 THR B O 1
ATOM 3066 N N . VAL B 1 67 ? -23.359 -18.766 -2.885 1 89.31 67 VAL B N 1
ATOM 3067 C CA . VAL B 1 67 ? -24.312 -19.844 -2.998 1 89.31 67 VAL B CA 1
ATOM 3068 C C . VAL B 1 67 ? -23.625 -21.188 -2.791 1 89.31 67 VAL B C 1
ATOM 3070 O O . VAL B 1 67 ? -23.094 -21.781 -3.742 1 89.31 67 VAL B O 1
ATOM 3073 N N . VAL B 1 68 ? -23.594 -21.531 -1.578 1 86 68 VAL B N 1
ATOM 3074 C CA . VAL B 1 68 ? -22.891 -22.766 -1.246 1 86 68 VAL B CA 1
ATOM 3075 C C . VAL B 1 68 ? -23.797 -23.641 -0.372 1 86 68 VAL B C 1
ATOM 3077 O O . VAL B 1 68 ? -24.641 -23.141 0.357 1 86 68 VAL B O 1
ATOM 3080 N N . ASP B 1 69 ? -23.641 -24.891 -0.553 1 85 69 ASP B N 1
ATOM 3081 C CA . ASP B 1 69 ? -24.234 -25.859 0.359 1 85 69 ASP B CA 1
ATOM 3082 C C . ASP B 1 69 ? -23.547 -25.844 1.716 1 85 69 ASP B C 1
ATOM 3084 O O . ASP B 1 69 ? -22.359 -26.188 1.813 1 85 69 ASP B O 1
ATOM 3088 N N . PRO B 1 70 ? -24.234 -25.406 2.725 1 79.06 70 PRO B N 1
ATOM 3089 C CA . PRO B 1 70 ? -23.609 -25.281 4.039 1 79.06 70 PRO B CA 1
ATOM 3090 C C . PRO B 1 70 ? -22.984 -26.594 4.527 1 79.06 70 PRO B C 1
ATOM 3092 O O . PRO B 1 70 ? -22.125 -26.594 5.402 1 79.06 70 PRO B O 1
ATOM 3095 N N . ARG B 1 71 ? -23.516 -27.719 3.998 1 83.44 71 ARG B N 1
ATOM 3096 C CA . ARG B 1 71 ? -23.062 -29.031 4.457 1 83.44 71 ARG B CA 1
ATOM 3097 C C . ARG B 1 71 ? -21.766 -29.422 3.762 1 83.44 71 ARG B C 1
ATOM 3099 O O . ARG B 1 71 ? -21.125 -30.406 4.145 1 83.44 71 ARG B O 1
ATOM 3106 N N . ARG B 1 72 ? -21.328 -28.609 2.865 1 89.12 72 ARG B N 1
ATOM 3107 C CA . ARG B 1 72 ? -20.156 -28.984 2.082 1 89.12 72 ARG B CA 1
ATOM 3108 C C . ARG B 1 72 ? -19.047 -27.938 2.219 1 89.12 72 ARG B C 1
ATOM 3110 O O . ARG B 1 72 ? -19.266 -26.75 1.959 1 89.12 72 ARG B O 1
ATOM 3117 N N . LYS B 1 73 ? -17.922 -28.438 2.609 1 94.81 73 LYS B N 1
ATOM 3118 C CA . LYS B 1 73 ? -16.75 -27.562 2.645 1 94.81 73 LYS B CA 1
ATOM 3119 C C . LYS B 1 73 ? -16.094 -27.453 1.27 1 94.81 73 LYS B C 1
ATOM 3121 O O . LYS B 1 73 ? -16.219 -28.375 0.451 1 94.81 73 LYS B O 1
ATOM 3126 N N . LEU B 1 74 ? -15.531 -26.375 1.053 1 97.31 74 LEU B N 1
ATOM 3127 C CA . LEU B 1 74 ? -14.945 -26.078 -0.248 1 97.31 74 LEU B CA 1
ATOM 3128 C C . LEU B 1 74 ? -13.422 -26.156 -0.19 1 97.31 74 LEU B C 1
ATOM 3130 O O . LEU B 1 74 ? -12.828 -25.922 0.864 1 97.31 74 LEU B O 1
ATOM 3134 N N . PRO B 1 75 ? -12.773 -26.484 -1.341 1 97.75 75 PRO B N 1
ATOM 3135 C CA . PRO B 1 75 ? -11.32 -26.359 -1.395 1 97.75 75 PRO B CA 1
ATOM 3136 C C . PRO B 1 75 ? -10.844 -24.922 -1.205 1 97.75 75 PRO B C 1
ATOM 3138 O O . PRO B 1 75 ? -11.609 -23.984 -1.445 1 97.75 75 PRO B O 1
ATOM 3141 N N . LEU B 1 76 ? -9.617 -24.812 -0.728 1 98.69 76 LEU B N 1
ATOM 3142 C CA . LEU B 1 76 ? -8.969 -23.516 -0.607 1 98.69 76 LEU B CA 1
ATOM 3143 C C . LEU B 1 76 ? -7.848 -23.375 -1.633 1 98.69 76 LEU B C 1
ATOM 3145 O O . LEU B 1 76 ? -6.992 -24.25 -1.749 1 98.69 76 LEU B O 1
ATOM 3149 N N . VAL B 1 77 ? -7.918 -22.312 -2.375 1 98.88 77 VAL B N 1
ATOM 3150 C CA . VAL B 1 77 ? -6.832 -21.969 -3.285 1 98.88 77 VAL B CA 1
ATOM 3151 C C . VAL B 1 77 ? -6.043 -20.797 -2.729 1 98.88 77 VAL B C 1
ATOM 3153 O O . VAL B 1 77 ? -6.609 -19.719 -2.479 1 98.88 77 VAL B O 1
ATOM 3156 N N . VAL B 1 78 ? -4.809 -20.984 -2.432 1 98.94 78 VAL B N 1
ATOM 3157 C CA . VAL B 1 78 ? -3.906 -19.859 -2.162 1 98.94 78 VAL B CA 1
ATOM 3158 C C . VAL B 1 78 ? -3.293 -19.375 -3.469 1 98.94 78 VAL B C 1
ATOM 3160 O O . VAL B 1 78 ? -2.572 -20.109 -4.145 1 98.94 78 VAL B O 1
ATOM 3163 N N . TYR B 1 79 ? -3.59 -18.141 -3.791 1 98.94 79 TYR B N 1
ATOM 3164 C CA . TYR B 1 79 ? -3.166 -17.594 -5.078 1 98.94 79 TYR B CA 1
ATOM 3165 C C . TYR B 1 79 ? -2.031 -16.594 -4.898 1 98.94 79 TYR B C 1
ATOM 3167 O O . TYR B 1 79 ? -2.107 -15.711 -4.051 1 98.94 79 TYR B O 1
ATOM 3175 N N . PHE B 1 80 ? -0.964 -16.75 -5.664 1 98.94 80 PHE B N 1
ATOM 3176 C CA . PHE B 1 80 ? 0.155 -15.812 -5.738 1 98.94 80 PHE B CA 1
ATOM 3177 C C . PHE B 1 80 ? 0.182 -15.102 -7.086 1 98.94 80 PHE B C 1
ATOM 3179 O O . PHE B 1 80 ? 0.31 -15.742 -8.125 1 98.94 80 PHE B O 1
ATOM 3186 N N . HIS B 1 81 ? 0.07 -13.781 -7.031 1 98.81 81 HIS B N 1
ATOM 3187 C CA . HIS B 1 81 ? -0.034 -13.023 -8.273 1 98.81 81 HIS B CA 1
ATOM 3188 C C . HIS B 1 81 ? 1.328 -12.875 -8.945 1 98.81 81 HIS B C 1
ATOM 3190 O O . HIS B 1 81 ? 2.365 -13.062 -8.305 1 98.81 81 HIS B O 1
ATOM 3196 N N . GLY B 1 82 ? 1.26 -12.586 -10.195 1 98.75 82 GLY B N 1
ATOM 3197 C CA . GLY B 1 82 ? 2.471 -12.289 -10.945 1 98.75 82 GLY B CA 1
ATOM 3198 C C . GLY B 1 82 ? 2.896 -10.844 -10.844 1 98.75 82 GLY B C 1
ATOM 3199 O O . GLY B 1 82 ? 2.529 -10.141 -9.898 1 98.75 82 GLY B O 1
ATOM 3200 N N . GLY B 1 83 ? 3.77 -10.492 -11.797 1 98.44 83 GLY B N 1
ATOM 3201 C CA . GLY B 1 83 ? 4.289 -9.133 -11.805 1 98.44 83 GLY B CA 1
ATOM 3202 C C . GLY B 1 83 ? 5.793 -9.07 -11.602 1 98.44 83 GLY B C 1
ATOM 3203 O O . GLY B 1 83 ? 6.316 -8.062 -11.125 1 98.44 83 GLY B O 1
ATOM 3204 N N . ALA B 1 84 ? 6.445 -10.188 -11.836 1 98.69 84 ALA B N 1
ATOM 3205 C CA . ALA B 1 84 ? 7.898 -10.305 -11.797 1 98.69 84 ALA B CA 1
ATOM 3206 C C . ALA B 1 84 ? 8.453 -9.852 -10.453 1 98.69 84 ALA B C 1
ATOM 3208 O O . ALA B 1 84 ? 9.578 -9.352 -10.375 1 98.69 84 ALA B O 1
ATOM 3209 N N . PHE B 1 85 ? 7.609 -9.859 -9.422 1 98.75 85 PHE B N 1
ATOM 3210 C CA . PHE B 1 85 ? 7.965 -9.461 -8.07 1 98.75 85 PHE B CA 1
ATOM 3211 C C . PHE B 1 85 ? 8.102 -7.945 -7.973 1 98.75 85 PHE B C 1
ATOM 3213 O O . PHE B 1 85 ? 8.625 -7.426 -6.984 1 98.75 85 PHE B O 1
ATOM 3220 N N . LEU B 1 86 ? 7.637 -7.176 -9.008 1 98.56 86 LEU B N 1
ATOM 3221 C CA . LEU B 1 86 ? 7.887 -5.742 -9.07 1 98.56 86 LEU B CA 1
ATOM 3222 C C . LEU B 1 86 ? 6.59 -4.957 -8.945 1 98.56 86 LEU B C 1
ATOM 3224 O O . LEU B 1 86 ? 6.594 -3.811 -8.484 1 98.56 86 LEU B O 1
ATOM 3228 N N . VAL B 1 87 ? 5.496 -5.602 -9.414 1 98.25 87 VAL B N 1
ATOM 3229 C CA . VAL B 1 87 ? 4.25 -4.848 -9.469 1 98.25 87 VAL B CA 1
ATOM 3230 C C . VAL B 1 87 ? 3.078 -5.754 -9.102 1 98.25 87 VAL B C 1
ATOM 3232 O O . VAL B 1 87 ? 3.262 -6.949 -8.867 1 98.25 87 VAL B O 1
ATOM 3235 N N . ALA B 1 88 ? 1.875 -5.156 -9.008 1 97.88 88 ALA B N 1
ATOM 3236 C CA . ALA B 1 88 ? 0.58 -5.797 -8.789 1 97.88 88 ALA B CA 1
ATOM 3237 C C . ALA B 1 88 ? 0.304 -5.98 -7.301 1 97.88 88 ALA B C 1
ATOM 3239 O O . ALA B 1 88 ? 1.109 -5.578 -6.461 1 97.88 88 ALA B O 1
ATOM 3240 N N . SER B 1 89 ? -0.848 -6.293 -7.043 1 97.94 89 SER B N 1
ATOM 3241 C CA . SER B 1 89 ? -1.375 -6.555 -5.707 1 97.94 89 SER B CA 1
ATOM 3242 C C . SER B 1 89 ? -2.619 -7.438 -5.766 1 97.94 89 SER B C 1
ATOM 3244 O O . SER B 1 89 ? -3.107 -7.758 -6.852 1 97.94 89 SER B O 1
ATOM 3246 N N . SER B 1 90 ? -3.082 -7.801 -4.633 1 98.06 90 SER B N 1
ATOM 3247 C CA . SER B 1 90 ? -4.32 -8.57 -4.574 1 98.06 90 SER B CA 1
ATOM 3248 C C . SER B 1 90 ? -5.516 -7.734 -5.012 1 98.06 90 SER B C 1
ATOM 3250 O O . SER B 1 90 ? -6.59 -8.273 -5.293 1 98.06 90 SER B O 1
ATOM 3252 N N . ALA B 1 91 ? -5.336 -6.434 -5.145 1 97.19 91 ALA B N 1
ATOM 3253 C CA . ALA B 1 91 ? -6.441 -5.547 -5.5 1 97.19 91 ALA B CA 1
ATOM 3254 C C . ALA B 1 91 ? -6.387 -5.16 -6.973 1 97.19 91 ALA B C 1
ATOM 3256 O O . ALA B 1 91 ? -7.281 -4.48 -7.477 1 97.19 91 ALA B O 1
ATOM 3257 N N . GLU B 1 92 ? -5.328 -5.57 -7.656 1 96.81 92 GLU B N 1
ATOM 3258 C CA . GLU B 1 92 ? -5.184 -5.242 -9.07 1 96.81 92 GLU B CA 1
ATOM 3259 C C . GLU B 1 92 ? -6.359 -5.773 -9.883 1 96.81 92 GLU B C 1
ATOM 3261 O O . GLU B 1 92 ? -6.695 -6.957 -9.797 1 96.81 92 GLU B O 1
ATOM 3266 N N . PRO B 1 93 ? -6.973 -4.965 -10.75 1 95.62 93 PRO B N 1
ATOM 3267 C CA . PRO B 1 93 ? -8.195 -5.336 -11.453 1 95.62 93 PRO B CA 1
ATOM 3268 C C . PRO B 1 93 ? -8.023 -6.574 -12.328 1 95.62 93 PRO B C 1
ATOM 3270 O O . PRO B 1 93 ? -8.938 -7.391 -12.438 1 95.62 93 PRO B O 1
ATOM 3273 N N . ILE B 1 94 ? -6.895 -6.719 -12.953 1 94.75 94 ILE B N 1
ATOM 3274 C CA . ILE B 1 94 ? -6.727 -7.848 -13.859 1 94.75 94 ILE B CA 1
ATOM 3275 C C . ILE B 1 94 ? -6.781 -9.156 -13.062 1 94.75 94 ILE B C 1
ATOM 3277 O O . ILE B 1 94 ? -7.211 -10.188 -13.586 1 94.75 94 ILE B O 1
ATOM 3281 N N . TYR B 1 95 ? -6.371 -9.125 -11.836 1 96.81 95 TYR B N 1
ATOM 3282 C CA . TYR B 1 95 ? -6.473 -10.305 -10.984 1 96.81 95 TYR B CA 1
ATOM 3283 C C . TYR B 1 95 ? -7.863 -10.422 -10.375 1 96.81 95 TYR B C 1
ATOM 3285 O O . TYR B 1 95 ? -8.516 -11.461 -10.484 1 96.81 95 TYR B O 1
ATOM 3293 N N . HIS B 1 96 ? -8.336 -9.328 -9.758 1 96.75 96 HIS B N 1
ATOM 3294 C CA . HIS B 1 96 ? -9.602 -9.328 -9.031 1 96.75 96 HIS B CA 1
ATOM 3295 C C . HIS B 1 96 ? -10.766 -9.656 -9.953 1 96.75 96 HIS B C 1
ATOM 3297 O O . HIS B 1 96 ? -11.492 -10.625 -9.727 1 96.75 96 HIS B O 1
ATOM 3303 N N . ASN B 1 97 ? -10.836 -8.922 -11.07 1 94.5 97 ASN B N 1
ATOM 3304 C CA . ASN B 1 97 ? -12.008 -8.992 -11.945 1 94.5 97 ASN B CA 1
ATOM 3305 C C . ASN B 1 97 ? -11.852 -10.086 -12.992 1 94.5 97 ASN B C 1
ATOM 3307 O O . ASN B 1 97 ? -12.82 -10.766 -13.336 1 94.5 97 ASN B O 1
ATOM 3311 N N . ASN B 1 98 ? -10.602 -10.234 -13.477 1 94.44 98 ASN B N 1
ATOM 3312 C CA . ASN B 1 98 ? -10.445 -11.031 -14.688 1 94.44 98 ASN B CA 1
ATOM 3313 C C . ASN B 1 98 ? -10.008 -12.461 -14.367 1 94.44 98 ASN B C 1
ATOM 3315 O O . ASN B 1 98 ? -10.102 -13.344 -15.219 1 94.44 98 ASN B O 1
ATOM 3319 N N . CYS B 1 99 ? -9.578 -12.688 -13.172 1 95.62 99 CYS B N 1
ATOM 3320 C CA . CYS B 1 99 ? -9.008 -14.008 -12.906 1 95.62 99 CYS B CA 1
ATOM 3321 C C . CYS B 1 99 ? -9.641 -14.633 -11.672 1 95.62 99 CYS B C 1
ATOM 3323 O O . CYS B 1 99 ? -10.234 -15.711 -11.758 1 95.62 99 CYS B O 1
ATOM 3325 N N . LEU B 1 100 ? -9.68 -13.953 -10.562 1 98 100 LEU B N 1
ATOM 3326 C CA . LEU B 1 100 ? -9.961 -14.609 -9.297 1 98 100 LEU B CA 1
ATOM 3327 C C . LEU B 1 100 ? -11.461 -14.727 -9.062 1 98 100 LEU B C 1
ATOM 3329 O O . LEU B 1 100 ? -11.93 -15.734 -8.523 1 98 100 LEU B O 1
ATOM 3333 N N . ILE B 1 101 ? -12.227 -13.711 -9.438 1 97.38 101 ILE B N 1
ATOM 3334 C CA . ILE B 1 101 ? -13.68 -13.82 -9.336 1 97.38 101 ILE B CA 1
ATOM 3335 C C . ILE B 1 101 ? -14.18 -14.93 -10.25 1 97.38 101 ILE B C 1
ATOM 3337 O O . ILE B 1 101 ? -14.883 -15.844 -9.805 1 97.38 101 ILE B O 1
ATOM 3341 N N . PRO B 1 102 ? -13.758 -14.914 -11.547 1 97.12 102 PRO B N 1
ATOM 3342 C CA . PRO B 1 102 ? -14.195 -16 -12.43 1 97.12 102 PRO B CA 1
ATOM 3343 C C . PRO B 1 102 ? -13.773 -17.375 -11.914 1 97.12 102 PRO B C 1
ATOM 3345 O O . PRO B 1 102 ? -14.539 -18.328 -12.016 1 97.12 102 PRO B O 1
ATOM 3348 N N . LEU B 1 103 ? -12.594 -17.484 -11.406 1 98.25 103 LEU B N 1
ATOM 3349 C CA . LEU B 1 103 ? -12.109 -18.781 -10.945 1 98.25 103 LEU B CA 1
ATOM 3350 C C . LEU B 1 103 ? -12.914 -19.266 -9.742 1 98.25 103 LEU B C 1
ATOM 3352 O O . LEU B 1 103 ? -13.305 -20.438 -9.68 1 98.25 103 LEU B O 1
ATOM 3356 N N . ALA B 1 104 ? -13.109 -18.391 -8.75 1 98.38 104 ALA B N 1
ATOM 3357 C CA . ALA B 1 104 ? -13.898 -18.766 -7.578 1 98.38 104 ALA B CA 1
ATOM 3358 C C . ALA B 1 104 ? -15.305 -19.219 -7.977 1 98.38 104 ALA B C 1
ATOM 3360 O O . ALA B 1 104 ? -15.836 -20.172 -7.422 1 98.38 104 ALA B O 1
ATOM 3361 N N . ALA B 1 105 ? -15.836 -18.516 -8.93 1 97.38 105 ALA B N 1
ATOM 3362 C CA . ALA B 1 105 ? -17.188 -18.828 -9.391 1 97.38 105 ALA B CA 1
ATOM 3363 C C . ALA B 1 105 ? -17.234 -20.156 -10.125 1 97.38 105 ALA B C 1
ATOM 3365 O O . ALA B 1 105 ? -18.094 -20.984 -9.867 1 97.38 105 ALA B O 1
ATOM 3366 N N . GLU B 1 106 ? -16.328 -20.344 -11.062 1 97.06 106 GLU B N 1
ATOM 3367 C CA . GLU B 1 106 ? -16.312 -21.516 -11.922 1 97.06 106 GLU B CA 1
ATOM 3368 C C . GLU B 1 106 ? -15.961 -22.781 -11.133 1 97.06 106 GLU B C 1
ATOM 3370 O O . GLU B 1 106 ? -16.562 -23.828 -11.344 1 97.06 106 GLU B O 1
ATOM 3375 N N . ALA B 1 107 ? -15.016 -22.656 -10.219 1 97.38 107 ALA B N 1
ATOM 3376 C CA . ALA B 1 107 ? -14.5 -23.812 -9.5 1 97.38 107 ALA B CA 1
ATOM 3377 C C . ALA B 1 107 ? -15.25 -24.031 -8.188 1 97.38 107 ALA B C 1
ATOM 3379 O O . ALA B 1 107 ? -15.094 -25.078 -7.543 1 97.38 107 ALA B O 1
ATOM 3380 N N . HIS B 1 108 ? -16.047 -23.078 -7.777 1 96.38 108 HIS B N 1
ATOM 3381 C CA . HIS B 1 108 ? -16.719 -23.141 -6.48 1 96.38 108 HIS B CA 1
ATOM 3382 C C . HIS B 1 108 ? -15.727 -23.422 -5.359 1 96.38 108 HIS B C 1
ATOM 3384 O O . HIS B 1 108 ? -15.859 -24.422 -4.637 1 96.38 108 HIS B O 1
ATOM 3390 N N . THR B 1 109 ? -14.844 -22.5 -5.203 1 97.5 109 THR B N 1
ATOM 3391 C CA . THR B 1 109 ? -13.766 -22.594 -4.227 1 97.5 109 THR B CA 1
ATOM 3392 C C . THR B 1 109 ? -13.594 -21.281 -3.475 1 97.5 109 THR B C 1
ATOM 3394 O O . THR B 1 109 ? -14.086 -20.234 -3.91 1 97.5 109 THR B O 1
ATOM 3397 N N . VAL B 1 110 ? -13.023 -21.344 -2.268 1 98.25 110 VAL B N 1
ATOM 3398 C CA . VAL B 1 110 ? -12.539 -20.172 -1.561 1 98.25 110 VAL B CA 1
ATOM 3399 C C . VAL B 1 110 ? -11.117 -19.844 -2.008 1 98.25 110 VAL B C 1
ATOM 3401 O O . VAL B 1 110 ? -10.297 -20.75 -2.193 1 98.25 110 VAL B O 1
ATOM 3404 N N . LEU B 1 111 ? -10.859 -18.578 -2.275 1 98.88 111 LEU B N 1
ATOM 3405 C CA . LEU B 1 111 ? -9.516 -18.188 -2.67 1 98.88 111 LEU B CA 1
ATOM 3406 C C . LEU B 1 111 ? -8.922 -17.219 -1.655 1 98.88 111 LEU B C 1
ATOM 3408 O O . LEU B 1 111 ? -9.625 -16.344 -1.131 1 98.88 111 LEU B O 1
ATOM 3412 N N . LEU B 1 112 ? -7.695 -17.359 -1.354 1 98.88 112 LEU B N 1
ATOM 3413 C CA . LEU B 1 112 ? -6.879 -16.391 -0.63 1 98.88 112 LEU B CA 1
ATOM 3414 C C . LEU B 1 112 ? -5.773 -15.836 -1.522 1 98.88 112 LEU B C 1
ATOM 3416 O O . LEU B 1 112 ? -4.809 -16.547 -1.826 1 98.88 112 LEU B O 1
ATOM 3420 N N . SER B 1 113 ? -5.941 -14.617 -1.982 1 98.94 113 SER B N 1
ATOM 3421 C CA . SER B 1 113 ? -4.941 -13.945 -2.809 1 98.94 113 SER B CA 1
ATOM 3422 C C . SER B 1 113 ? -3.936 -13.188 -1.952 1 98.94 113 SER B C 1
ATOM 3424 O O . SER B 1 113 ? -4.27 -12.156 -1.358 1 98.94 113 SER B O 1
ATOM 3426 N N . VAL B 1 114 ? -2.689 -13.633 -1.928 1 98.94 114 VAL B N 1
ATOM 3427 C CA . VAL B 1 114 ? -1.671 -13.07 -1.05 1 98.94 114 VAL B CA 1
ATOM 3428 C C . VAL B 1 114 ? -1.144 -11.766 -1.643 1 98.94 114 VAL B C 1
ATOM 3430 O O . VAL B 1 114 ? -0.814 -11.703 -2.828 1 98.94 114 VAL B O 1
ATOM 3433 N N . ASN B 1 115 ? -1.165 -10.742 -0.876 1 98.75 115 ASN B N 1
ATOM 3434 C CA . ASN B 1 115 ? -0.576 -9.461 -1.248 1 98.75 115 ASN B CA 1
ATOM 3435 C C . ASN B 1 115 ? 0.851 -9.32 -0.724 1 98.75 115 ASN B C 1
ATOM 3437 O O . ASN B 1 115 ? 1.122 -8.492 0.147 1 98.75 115 ASN B O 1
ATOM 3441 N N . TYR B 1 116 ? 1.754 -10.133 -1.324 1 98.81 116 TYR B N 1
ATOM 3442 C CA . TYR B 1 116 ? 3.121 -10.18 -0.82 1 98.81 116 TYR B CA 1
ATOM 3443 C C . TYR B 1 116 ? 3.867 -8.891 -1.128 1 98.81 116 TYR B C 1
ATOM 3445 O O . TYR B 1 116 ? 3.473 -8.141 -2.021 1 98.81 116 TYR B O 1
ATOM 3453 N N . ARG B 1 117 ? 4.898 -8.602 -0.405 1 97.5 117 ARG B N 1
ATOM 3454 C CA . ARG B 1 117 ? 5.676 -7.375 -0.557 1 97.5 117 ARG B CA 1
ATOM 3455 C C . ARG B 1 117 ? 6.531 -7.422 -1.819 1 97.5 117 ARG B C 1
ATOM 3457 O O . ARG B 1 117 ? 6.973 -8.492 -2.234 1 97.5 117 ARG B O 1
ATOM 3464 N N . LEU B 1 118 ? 6.883 -6.27 -2.408 1 98.31 118 LEU B N 1
ATOM 3465 C CA . LEU B 1 118 ? 7.492 -6.203 -3.732 1 98.31 118 LEU B CA 1
ATOM 3466 C C . LEU B 1 118 ? 8.906 -5.641 -3.652 1 98.31 118 LEU B C 1
ATOM 3468 O O . LEU B 1 118 ? 9.227 -4.883 -2.732 1 98.31 118 LEU B O 1
ATOM 3472 N N . ALA B 1 119 ? 9.688 -6.035 -4.562 1 97.44 119 ALA B N 1
ATOM 3473 C CA . ALA B 1 119 ? 10.961 -5.375 -4.836 1 97.44 119 ALA B CA 1
ATOM 3474 C C . ALA B 1 119 ? 10.75 -4.059 -5.578 1 97.44 119 ALA B C 1
ATOM 3476 O O . ALA B 1 119 ? 9.773 -3.906 -6.316 1 97.44 119 ALA B O 1
ATOM 3477 N N . PRO B 1 120 ? 11.656 -3.07 -5.387 1 96.19 120 PRO B N 1
ATOM 3478 C CA . PRO B 1 120 ? 12.938 -3.184 -4.695 1 96.19 120 PRO B CA 1
ATOM 3479 C C . PRO B 1 120 ? 12.844 -2.85 -3.207 1 96.19 120 PRO B C 1
ATOM 3481 O O . PRO B 1 120 ? 13.805 -3.035 -2.463 1 96.19 120 PRO B O 1
ATOM 3484 N N . GLU B 1 121 ? 11.656 -2.391 -2.744 1 94.25 121 GLU B N 1
ATOM 3485 C CA . GLU B 1 121 ? 11.523 -2.07 -1.326 1 94.25 121 GLU B CA 1
ATOM 3486 C C . GLU B 1 121 ? 11.812 -3.293 -0.458 1 94.25 121 GLU B C 1
ATOM 3488 O O . GLU B 1 121 ? 12.375 -3.166 0.635 1 94.25 121 GLU B O 1
ATOM 3493 N N . HIS B 1 122 ? 11.383 -4.434 -0.982 1 94.75 122 HIS B N 1
ATOM 3494 C CA . HIS B 1 122 ? 11.602 -5.727 -0.347 1 94.75 122 HIS B CA 1
ATOM 3495 C C . HIS B 1 122 ? 12.141 -6.746 -1.345 1 94.75 122 HIS B C 1
ATOM 3497 O O . HIS B 1 122 ? 11.375 -7.527 -1.918 1 94.75 122 HIS B O 1
ATOM 3503 N N . PRO B 1 123 ? 13.344 -6.773 -1.529 1 93.94 123 PRO B N 1
ATOM 3504 C CA . PRO B 1 123 ? 13.914 -7.715 -2.494 1 93.94 123 PRO B CA 1
ATOM 3505 C C . PRO B 1 123 ? 13.664 -9.172 -2.121 1 93.94 123 PRO B C 1
ATOM 3507 O O . PRO B 1 123 ? 13.352 -9.477 -0.968 1 93.94 123 PRO B O 1
ATOM 3510 N N . LEU B 1 124 ? 13.852 -10.078 -3.031 1 97.25 124 LEU B N 1
ATOM 3511 C CA . LEU B 1 124 ? 13.781 -11.508 -2.73 1 97.25 124 LEU B CA 1
ATOM 3512 C C . LEU B 1 124 ? 14.812 -11.891 -1.677 1 97.25 124 LEU B C 1
ATOM 3514 O O . LEU B 1 124 ? 15.914 -11.328 -1.646 1 97.25 124 LEU B O 1
ATOM 3518 N N . PRO B 1 125 ? 14.406 -12.688 -0.745 1 97.5 125 PRO B N 1
ATOM 3519 C CA . PRO B 1 125 ? 13.305 -13.648 -0.842 1 97.5 125 PRO B CA 1
ATOM 3520 C C . PRO B 1 125 ? 12.047 -13.18 -0.108 1 97.5 125 PRO B C 1
ATOM 3522 O O . PRO B 1 125 ? 11.258 -14 0.368 1 97.5 125 PRO B O 1
ATOM 3525 N N . ALA B 1 126 ? 11.797 -11.867 0.062 1 97.56 126 ALA B N 1
ATOM 3526 C CA . ALA B 1 126 ? 10.695 -11.344 0.868 1 97.56 126 ALA B CA 1
ATOM 3527 C C . ALA B 1 126 ? 9.359 -11.898 0.394 1 97.56 126 ALA B C 1
ATOM 3529 O O . ALA B 1 126 ? 8.5 -12.25 1.208 1 97.56 126 ALA B O 1
ATOM 3530 N N . ALA B 1 127 ? 9.172 -11.93 -0.878 1 98.69 127 ALA B N 1
ATOM 3531 C CA . ALA B 1 127 ? 7.922 -12.422 -1.438 1 98.69 127 ALA B CA 1
ATOM 3532 C C . ALA B 1 127 ? 7.672 -13.875 -1.025 1 98.69 127 ALA B C 1
ATOM 3534 O O . ALA B 1 127 ? 6.539 -14.25 -0.714 1 98.69 127 ALA B O 1
ATOM 3535 N N . TYR B 1 128 ? 8.742 -14.688 -1.012 1 98.75 128 TYR B N 1
ATOM 3536 C CA . TYR B 1 128 ? 8.625 -16.078 -0.604 1 98.75 128 TYR B CA 1
ATOM 3537 C C . TYR B 1 128 ? 8.336 -16.188 0.889 1 98.75 128 TYR B C 1
ATOM 3539 O O . TYR B 1 128 ? 7.516 -17.016 1.312 1 98.75 128 TYR B O 1
ATOM 3547 N N . ASP B 1 129 ? 9 -15.336 1.631 1 98.5 129 ASP B N 1
ATOM 3548 C CA . ASP B 1 129 ? 8.773 -15.32 3.074 1 98.5 129 ASP B CA 1
ATOM 3549 C C . ASP B 1 129 ? 7.336 -14.922 3.4 1 98.5 129 ASP B C 1
ATOM 3551 O O . ASP B 1 129 ? 6.707 -15.516 4.281 1 98.5 129 ASP B O 1
ATOM 3555 N N . ASP B 1 130 ? 6.883 -13.922 2.715 1 98.81 130 ASP B N 1
ATOM 3556 C CA . ASP B 1 130 ? 5.5 -13.492 2.902 1 98.81 130 ASP B CA 1
ATOM 3557 C C . ASP B 1 130 ? 4.527 -14.609 2.533 1 98.81 130 ASP B C 1
ATOM 3559 O O . ASP B 1 130 ? 3.514 -14.805 3.207 1 98.81 130 ASP B O 1
ATOM 3563 N N . SER B 1 131 ? 4.793 -15.297 1.466 1 98.88 131 SER B N 1
ATOM 3564 C CA . SER B 1 131 ? 3.949 -16.406 1.011 1 98.88 131 SER B CA 1
ATOM 3565 C C . SER B 1 131 ? 3.965 -17.562 2.004 1 98.88 131 SER B C 1
ATOM 3567 O O . SER B 1 131 ? 2.932 -18.188 2.25 1 98.88 131 SER B O 1
ATOM 3569 N N . TRP B 1 132 ? 5.133 -17.828 2.525 1 98.75 132 TRP B N 1
ATOM 3570 C CA . TRP B 1 132 ? 5.242 -18.859 3.553 1 98.75 132 TRP B CA 1
ATOM 3571 C C . TRP B 1 132 ? 4.457 -18.469 4.801 1 98.75 132 TRP B C 1
ATOM 3573 O O . TRP B 1 132 ? 3.768 -19.312 5.395 1 98.75 132 TRP B O 1
ATOM 3583 N N . ALA B 1 133 ? 4.543 -17.25 5.18 1 98.44 133 ALA B N 1
ATOM 3584 C CA . ALA B 1 133 ? 3.793 -16.75 6.332 1 98.44 133 ALA B CA 1
ATOM 3585 C C . ALA B 1 133 ? 2.289 -16.891 6.109 1 98.44 133 ALA B C 1
ATOM 3587 O O . ALA B 1 133 ? 1.54 -17.156 7.051 1 98.44 133 ALA B O 1
ATOM 3588 N N . ALA B 1 134 ? 1.879 -16.672 4.898 1 98.69 134 ALA B N 1
ATOM 3589 C CA . ALA B 1 134 ? 0.468 -16.859 4.566 1 98.69 134 ALA B CA 1
ATOM 3590 C C . ALA B 1 134 ? 0.035 -18.297 4.793 1 98.69 134 ALA B C 1
ATOM 3592 O O . ALA B 1 134 ? -1.036 -18.547 5.348 1 98.69 134 ALA B O 1
ATOM 3593 N N . LEU B 1 135 ? 0.857 -19.25 4.383 1 98.69 135 LEU B N 1
ATOM 3594 C CA . LEU B 1 135 ? 0.543 -20.656 4.566 1 98.69 135 LEU B CA 1
ATOM 3595 C C . LEU B 1 135 ? 0.516 -21.016 6.051 1 98.69 135 LEU B C 1
ATOM 3597 O O . LEU B 1 135 ? -0.342 -21.797 6.488 1 98.69 135 LEU B O 1
ATOM 3601 N N . GLN B 1 136 ? 1.46 -20.469 6.793 1 98.06 136 GLN B N 1
ATOM 3602 C CA . GLN B 1 136 ? 1.459 -20.688 8.234 1 98.06 136 GLN B CA 1
ATOM 3603 C C . GLN B 1 136 ? 0.197 -20.125 8.875 1 98.06 136 GLN B C 1
ATOM 3605 O O . GLN B 1 136 ? -0.367 -20.734 9.797 1 98.06 136 GLN B O 1
ATOM 3610 N N . TRP B 1 137 ? -0.213 -18.984 8.422 1 98.06 137 TRP B N 1
ATOM 3611 C CA . TRP B 1 137 ? -1.439 -18.375 8.914 1 98.06 137 TRP B CA 1
ATOM 3612 C C . TRP B 1 137 ? -2.646 -19.266 8.648 1 98.06 137 TRP B C 1
ATOM 3614 O O . TRP B 1 137 ? -3.494 -19.453 9.523 1 98.06 137 TRP B O 1
ATOM 3624 N N . ILE B 1 138 ? -2.738 -19.812 7.461 1 98.31 138 ILE B N 1
ATOM 3625 C CA . ILE B 1 138 ? -3.816 -20.719 7.098 1 98.31 138 ILE B CA 1
ATOM 3626 C C . ILE B 1 138 ? -3.797 -21.938 8.016 1 98.31 138 ILE B C 1
ATOM 3628 O O . ILE B 1 138 ? -4.844 -22.391 8.492 1 98.31 138 ILE B O 1
ATOM 3632 N N . ALA B 1 139 ? -2.625 -22.469 8.227 1 97.75 139 ALA B N 1
ATOM 3633 C CA . ALA B 1 139 ? -2.48 -23.625 9.117 1 97.75 139 ALA B CA 1
ATOM 3634 C C . ALA B 1 139 ? -2.986 -23.297 10.516 1 97.75 139 ALA B C 1
ATOM 3636 O O . ALA B 1 139 ? -3.641 -24.125 11.156 1 97.75 139 ALA B O 1
ATOM 3637 N N . ALA B 1 140 ? -2.695 -22.125 10.953 1 96.75 140 ALA B N 1
ATOM 3638 C CA . ALA B 1 140 ? -3.176 -21.688 12.266 1 96.75 140 ALA B CA 1
ATOM 3639 C C . ALA B 1 140 ? -4.699 -21.594 12.281 1 96.75 140 ALA B C 1
ATOM 3641 O O . ALA B 1 140 ? -5.336 -21.922 13.289 1 96.75 140 ALA B O 1
ATOM 3642 N N . GLN B 1 141 ? -5.27 -21.141 11.203 1 96.94 141 GLN B N 1
ATOM 3643 C CA . GLN B 1 141 ? -6.719 -21.047 11.094 1 96.94 141 GLN B CA 1
ATOM 3644 C C . GLN B 1 141 ? -7.375 -22.422 11.188 1 96.94 141 GLN B C 1
ATOM 3646 O O . GLN B 1 141 ? -8.477 -22.562 11.719 1 96.94 141 GLN B O 1
ATOM 3651 N N . SER B 1 142 ? -6.715 -23.391 10.664 1 96 142 SER B N 1
ATOM 3652 C CA . SER B 1 142 ? -7.27 -24.734 10.656 1 96 142 SER B CA 1
ATOM 3653 C C . SER B 1 142 ? -7.41 -25.281 12.078 1 96 142 SER B C 1
ATOM 3655 O O . SER B 1 142 ? -8.172 -26.219 12.312 1 96 142 SER B O 1
ATOM 3657 N N . GLN B 1 143 ? -6.703 -24.688 13 1 93.62 143 GLN B N 1
ATOM 3658 C CA . GLN B 1 143 ? -6.699 -25.156 14.383 1 93.62 143 GLN B CA 1
ATOM 3659 C C . GLN B 1 143 ? -7.379 -24.156 15.312 1 93.62 143 GLN B C 1
ATOM 3661 O O . GLN B 1 143 ? -7.473 -24.391 16.516 1 93.62 143 GLN B O 1
ATOM 3666 N N . SER B 1 144 ? -7.789 -23.094 14.766 1 88.75 144 SER B N 1
ATOM 3667 C CA . SER B 1 144 ? -8.305 -22 15.594 1 88.75 144 SER B CA 1
ATOM 3668 C C . SER B 1 144 ? -9.781 -22.203 15.922 1 88.75 144 SER B C 1
ATOM 3670 O O . SER B 1 144 ? -10.531 -22.75 15.109 1 88.75 144 SER B O 1
ATOM 3672 N N . SER B 1 145 ? -10.109 -21.719 17.125 1 88.06 145 SER B N 1
ATOM 3673 C CA . SER B 1 145 ? -11.508 -21.719 17.531 1 88.06 145 SER B CA 1
ATOM 3674 C C . SER B 1 145 ? -12.156 -20.359 17.312 1 88.06 145 SER B C 1
ATOM 3676 O O . SER B 1 145 ? -11.461 -19.344 17.25 1 88.06 145 SER B O 1
ATOM 3678 N N . ALA B 1 146 ? -13.398 -20.359 17.203 1 85.75 146 ALA B N 1
ATOM 3679 C CA . ALA B 1 146 ? -14.172 -19.172 16.859 1 85.75 146 ALA B CA 1
ATOM 3680 C C . ALA B 1 146 ? -13.93 -18.047 17.859 1 85.75 146 ALA B C 1
ATOM 3682 O O . ALA B 1 146 ? -14.016 -16.859 17.516 1 85.75 146 ALA B O 1
ATOM 3683 N N . ASP B 1 147 ? -13.477 -18.25 19.031 1 88.94 147 ASP B N 1
ATOM 3684 C CA . ASP B 1 147 ? -13.328 -17.266 20.094 1 88.94 147 ASP B CA 1
ATOM 3685 C C . ASP B 1 147 ? -11.906 -16.703 20.125 1 88.94 147 ASP B C 1
ATOM 3687 O O . ASP B 1 147 ? -11.625 -15.75 20.859 1 88.94 147 ASP B O 1
ATOM 3691 N N . GLN B 1 148 ? -11.141 -17.25 19.328 1 89.06 148 GLN B N 1
ATOM 3692 C CA . GLN B 1 148 ? -9.742 -16.828 19.375 1 89.06 148 GLN B CA 1
ATOM 3693 C C . GLN B 1 148 ? -9.523 -15.57 18.547 1 89.06 148 GLN B C 1
ATOM 3695 O O . GLN B 1 148 ? -10.109 -15.422 17.469 1 89.06 148 GLN B O 1
ATOM 3700 N N . PRO B 1 149 ? -8.695 -14.727 19.062 1 86.81 149 PRO B N 1
ATOM 3701 C CA . PRO B 1 149 ? -8.367 -13.531 18.266 1 86.81 149 PRO B CA 1
ATOM 3702 C C . PRO B 1 149 ? -7.727 -13.859 16.922 1 86.81 149 PRO B C 1
ATOM 3704 O O . PRO B 1 149 ? -6.898 -14.773 16.844 1 86.81 149 PRO B O 1
ATOM 3707 N N . GLY B 1 150 ? -8.227 -13.211 15.945 1 88.19 150 GLY B N 1
ATOM 3708 C CA . GLY B 1 150 ? -7.637 -13.406 14.633 1 88.19 150 GLY B CA 1
ATOM 3709 C C . GLY B 1 150 ? -8.305 -14.5 13.828 1 88.19 150 GLY B C 1
ATOM 3710 O O . GLY B 1 150 ? -7.906 -14.781 12.695 1 88.19 150 GLY B O 1
ATOM 3711 N N . HIS B 1 151 ? -9.312 -15.133 14.43 1 92.88 151 HIS B N 1
ATOM 3712 C CA . HIS B 1 151 ? -10.07 -16.172 13.734 1 92.88 151 HIS B CA 1
ATOM 3713 C C . HIS B 1 151 ? -10.812 -15.594 12.531 1 92.88 151 HIS B C 1
ATOM 3715 O O . HIS B 1 151 ? -11.422 -14.531 12.625 1 92.88 151 HIS B O 1
ATOM 3721 N N . GLU B 1 152 ? -10.727 -16.312 11.406 1 95.94 152 GLU B N 1
ATOM 3722 C CA . GLU B 1 152 ? -11.422 -15.891 10.188 1 95.94 152 GLU B CA 1
ATOM 3723 C C . GLU B 1 152 ? -12.648 -16.75 9.93 1 95.94 152 GLU B C 1
ATOM 3725 O O . GLU B 1 152 ? -12.531 -17.891 9.469 1 95.94 152 GLU B O 1
ATOM 3730 N N . PRO B 1 153 ? -13.805 -16.234 10.117 1 94.56 153 PRO B N 1
ATOM 3731 C CA . PRO B 1 153 ? -15.023 -17.047 10.07 1 94.56 153 PRO B CA 1
ATOM 3732 C C . PRO B 1 153 ? -15.258 -17.688 8.695 1 94.56 153 PRO B C 1
ATOM 3734 O O . PRO B 1 153 ? -15.75 -18.812 8.609 1 94.56 153 PRO B O 1
ATOM 3737 N N . TRP B 1 154 ? -14.898 -16.984 7.598 1 95.44 154 TRP B N 1
ATOM 3738 C CA . TRP B 1 154 ? -15.125 -17.547 6.27 1 95.44 154 TRP B CA 1
ATOM 3739 C C . TRP B 1 154 ? -14.359 -18.859 6.102 1 95.44 154 TRP B C 1
ATOM 3741 O O . TRP B 1 154 ? -14.859 -19.797 5.477 1 95.44 154 TRP B O 1
ATOM 3751 N N . LEU B 1 155 ? -13.18 -18.891 6.594 1 96.75 155 LEU B N 1
ATOM 3752 C CA . LEU B 1 155 ? -12.383 -20.094 6.445 1 96.75 155 LEU B CA 1
ATOM 3753 C C . LEU B 1 155 ? -12.961 -21.234 7.281 1 96.75 155 LEU B C 1
ATOM 3755 O O . LEU B 1 155 ? -13.086 -22.359 6.801 1 96.75 155 LEU B O 1
ATOM 3759 N N . GLU B 1 156 ? -13.312 -20.938 8.469 1 92.94 156 GLU B N 1
ATOM 3760 C CA . GLU B 1 156 ? -13.883 -21.953 9.352 1 92.94 156 GLU B CA 1
ATOM 3761 C C . GLU B 1 156 ? -15.18 -22.516 8.789 1 92.94 156 GLU B C 1
ATOM 3763 O O . GLU B 1 156 ? -15.406 -23.734 8.836 1 92.94 156 GLU B O 1
ATOM 3768 N N . GLU B 1 157 ? -15.898 -21.625 8.289 1 92.56 157 GLU B N 1
ATOM 3769 C CA . GLU B 1 157 ? -17.234 -22 7.844 1 92.56 157 GLU B CA 1
ATOM 3770 C C . GLU B 1 157 ? -17.188 -22.766 6.523 1 92.56 157 GLU B C 1
ATOM 3772 O O . GLU B 1 157 ? -17.984 -23.672 6.293 1 92.56 157 GLU B O 1
ATOM 3777 N N . LEU B 1 158 ? -16.219 -22.469 5.715 1 95.75 158 LEU B N 1
ATOM 3778 C CA . LEU B 1 158 ? -16.391 -22.891 4.328 1 95.75 158 LEU B CA 1
ATOM 3779 C C . LEU B 1 158 ? -15.25 -23.781 3.875 1 95.75 158 LEU B C 1
ATOM 3781 O O . LEU B 1 158 ? -15.375 -24.5 2.881 1 95.75 158 LEU B O 1
ATOM 3785 N N . VAL B 1 159 ? -14.188 -23.828 4.504 1 97.12 159 VAL B N 1
ATOM 3786 C CA . VAL B 1 159 ? -12.977 -24.359 3.877 1 97.12 159 VAL B CA 1
ATOM 3787 C C . VAL B 1 159 ? -12.711 -25.781 4.387 1 97.12 159 VAL B C 1
ATOM 3789 O O . VAL B 1 159 ? -12.844 -26.047 5.582 1 97.12 159 VAL B O 1
ATOM 3792 N N . ASP B 1 160 ? -12.406 -26.703 3.512 1 97.12 160 ASP B N 1
ATOM 3793 C CA . ASP B 1 160 ? -11.789 -27.984 3.801 1 97.12 160 ASP B CA 1
ATOM 3794 C C . ASP B 1 160 ? -10.266 -27.891 3.783 1 97.12 160 ASP B C 1
ATOM 3796 O O . ASP B 1 160 ? -9.648 -27.891 2.717 1 97.12 160 ASP B O 1
ATOM 3800 N N . PHE B 1 161 ? -9.656 -27.891 4.938 1 97.69 161 PHE B N 1
ATOM 3801 C CA . PHE B 1 161 ? -8.219 -27.672 5.051 1 97.69 161 PHE B CA 1
ATOM 3802 C C . PHE B 1 161 ? -7.438 -28.891 4.586 1 97.69 161 PHE B C 1
ATOM 3804 O O . PHE B 1 161 ? -6.207 -28.859 4.504 1 97.69 161 PHE B O 1
ATOM 3811 N N . GLU B 1 162 ? -8.156 -29.922 4.227 1 97.06 162 GLU B N 1
ATOM 3812 C CA . GLU B 1 162 ? -7.531 -31.094 3.627 1 97.06 162 GLU B CA 1
ATOM 3813 C C . GLU B 1 162 ? -7.484 -30.969 2.105 1 97.06 162 GLU B C 1
ATOM 3815 O O . GLU B 1 162 ? -7.016 -31.891 1.424 1 97.06 162 GLU B O 1
ATOM 3820 N N . LYS B 1 163 ? -7.98 -29.906 1.572 1 97.75 163 LYS B N 1
ATOM 3821 C CA . LYS B 1 163 ? -7.977 -29.641 0.136 1 97.75 163 LYS B CA 1
ATOM 3822 C C . LYS B 1 163 ? -7.477 -28.234 -0.163 1 97.75 163 LYS B C 1
ATOM 3824 O O . LYS B 1 163 ? -8.242 -27.375 -0.623 1 97.75 163 LYS B O 1
ATOM 3829 N N . VAL B 1 164 ? -6.195 -28.078 -0.028 1 98.62 164 VAL B N 1
ATOM 3830 C CA . VAL B 1 164 ? -5.559 -26.781 -0.262 1 98.62 164 VAL B CA 1
ATOM 3831 C C . VAL B 1 164 ? -4.719 -26.844 -1.537 1 98.62 164 VAL B C 1
ATOM 3833 O O . VAL B 1 164 ? -3.992 -27.812 -1.763 1 98.62 164 VAL B O 1
ATOM 3836 N N . PHE B 1 165 ? -4.852 -25.891 -2.367 1 98.88 165 PHE B N 1
ATOM 3837 C CA . PHE B 1 165 ? -4.09 -25.781 -3.605 1 98.88 165 PHE B CA 1
ATOM 3838 C C . PHE B 1 165 ? -3.25 -24.516 -3.625 1 98.88 165 PHE B C 1
ATOM 3840 O O . PHE B 1 165 ? -3.682 -23.469 -3.135 1 98.88 165 PHE B O 1
ATOM 3847 N N . LEU B 1 166 ? -2.047 -24.578 -4.145 1 98.94 166 LEU B N 1
ATOM 3848 C CA . LEU B 1 166 ? -1.218 -23.422 -4.438 1 98.94 166 LEU B CA 1
ATOM 3849 C C . LEU B 1 166 ? -1.232 -23.094 -5.926 1 98.94 166 LEU B C 1
ATOM 3851 O O . LEU B 1 166 ? -0.853 -23.938 -6.75 1 98.94 166 LEU B O 1
ATOM 3855 N N . VAL B 1 167 ? -1.733 -21.922 -6.262 1 98.94 167 VAL B N 1
ATOM 3856 C CA . VAL B 1 167 ? -1.876 -21.516 -7.656 1 98.94 167 VAL B CA 1
ATOM 3857 C C . VAL B 1 167 ? -1.251 -20.125 -7.859 1 98.94 167 VAL B C 1
ATOM 3859 O O . VAL B 1 167 ? -1.337 -19.266 -6.984 1 98.94 167 VAL B O 1
ATOM 3862 N N . GLY B 1 168 ? -0.627 -19.922 -8.953 1 98.81 168 GLY B N 1
ATOM 3863 C CA . GLY B 1 168 ? -0.091 -18.609 -9.258 1 98.81 168 GLY B CA 1
ATOM 3864 C C . GLY B 1 168 ? 0.312 -18.453 -10.711 1 98.81 168 GLY B C 1
ATOM 3865 O O . GLY B 1 168 ? 0.562 -19.453 -11.406 1 98.81 168 GLY B O 1
ATOM 3866 N N . ASP B 1 169 ? 0.358 -17.25 -11.18 1 98.81 169 ASP B N 1
ATOM 3867 C CA . ASP B 1 169 ? 0.782 -16.969 -12.547 1 98.81 169 ASP B CA 1
ATOM 3868 C C . ASP B 1 169 ? 2.143 -16.266 -12.57 1 98.81 169 ASP B C 1
ATOM 3870 O O . ASP B 1 169 ? 2.471 -15.508 -11.664 1 98.81 169 ASP B O 1
ATOM 3874 N N . SER B 1 170 ? 2.916 -16.578 -13.586 1 98.69 170 SER B N 1
ATOM 3875 C CA . SER B 1 170 ? 4.207 -15.922 -13.766 1 98.69 170 SER B CA 1
ATOM 3876 C C . SER B 1 170 ? 5.066 -16.031 -12.508 1 98.69 170 SER B C 1
ATOM 3878 O O . SER B 1 170 ? 5.359 -17.141 -12.047 1 98.69 170 SER B O 1
ATOM 3880 N N . ALA B 1 171 ? 5.367 -14.875 -11.812 1 98.88 171 ALA B N 1
ATOM 3881 C CA . ALA B 1 171 ? 6.117 -14.898 -10.555 1 98.88 171 ALA B CA 1
ATOM 3882 C C . ALA B 1 171 ? 5.398 -15.734 -9.5 1 98.88 171 ALA B C 1
ATOM 3884 O O . ALA B 1 171 ? 6.035 -16.406 -8.695 1 98.88 171 ALA B O 1
ATOM 3885 N N . GLY B 1 172 ? 4.094 -15.719 -9.562 1 98.88 172 GLY B N 1
ATOM 3886 C CA . GLY B 1 172 ? 3.305 -16.516 -8.641 1 98.88 172 GLY B CA 1
ATOM 3887 C C . GLY B 1 172 ? 3.439 -18 -8.867 1 98.88 172 GLY B C 1
ATOM 3888 O O . GLY B 1 172 ? 3.32 -18.797 -7.93 1 98.88 172 GLY B O 1
ATOM 3889 N N . GLY B 1 173 ? 3.594 -18.359 -10.172 1 98.94 173 GLY B N 1
ATOM 3890 C CA . GLY B 1 173 ? 3.896 -19.75 -10.445 1 98.94 173 GLY B CA 1
ATOM 3891 C C . GLY B 1 173 ? 5.219 -20.203 -9.859 1 98.94 173 GLY B C 1
ATOM 3892 O O . GLY B 1 173 ? 5.328 -21.328 -9.352 1 98.94 173 GLY B O 1
ATOM 3893 N N . ASN B 1 174 ? 6.199 -19.359 -9.938 1 98.88 174 ASN B N 1
ATOM 3894 C CA . ASN B 1 174 ? 7.477 -19.609 -9.273 1 98.88 174 ASN B CA 1
ATOM 3895 C C . ASN B 1 174 ? 7.312 -19.75 -7.766 1 98.88 174 ASN B C 1
ATOM 3897 O O . ASN B 1 174 ? 7.848 -20.688 -7.168 1 98.88 174 ASN B O 1
ATOM 3901 N N . ILE B 1 175 ? 6.531 -18.891 -7.152 1 98.94 175 ILE B N 1
ATOM 3902 C CA . ILE B 1 175 ? 6.277 -18.938 -5.715 1 98.94 175 ILE B CA 1
ATOM 3903 C C . ILE B 1 175 ? 5.609 -20.266 -5.359 1 98.94 175 ILE B C 1
ATOM 3905 O O . ILE B 1 175 ? 5.98 -20.906 -4.371 1 98.94 175 ILE B O 1
ATOM 3909 N N . SER B 1 176 ? 4.637 -20.672 -6.184 1 98.88 176 SER B N 1
ATOM 3910 C CA . SER B 1 176 ? 3.91 -21.906 -5.918 1 98.88 176 SER B CA 1
ATOM 3911 C C . SER B 1 176 ? 4.859 -23.109 -5.84 1 98.88 176 SER B C 1
ATOM 3913 O O . SER B 1 176 ? 4.738 -23.938 -4.941 1 98.88 176 SER B O 1
ATOM 3915 N N . HIS B 1 177 ? 5.797 -23.141 -6.734 1 98.69 177 HIS B N 1
ATOM 3916 C CA . HIS B 1 177 ? 6.805 -24.203 -6.734 1 98.69 177 HIS B CA 1
ATOM 3917 C C . HIS B 1 177 ? 7.609 -24.188 -5.441 1 98.69 177 HIS B C 1
ATOM 3919 O O . HIS B 1 177 ? 7.738 -25.219 -4.777 1 98.69 177 HIS B O 1
ATOM 3925 N N . HIS B 1 178 ? 8.062 -23.062 -5.07 1 98.56 178 HIS B N 1
ATOM 3926 C CA . HIS B 1 178 ? 8.953 -22.969 -3.914 1 98.56 178 HIS B CA 1
ATOM 3927 C C . HIS B 1 178 ? 8.188 -23.203 -2.615 1 98.56 178 HIS B C 1
ATOM 3929 O O . HIS B 1 178 ? 8.734 -23.781 -1.664 1 98.56 178 HIS B O 1
ATOM 3935 N N . MET B 1 179 ? 6.934 -22.781 -2.568 1 98.62 179 MET B N 1
ATOM 3936 C CA . MET B 1 179 ? 6.117 -23.047 -1.386 1 98.62 179 MET B CA 1
ATOM 3937 C C . MET B 1 179 ? 5.832 -24.547 -1.241 1 98.62 179 MET B C 1
ATOM 3939 O O . MET B 1 179 ? 5.82 -25.062 -0.128 1 98.62 179 MET B O 1
ATOM 3943 N N . ALA B 1 180 ? 5.594 -25.203 -2.357 1 98.25 180 ALA B N 1
ATOM 3944 C CA . ALA B 1 180 ? 5.336 -26.641 -2.316 1 98.25 180 ALA B CA 1
ATOM 3945 C C . ALA B 1 180 ? 6.559 -27.406 -1.819 1 98.25 180 ALA B C 1
ATOM 3947 O O . ALA B 1 180 ? 6.434 -28.344 -1.029 1 98.25 180 ALA B O 1
ATOM 3948 N N . LEU B 1 181 ? 7.73 -27.016 -2.262 1 97.62 181 LEU B N 1
ATOM 3949 C CA . LEU B 1 181 ? 8.969 -27.625 -1.8 1 97.62 181 LEU B CA 1
ATOM 3950 C C . LEU B 1 181 ? 9.156 -27.406 -0.303 1 97.62 181 LEU B C 1
ATOM 3952 O O . LEU B 1 181 ? 9.492 -28.344 0.43 1 97.62 181 LEU B O 1
ATOM 3956 N N . ARG B 1 182 ? 8.938 -26.172 0.076 1 97.31 182 ARG B N 1
ATOM 3957 C CA . ARG B 1 182 ? 9.109 -25.828 1.484 1 97.31 182 ARG B CA 1
ATOM 3958 C C . ARG B 1 182 ? 8.109 -26.578 2.355 1 97.31 182 ARG B C 1
ATOM 3960 O O . ARG B 1 182 ? 8.445 -27.016 3.459 1 97.31 182 ARG B O 1
ATOM 3967 N N . ALA B 1 183 ? 6.93 -26.734 1.895 1 97.62 183 ALA B N 1
ATOM 3968 C CA . ALA B 1 183 ? 5.871 -27.406 2.639 1 97.62 183 ALA B CA 1
ATOM 3969 C C . ALA B 1 183 ? 6.23 -28.875 2.889 1 97.62 183 ALA B C 1
ATOM 3971 O O . ALA B 1 183 ? 5.969 -29.406 3.969 1 97.62 183 ALA B O 1
ATOM 3972 N N . LYS B 1 184 ? 6.824 -29.484 1.947 1 94.25 184 LYS B N 1
ATOM 3973 C CA . LYS B 1 184 ? 7.203 -30.891 2.059 1 94.25 184 LYS B CA 1
ATOM 3974 C C . LYS B 1 184 ? 8.211 -31.109 3.189 1 94.25 184 LYS B C 1
ATOM 3976 O O . LYS B 1 184 ? 8.188 -32.125 3.861 1 94.25 184 LYS B O 1
ATOM 3981 N N . ASN B 1 185 ? 9.008 -30.125 3.412 1 91.38 185 ASN B N 1
ATOM 3982 C CA . ASN B 1 185 ? 10.078 -30.234 4.395 1 91.38 185 ASN B CA 1
ATOM 3983 C C . ASN B 1 185 ? 9.695 -29.547 5.707 1 91.38 185 ASN B C 1
ATOM 3985 O O . ASN B 1 185 ? 10.562 -29.125 6.473 1 91.38 185 ASN B O 1
ATOM 3989 N N . SER B 1 186 ? 8.375 -29.406 5.906 1 94.06 186 SER B N 1
ATOM 3990 C CA . SER B 1 186 ? 7.91 -28.719 7.109 1 94.06 186 SER B CA 1
ATOM 3991 C C . SER B 1 186 ? 6.816 -29.516 7.805 1 94.06 186 SER B C 1
ATOM 3993 O O . SER B 1 186 ? 6.469 -30.625 7.371 1 94.06 186 SER B O 1
ATOM 3995 N N . ASN B 1 187 ? 6.355 -28.906 8.906 1 93.5 187 ASN B N 1
ATOM 3996 C CA . ASN B 1 187 ? 5.266 -29.547 9.641 1 93.5 187 ASN B CA 1
ATOM 3997 C C . ASN B 1 187 ? 3.906 -29 9.195 1 93.5 187 ASN B C 1
ATOM 3999 O O . ASN B 1 187 ? 2.896 -29.219 9.859 1 93.5 187 ASN B O 1
ATOM 4003 N N . LEU B 1 188 ? 3.914 -28.359 8.102 1 94.62 188 LEU B N 1
ATOM 4004 C CA . LEU B 1 188 ? 2.686 -27.75 7.598 1 94.62 188 LEU B CA 1
ATOM 4005 C C . LEU B 1 188 ? 1.646 -28.828 7.285 1 94.62 188 LEU B C 1
ATOM 4007 O O . LEU B 1 188 ? 0.449 -28.609 7.492 1 94.62 188 LEU B O 1
ATOM 4011 N N . GLY B 1 189 ? 2.1 -29.938 6.84 1 89.25 189 GLY B N 1
ATOM 4012 C CA . GLY B 1 189 ? 1.231 -31.031 6.414 1 89.25 189 GLY B CA 1
ATOM 4013 C C . GLY B 1 189 ? 0.414 -31.609 7.547 1 89.25 189 GLY B C 1
ATOM 4014 O O . GLY B 1 189 ? -0.6 -32.281 7.312 1 89.25 189 GLY B O 1
ATOM 4015 N N . ALA B 1 190 ? 0.851 -31.359 8.766 1 91.69 190 ALA B N 1
ATOM 4016 C CA . ALA B 1 190 ? 0.118 -31.844 9.93 1 91.69 190 ALA B CA 1
ATOM 4017 C C . ALA B 1 190 ? -1.137 -31 10.172 1 91.69 190 ALA B C 1
ATOM 4019 O O . ALA B 1 190 ? -2.055 -31.438 10.875 1 91.69 190 ALA B O 1
ATOM 4020 N N . LYS B 1 191 ? -1.176 -29.906 9.516 1 95 191 LYS B N 1
ATOM 4021 C CA . LYS B 1 191 ? -2.262 -28.969 9.812 1 95 191 LYS B CA 1
ATOM 4022 C C . LYS B 1 191 ? -3.137 -28.75 8.578 1 95 191 LYS B C 1
ATOM 4024 O O . LYS B 1 191 ? -4.359 -28.625 8.695 1 95 191 LYS B O 1
ATOM 4029 N N . ILE B 1 192 ? -2.512 -28.672 7.441 1 97.19 192 ILE B N 1
ATOM 4030 C CA . ILE B 1 192 ? -3.246 -28.547 6.191 1 97.19 192 ILE B CA 1
ATOM 4031 C C . ILE B 1 192 ? -2.65 -29.484 5.141 1 97.19 192 ILE B C 1
ATOM 4033 O O . ILE B 1 192 ? -1.457 -29.781 5.18 1 97.19 192 ILE B O 1
ATOM 4037 N N . LYS B 1 193 ? -3.498 -29.891 4.238 1 97.69 193 LYS B N 1
ATOM 4038 C CA . LYS B 1 193 ? -3.025 -30.766 3.168 1 97.69 193 LYS B CA 1
ATOM 4039 C C . LYS B 1 193 ? -2.979 -30.016 1.835 1 97.69 193 LYS B C 1
ATOM 4041 O O . LYS B 1 193 ? -4.02 -29.656 1.286 1 97.69 193 LYS B O 1
ATOM 4046 N N . ILE B 1 194 ? -1.813 -29.859 1.344 1 98.12 194 ILE B N 1
ATOM 4047 C CA . ILE B 1 194 ? -1.654 -29.359 -0.017 1 98.12 194 ILE B CA 1
ATOM 4048 C C . ILE B 1 194 ? -1.876 -30.484 -1.014 1 98.12 194 ILE B C 1
ATOM 4050 O O . ILE B 1 194 ? -1.079 -31.422 -1.082 1 98.12 194 ILE B O 1
ATOM 4054 N N . VAL B 1 195 ? -2.926 -30.359 -1.782 1 97.94 195 VAL B N 1
ATOM 4055 C CA . VAL B 1 195 ? -3.326 -31.438 -2.689 1 97.94 195 VAL B CA 1
ATOM 4056 C C . VAL B 1 195 ? -2.609 -31.266 -4.027 1 97.94 195 VAL B C 1
ATOM 4058 O O . VAL B 1 195 ? -2.252 -32.25 -4.668 1 97.94 195 VAL B O 1
ATOM 4061 N N . GLY B 1 196 ? -2.432 -30.047 -4.438 1 98.06 196 GLY B N 1
ATOM 4062 C CA . GLY B 1 196 ? -1.812 -29.828 -5.734 1 98.06 196 GLY B CA 1
ATOM 4063 C C . GLY B 1 196 ? -1.38 -28.391 -5.945 1 98.06 196 GLY B C 1
ATOM 4064 O O . GLY B 1 196 ? -1.705 -27.516 -5.145 1 98.06 196 GLY B O 1
ATOM 4065 N N . ILE B 1 197 ? -0.561 -28.172 -7.004 1 98.62 197 ILE B N 1
ATOM 4066 C CA . ILE B 1 197 ? -0.149 -26.828 -7.391 1 98.62 197 ILE B CA 1
ATOM 4067 C C . ILE B 1 197 ? -0.43 -26.609 -8.875 1 98.62 197 ILE B C 1
ATOM 4069 O O . ILE B 1 197 ? -0.334 -27.531 -9.68 1 98.62 197 ILE B O 1
ATOM 4073 N N . ALA B 1 198 ? -0.873 -25.484 -9.234 1 98.94 198 ALA B N 1
ATOM 4074 C CA . ALA B 1 198 ? -1.039 -25.078 -10.625 1 98.94 198 ALA B CA 1
ATOM 4075 C C . ALA B 1 198 ? -0.137 -23.891 -10.969 1 98.94 198 ALA B C 1
ATOM 4077 O O . ALA B 1 198 ? -0.163 -22.859 -10.281 1 98.94 198 ALA B O 1
ATOM 4078 N N . LEU B 1 199 ? 0.671 -24.062 -11.969 1 98.94 199 LEU B N 1
ATOM 4079 C CA . LEU B 1 199 ? 1.62 -23.062 -12.438 1 98.94 199 LEU B CA 1
ATOM 4080 C C . LEU B 1 199 ? 1.165 -22.469 -13.766 1 98.94 199 LEU B C 1
ATOM 4082 O O . LEU B 1 199 ? 1.306 -23.094 -14.82 1 98.94 199 LEU B O 1
ATOM 4086 N N . ILE B 1 200 ? 0.688 -21.25 -13.711 1 98.94 200 ILE B N 1
ATOM 4087 C CA . ILE B 1 200 ? 0.188 -20.578 -14.906 1 98.94 200 ILE B CA 1
ATOM 4088 C C . ILE B 1 200 ? 1.299 -19.734 -15.531 1 98.94 200 ILE B C 1
ATOM 4090 O O . ILE B 1 200 ? 1.688 -18.703 -14.984 1 98.94 200 ILE B O 1
ATOM 4094 N N . GLN B 1 201 ? 1.811 -20.219 -16.672 1 98.88 201 GLN B N 1
ATOM 4095 C CA . GLN B 1 201 ? 2.891 -19.5 -17.344 1 98.88 201 GLN B CA 1
ATOM 4096 C C . GLN B 1 201 ? 3.996 -19.141 -16.359 1 98.88 201 GLN B C 1
ATOM 4098 O O . GLN B 1 201 ? 4.375 -17.969 -16.25 1 98.88 201 GLN B O 1
ATOM 4103 N N . PRO B 1 202 ? 4.574 -20.141 -15.711 1 98.88 202 PRO B N 1
ATOM 4104 C CA . PRO B 1 202 ? 5.434 -19.891 -14.555 1 98.88 202 PRO B CA 1
ATOM 4105 C C . PRO B 1 202 ? 6.707 -19.141 -14.914 1 98.88 202 PRO B C 1
ATOM 4107 O O . PRO B 1 202 ? 7.289 -19.359 -15.977 1 98.88 202 PRO B O 1
ATOM 4110 N N . TYR B 1 203 ? 7.176 -18.328 -13.977 1 98.88 203 TYR B N 1
ATOM 4111 C CA . TYR B 1 203 ? 8.297 -17.406 -14.148 1 98.88 203 TYR B CA 1
ATOM 4112 C C . TYR B 1 203 ? 9.609 -18.078 -13.766 1 98.88 203 TYR B C 1
ATOM 4114 O O . TYR B 1 203 ? 10.32 -17.594 -12.875 1 98.88 203 TYR B O 1
ATOM 4122 N N . PHE B 1 204 ? 9.953 -19.172 -14.453 1 98.81 204 PHE B N 1
ATOM 4123 C CA . PHE B 1 204 ? 11.266 -19.797 -14.367 1 98.81 204 PHE B CA 1
ATOM 4124 C C . PHE B 1 204 ? 12.195 -19.266 -15.445 1 98.81 204 PHE B C 1
ATOM 4126 O O . PHE B 1 204 ? 11.734 -18.797 -16.484 1 98.81 204 PHE B O 1
ATOM 4133 N N . TRP B 1 205 ? 13.484 -19.438 -15.148 1 98.62 205 TRP B N 1
ATOM 4134 C CA . TRP B 1 205 ? 14.445 -18.891 -16.094 1 98.62 205 TRP B CA 1
ATOM 4135 C C . TRP B 1 205 ? 15.789 -19.609 -15.984 1 98.62 205 TRP B C 1
ATOM 4137 O O . TRP B 1 205 ? 15.867 -20.703 -15.406 1 98.62 205 TRP B O 1
ATOM 4147 N N . GLY B 1 206 ? 16.797 -19.156 -16.719 1 97.62 206 GLY B N 1
ATOM 4148 C CA . GLY B 1 206 ? 18.109 -19.766 -16.719 1 97.62 206 GLY B CA 1
ATOM 4149 C C . GLY B 1 206 ? 19.109 -19.031 -17.578 1 97.62 206 GLY B C 1
ATOM 4150 O O . GLY B 1 206 ? 18.734 -18.188 -18.391 1 97.62 206 GLY B O 1
ATOM 4151 N N . GLN B 1 207 ? 20.297 -19.344 -17.328 1 96.06 207 GLN B N 1
ATOM 4152 C CA . GLN B 1 207 ? 21.391 -18.672 -18.047 1 96.06 207 GLN B CA 1
ATOM 4153 C C . GLN B 1 207 ? 21.422 -19.109 -19.516 1 96.06 207 GLN B C 1
ATOM 4155 O O . GLN B 1 207 ? 21.625 -18.266 -20.406 1 96.06 207 GLN B O 1
ATOM 4160 N N . GLU B 1 208 ? 21.281 -20.375 -19.781 1 96.81 208 GLU B N 1
ATOM 4161 C CA . GLU B 1 208 ? 21.312 -20.891 -21.141 1 96.81 208 GLU B CA 1
ATOM 4162 C C . GLU B 1 208 ? 19.969 -20.719 -21.828 1 96.81 208 GLU B C 1
ATOM 4164 O O . GLU B 1 208 ? 18.938 -21.203 -21.344 1 96.81 208 GLU B O 1
ATOM 4169 N N . PRO B 1 209 ? 19.938 -20.047 -22.984 1 97.75 209 PRO B N 1
ATOM 4170 C CA . PRO B 1 209 ? 18.656 -19.828 -23.672 1 97.75 209 PRO B CA 1
ATOM 4171 C C . PRO B 1 209 ? 18.062 -21.109 -24.25 1 97.75 209 PRO B C 1
ATOM 4173 O O . PRO B 1 209 ? 18.797 -21.938 -24.797 1 97.75 209 PRO B O 1
ATOM 4176 N N . ILE B 1 210 ? 16.828 -21.266 -24.125 1 97.56 210 ILE B N 1
ATOM 4177 C CA . ILE B 1 210 ? 16.109 -22.375 -24.75 1 97.56 210 ILE B CA 1
ATOM 4178 C C . ILE B 1 210 ? 14.883 -21.859 -25.484 1 97.56 210 ILE B C 1
ATOM 4180 O O . ILE B 1 210 ? 14.367 -20.781 -25.156 1 97.56 210 ILE B O 1
ATOM 4184 N N . GLY B 1 211 ? 14.438 -22.562 -26.516 1 95.69 211 GLY B N 1
ATOM 4185 C CA . GLY B 1 211 ? 13.227 -22.219 -27.234 1 95.69 211 GLY B CA 1
ATOM 4186 C C . GLY B 1 211 ? 13.258 -20.828 -27.844 1 95.69 211 GLY B C 1
ATOM 4187 O O . GLY B 1 211 ? 14.211 -20.484 -28.547 1 95.69 211 GLY B O 1
ATOM 4188 N N . LEU B 1 212 ? 12.227 -20.016 -27.609 1 96 212 LEU B N 1
ATOM 4189 C CA . LEU B 1 212 ? 12.07 -18.688 -28.172 1 96 212 LEU B CA 1
ATOM 4190 C C . LEU B 1 212 ? 13.156 -17.75 -27.656 1 96 212 LEU B C 1
ATOM 4192 O O . LEU B 1 212 ? 13.438 -16.719 -28.266 1 96 212 LEU B O 1
ATOM 4196 N N . GLU B 1 213 ? 13.703 -18.125 -26.531 1 97.5 213 GLU B N 1
ATOM 4197 C CA . GLU B 1 213 ? 14.75 -17.297 -25.938 1 97.5 213 GLU B CA 1
ATOM 4198 C C . GLU B 1 213 ? 15.945 -17.156 -26.875 1 97.5 213 GLU B C 1
ATOM 4200 O O . GLU B 1 213 ? 16.672 -16.156 -26.812 1 97.5 213 GLU B O 1
ATOM 4205 N N . ILE B 1 214 ? 16.203 -18.109 -27.656 1 97.69 214 ILE B N 1
ATOM 4206 C CA . ILE B 1 214 ? 17.375 -18.188 -28.531 1 97.69 214 ILE B CA 1
ATOM 4207 C C . ILE B 1 214 ? 17.297 -17.094 -29.609 1 97.69 214 ILE B C 1
ATOM 4209 O O . ILE B 1 214 ? 18.312 -16.5 -29.984 1 97.69 214 ILE B O 1
ATOM 4213 N N . ILE B 1 215 ? 16.078 -16.766 -30.047 1 97 215 ILE B N 1
ATOM 4214 C CA . ILE B 1 215 ? 15.969 -15.875 -31.203 1 97 215 ILE B CA 1
ATOM 4215 C C . ILE B 1 215 ? 15.414 -14.523 -30.75 1 97 215 ILE B C 1
ATOM 4217 O O . ILE B 1 215 ? 15.625 -13.508 -31.422 1 97 215 ILE B O 1
ATOM 4221 N N . GLU B 1 216 ? 14.617 -14.539 -29.688 1 97.06 216 GLU B N 1
ATOM 4222 C CA . GLU B 1 216 ? 14.031 -13.297 -29.188 1 97.06 216 GLU B CA 1
ATOM 4223 C C . GLU B 1 216 ? 14.977 -12.586 -28.219 1 97.06 216 GLU B C 1
ATOM 4225 O O . GLU B 1 216 ? 14.656 -12.43 -27.047 1 97.06 216 GLU B O 1
ATOM 4230 N N . HIS B 1 217 ? 15.961 -11.977 -28.719 1 96.75 217 HIS B N 1
ATOM 4231 C CA . HIS B 1 217 ? 17.062 -11.453 -27.922 1 96.75 217 HIS B CA 1
ATOM 4232 C C . HIS B 1 217 ? 16.609 -10.273 -27.062 1 96.75 217 HIS B C 1
ATOM 4234 O O . HIS B 1 217 ? 17.031 -10.133 -25.922 1 96.75 217 HIS B O 1
ATOM 4240 N N . HIS B 1 218 ? 15.797 -9.445 -27.672 1 96.38 218 HIS B N 1
ATOM 4241 C CA . HIS B 1 218 ? 15.336 -8.273 -26.922 1 96.38 218 HIS B CA 1
ATOM 4242 C C . HIS B 1 218 ? 14.469 -8.688 -25.734 1 96.38 218 HIS B C 1
ATOM 4244 O O . HIS B 1 218 ? 14.641 -8.172 -24.625 1 96.38 218 HIS B O 1
ATOM 4250 N N . LYS B 1 219 ? 13.539 -9.594 -25.969 1 96.81 219 LYS B N 1
ATOM 4251 C CA . LYS B 1 219 ? 12.695 -10.086 -24.891 1 96.81 219 LYS B CA 1
ATOM 4252 C C . LYS B 1 219 ? 13.516 -10.797 -23.812 1 96.81 219 LYS B C 1
ATOM 4254 O O . LYS B 1 219 ? 13.258 -10.648 -22.625 1 96.81 219 LYS B O 1
ATOM 4259 N N . ARG B 1 220 ? 14.422 -11.562 -24.281 1 97.75 220 ARG B N 1
ATOM 4260 C CA . ARG B 1 220 ? 15.289 -12.273 -23.344 1 97.75 220 ARG B CA 1
ATOM 4261 C C . ARG B 1 220 ? 16.047 -11.297 -22.453 1 97.75 220 ARG B C 1
ATOM 4263 O O . ARG B 1 220 ? 16.156 -11.508 -21.234 1 97.75 220 ARG B O 1
ATOM 4270 N N . ALA B 1 221 ? 16.594 -10.234 -23.031 1 97.25 221 ALA B N 1
ATOM 4271 C CA . ALA B 1 221 ? 17.344 -9.234 -22.281 1 97.25 221 ALA B CA 1
ATOM 4272 C C . ALA B 1 221 ? 16.469 -8.562 -21.219 1 97.25 221 ALA B C 1
ATOM 4274 O O . ALA B 1 221 ? 16.938 -8.242 -20.125 1 97.25 221 ALA B O 1
ATOM 4275 N N . GLU B 1 222 ? 15.25 -8.375 -21.578 1 97.19 222 GLU B N 1
ATOM 4276 C CA . GLU B 1 222 ? 14.305 -7.785 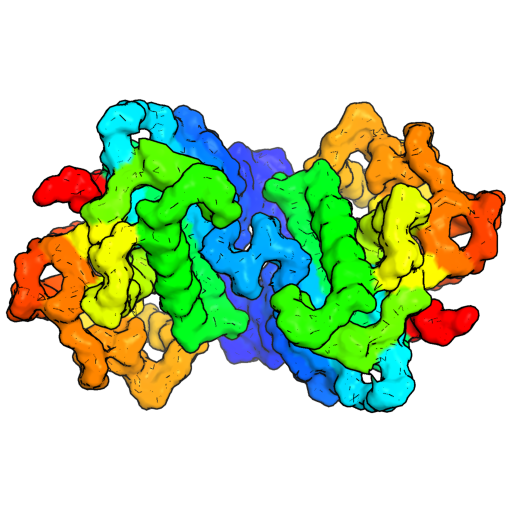-20.625 1 97.19 222 GLU B CA 1
ATOM 4277 C C . GLU B 1 222 ? 14.078 -8.703 -19.422 1 97.19 222 GLU B C 1
ATOM 4279 O O . GLU B 1 222 ? 14.188 -8.273 -18.281 1 97.19 222 GLU B O 1
ATOM 4284 N N . VAL B 1 223 ? 13.836 -9.984 -19.688 1 98.25 223 VAL B N 1
ATOM 4285 C CA . VAL B 1 223 ? 13.57 -10.93 -18.609 1 98.25 223 VAL B CA 1
ATOM 4286 C C . VAL B 1 223 ? 14.82 -11.102 -17.766 1 98.25 223 VAL B C 1
ATOM 4288 O O . VAL B 1 223 ? 14.734 -11.188 -16.531 1 98.25 223 VAL B O 1
ATOM 4291 N N . ASP B 1 224 ? 15.984 -11.117 -18.406 1 97.81 224 ASP B N 1
ATOM 4292 C CA . ASP B 1 224 ? 17.25 -11.156 -17.672 1 97.81 224 ASP B CA 1
ATOM 4293 C C . ASP B 1 224 ? 17.344 -9.984 -16.688 1 97.81 224 ASP B C 1
ATOM 4295 O O . ASP B 1 224 ? 17.719 -10.172 -15.531 1 97.81 224 ASP B O 1
ATOM 4299 N N . SER B 1 225 ? 17.047 -8.867 -17.172 1 97 225 SER B N 1
ATOM 4300 C CA . SER B 1 225 ? 17.203 -7.656 -16.375 1 97 225 SER B CA 1
ATOM 4301 C C . SER B 1 225 ? 16.219 -7.645 -15.203 1 97 225 SER B C 1
ATOM 4303 O O . SER B 1 225 ? 16.562 -7.188 -14.109 1 97 225 SER B O 1
ATOM 4305 N N . TRP B 1 226 ? 14.977 -8.148 -15.445 1 98.19 226 TRP B N 1
ATOM 4306 C CA . TRP B 1 226 ? 13.992 -8.203 -14.367 1 98.19 226 TRP B CA 1
ATOM 4307 C C . TRP B 1 226 ? 14.461 -9.125 -13.25 1 98.19 226 TRP B C 1
ATOM 4309 O O . TRP B 1 226 ? 14.438 -8.742 -12.078 1 98.19 226 TRP B O 1
ATOM 4319 N N . TRP B 1 227 ? 14.914 -10.281 -13.594 1 98.25 227 TRP B N 1
ATOM 4320 C CA . TRP B 1 227 ? 15.375 -11.25 -12.602 1 98.25 227 TRP B CA 1
ATOM 4321 C C . TRP B 1 227 ? 16.609 -10.727 -11.867 1 98.25 227 TRP B C 1
ATOM 4323 O O . TRP B 1 227 ? 16.688 -10.797 -10.641 1 98.25 227 TRP B O 1
ATOM 4333 N N . ASN B 1 228 ? 17.547 -10.188 -12.594 1 96.44 228 ASN B N 1
ATOM 4334 C CA . ASN B 1 228 ? 18.781 -9.703 -11.984 1 96.44 228 ASN B CA 1
ATOM 4335 C C . ASN B 1 228 ? 18.516 -8.586 -10.984 1 96.44 228 ASN B C 1
ATOM 4337 O O . ASN B 1 228 ? 19.219 -8.461 -9.977 1 96.44 228 ASN B O 1
ATOM 4341 N N . PHE B 1 229 ? 17.531 -7.883 -11.273 1 97.5 229 PHE B N 1
ATOM 4342 C CA . PHE B 1 229 ? 17.188 -6.758 -10.406 1 97.5 229 PHE B CA 1
ATOM 4343 C C . PHE B 1 229 ? 16.578 -7.242 -9.102 1 97.5 229 PHE B C 1
ATOM 4345 O O . PHE B 1 229 ? 16.938 -6.754 -8.023 1 97.5 229 PHE B O 1
ATOM 4352 N N . VAL B 1 230 ? 15.703 -8.234 -9.148 1 97.88 230 VAL B N 1
ATOM 4353 C CA . VAL B 1 230 ? 14.961 -8.633 -7.961 1 97.88 230 VAL B CA 1
ATOM 4354 C C . VAL B 1 230 ? 15.734 -9.719 -7.211 1 97.88 230 VAL B C 1
ATOM 4356 O O . VAL B 1 230 ? 15.469 -9.969 -6.031 1 97.88 230 VAL B O 1
ATOM 4359 N N . CYS B 1 231 ? 16.641 -10.359 -7.844 1 96.44 231 CYS B N 1
ATOM 4360 C CA . CYS B 1 231 ? 17.406 -11.469 -7.273 1 96.44 231 CYS B CA 1
ATOM 4361 C C . CYS B 1 231 ? 18.859 -11.398 -7.691 1 96.44 231 CYS B C 1
ATOM 4363 O O . CYS B 1 231 ? 19.359 -12.273 -8.414 1 96.44 231 CYS B O 1
ATOM 4365 N N . PRO B 1 232 ? 19.531 -10.406 -7.18 1 91.06 232 PRO B N 1
ATOM 4366 C CA . PRO B 1 232 ? 20.953 -10.398 -7.492 1 91.06 232 PRO B CA 1
ATOM 4367 C C . PRO B 1 232 ? 21.703 -11.602 -6.918 1 91.06 232 PRO B C 1
ATOM 4369 O O . PRO B 1 232 ? 21.469 -11.984 -5.766 1 91.06 232 PRO B O 1
ATOM 4372 N N . SER B 1 233 ? 22.422 -12.242 -7.727 1 92.69 233 SER B N 1
ATOM 4373 C CA . SER B 1 233 ? 23.078 -13.484 -7.344 1 92.69 233 SER B CA 1
ATOM 4374 C C . SER B 1 233 ? 24.391 -13.68 -8.094 1 92.69 233 SER B C 1
ATOM 4376 O O . SER B 1 233 ? 24.516 -13.258 -9.242 1 92.69 233 SER B O 1
ATOM 4378 N N . ASP B 1 234 ? 25.312 -14.32 -7.469 1 94.25 234 ASP B N 1
ATOM 4379 C CA . ASP B 1 234 ? 26.578 -14.672 -8.125 1 94.25 234 ASP B CA 1
ATOM 4380 C C . ASP B 1 234 ? 26.344 -15.727 -9.203 1 94.25 234 ASP B C 1
ATOM 4382 O O . ASP B 1 234 ? 27.172 -15.883 -10.102 1 94.25 234 ASP B O 1
ATOM 4386 N N . ARG B 1 235 ? 25.234 -16.422 -9.148 1 95.19 235 ARG B N 1
ATOM 4387 C CA . ARG B 1 235 ? 24.922 -17.453 -10.125 1 95.19 235 ARG B CA 1
ATOM 4388 C C . ARG B 1 235 ? 24.094 -16.891 -11.281 1 95.19 235 ARG B C 1
ATOM 4390 O O . ARG B 1 235 ? 23.641 -17.625 -12.156 1 95.19 235 ARG B O 1
ATOM 4397 N N . GLY B 1 236 ? 23.859 -15.594 -11.172 1 94.81 236 GLY B N 1
ATOM 4398 C CA . GLY B 1 236 ? 23 -14.984 -12.172 1 94.81 236 GLY B CA 1
ATOM 4399 C C . GLY B 1 236 ? 21.625 -15.625 -12.25 1 94.81 236 GLY B C 1
ATOM 4400 O O . GLY B 1 236 ? 21.016 -15.898 -11.219 1 94.81 236 GLY B O 1
ATOM 4401 N N . ASN B 1 237 ? 21.203 -15.867 -13.508 1 96.94 237 ASN B N 1
ATOM 4402 C CA . ASN B 1 237 ? 19.844 -16.359 -13.711 1 96.94 237 ASN B CA 1
ATOM 4403 C C . ASN B 1 237 ? 19.75 -17.859 -13.461 1 96.94 237 ASN B C 1
ATOM 4405 O O . ASN B 1 237 ? 18.688 -18.453 -13.633 1 96.94 237 ASN B O 1
ATOM 4409 N N . ASP B 1 238 ? 20.844 -18.484 -12.969 1 97.44 238 ASP B N 1
ATOM 4410 C CA . ASP B 1 238 ? 20.781 -19.875 -12.531 1 97.44 238 ASP B CA 1
ATOM 4411 C C . ASP B 1 238 ? 20.672 -19.969 -11.008 1 97.44 238 ASP B C 1
ATOM 4413 O O . ASP B 1 238 ? 20.906 -21.031 -10.43 1 97.44 238 ASP B O 1
ATOM 4417 N N . ASP B 1 239 ? 20.422 -18.828 -10.43 1 97.56 239 ASP B N 1
ATOM 4418 C CA . ASP B 1 239 ? 20.109 -18.859 -9.008 1 97.56 239 ASP B CA 1
ATOM 4419 C C . ASP B 1 239 ? 19.031 -19.891 -8.711 1 97.56 239 ASP B C 1
ATOM 4421 O O . ASP B 1 239 ? 18.125 -20.109 -9.516 1 97.56 239 ASP B O 1
ATOM 4425 N N . LEU B 1 240 ? 19.016 -20.438 -7.523 1 96.81 240 LEU B N 1
ATOM 4426 C CA . LEU B 1 240 ? 18.141 -21.547 -7.156 1 96.81 240 LEU B CA 1
ATOM 4427 C C . LEU B 1 240 ? 16.688 -21.094 -7.098 1 96.81 240 LEU B C 1
ATOM 4429 O O . LEU B 1 240 ? 15.766 -21.891 -7.289 1 96.81 240 LEU B O 1
ATOM 4433 N N . LEU B 1 241 ? 16.422 -19.828 -6.871 1 97.5 241 LEU B N 1
ATOM 4434 C CA . LEU B 1 241 ? 15.062 -19.297 -6.836 1 97.5 241 LEU B CA 1
ATOM 4435 C C . LEU B 1 241 ? 14.508 -19.109 -8.25 1 97.5 241 LEU B C 1
ATOM 4437 O O . LEU B 1 241 ? 13.297 -19.094 -8.445 1 97.5 241 LEU B O 1
ATOM 4441 N N . ILE B 1 242 ? 15.43 -18.969 -9.195 1 98.12 242 ILE B N 1
ATOM 4442 C CA . ILE B 1 242 ? 15.078 -18.594 -10.562 1 98.12 242 ILE B CA 1
ATOM 4443 C C . ILE B 1 242 ? 14.938 -19.844 -11.422 1 98.12 242 ILE B C 1
ATOM 4445 O O . ILE B 1 242 ? 13.953 -20 -12.148 1 98.12 242 ILE B O 1
ATOM 4449 N N . ASN B 1 243 ? 15.898 -20.688 -11.32 1 98.06 243 ASN B N 1
ATOM 4450 C CA . ASN B 1 243 ? 16.031 -21.891 -12.133 1 98.06 243 ASN B CA 1
ATOM 4451 C C . ASN B 1 243 ? 15.875 -23.156 -11.289 1 98.06 243 ASN B C 1
ATOM 4453 O O . ASN B 1 243 ? 16.812 -23.578 -10.602 1 98.06 243 ASN B O 1
ATOM 4457 N N . PRO B 1 244 ? 14.742 -23.781 -11.383 1 97.06 244 PRO B N 1
ATOM 4458 C CA . PRO B 1 244 ? 14.516 -24.984 -10.57 1 97.06 244 PRO B CA 1
ATOM 4459 C C . PRO B 1 244 ? 15.43 -26.141 -10.953 1 97.06 244 PRO B C 1
ATOM 4461 O O . PRO B 1 244 ? 15.5 -27.141 -10.234 1 97.06 244 PRO B O 1
ATOM 4464 N N . PHE B 1 245 ? 16.234 -26 -11.977 1 95.5 245 PHE B N 1
ATOM 4465 C CA . PHE B 1 245 ? 17 -27.125 -12.477 1 95.5 245 PHE B CA 1
ATOM 4466 C C . PHE B 1 245 ? 18.484 -26.828 -12.445 1 95.5 245 PHE B C 1
ATOM 4468 O O . PHE B 1 245 ? 19.281 -27.547 -13.055 1 95.5 245 PHE B O 1
ATOM 4475 N N . SER B 1 246 ? 18.797 -25.734 -11.859 1 94.94 246 SER B N 1
ATOM 4476 C CA . SER B 1 246 ? 20.203 -25.422 -11.68 1 94.94 246 SER B CA 1
ATOM 4477 C C . SER B 1 246 ? 20.859 -26.375 -10.68 1 94.94 246 SER B C 1
ATOM 4479 O O . SER B 1 246 ? 20.172 -27.016 -9.875 1 94.94 246 SER B O 1
ATOM 4481 N N . ASP B 1 247 ? 22.188 -26.469 -10.719 1 93.31 247 ASP B N 1
ATOM 4482 C CA . ASP B 1 247 ? 22.938 -27.266 -9.758 1 93.31 247 ASP B CA 1
ATOM 4483 C C . ASP B 1 247 ? 22.688 -26.797 -8.328 1 93.31 247 ASP B C 1
ATOM 4485 O O . ASP B 1 247 ? 22.844 -25.609 -8.023 1 93.31 247 ASP B O 1
ATOM 4489 N N . GLY B 1 248 ? 22.219 -27.688 -7.508 1 93.19 248 GLY B N 1
ATOM 4490 C CA . GLY B 1 248 ? 21.984 -27.359 -6.113 1 93.19 248 GLY B CA 1
ATOM 4491 C C . GLY B 1 248 ? 20.516 -27.109 -5.801 1 93.19 248 GLY B C 1
ATOM 4492 O O . GLY B 1 248 ? 20.125 -27.031 -4.633 1 93.19 248 GLY B O 1
ATOM 4493 N N . SER B 1 249 ? 19.734 -26.969 -6.855 1 93.5 249 SER B N 1
ATOM 4494 C CA . SER B 1 249 ? 18.312 -26.812 -6.625 1 93.5 249 SER B CA 1
ATOM 4495 C C . SER B 1 249 ? 17.703 -28.062 -5.977 1 93.5 249 SER B C 1
ATOM 4497 O O . SER B 1 249 ? 18.156 -29.172 -6.234 1 93.5 249 SER B O 1
ATOM 4499 N N . PRO B 1 250 ? 16.766 -27.859 -5.121 1 93.31 250 PRO B N 1
ATOM 4500 C CA . PRO B 1 250 ? 16.078 -29.031 -4.57 1 93.31 250 PRO B CA 1
ATOM 4501 C C . PRO B 1 250 ? 15.492 -29.938 -5.652 1 93.31 250 PRO B C 1
ATOM 4503 O O . PRO B 1 250 ? 15.047 -29.453 -6.691 1 93.31 250 PRO B O 1
ATOM 4506 N N . ALA B 1 251 ? 15.453 -31.172 -5.32 1 92.62 251 ALA B N 1
ATOM 4507 C CA . ALA B 1 251 ? 14.914 -32.125 -6.27 1 92.62 251 ALA B CA 1
ATOM 4508 C C . ALA B 1 251 ? 13.438 -31.859 -6.555 1 92.62 251 ALA B C 1
ATOM 4510 O O . ALA B 1 251 ? 12.656 -31.625 -5.629 1 92.62 251 ALA B O 1
ATOM 4511 N N . ILE B 1 252 ? 13.078 -31.891 -7.777 1 93.44 252 ILE B N 1
ATOM 4512 C CA . ILE B 1 252 ? 11.734 -31.516 -8.211 1 93.44 252 ILE B CA 1
ATOM 4513 C C . ILE B 1 252 ? 10.727 -32.562 -7.727 1 93.44 252 ILE B C 1
ATOM 4515 O O . ILE B 1 252 ? 9.531 -32.281 -7.645 1 93.44 252 ILE B O 1
ATOM 4519 N N . ASP B 1 253 ? 11.203 -33.812 -7.387 1 92.5 253 ASP B N 1
ATOM 4520 C CA . ASP B 1 253 ? 10.297 -34.844 -6.902 1 92.5 253 ASP B CA 1
ATOM 4521 C C . ASP B 1 253 ? 10.008 -34.656 -5.414 1 92.5 253 ASP B C 1
ATOM 4523 O O . ASP B 1 253 ? 9.297 -35.469 -4.816 1 92.5 253 ASP B O 1
ATOM 4527 N N . GLY B 1 254 ? 10.508 -33.594 -4.809 1 93.94 254 GLY B N 1
ATOM 4528 C CA . GLY B 1 254 ? 10.234 -33.25 -3.42 1 93.94 254 GLY B CA 1
ATOM 4529 C C . GLY B 1 254 ? 9.062 -32.312 -3.248 1 93.94 254 GLY B C 1
ATOM 4530 O O . GLY B 1 254 ? 8.867 -31.75 -2.172 1 93.94 254 GLY B O 1
ATOM 4531 N N . LEU B 1 255 ? 8.289 -32.188 -4.254 1 96.44 255 LEU B N 1
ATOM 4532 C CA . LEU B 1 255 ? 7.137 -31.297 -4.199 1 96.44 255 LEU B CA 1
ATOM 4533 C C . LEU B 1 255 ? 6.039 -31.891 -3.318 1 96.44 255 LEU B C 1
ATOM 4535 O O . LEU B 1 255 ? 5.75 -33.094 -3.398 1 96.44 255 LEU B O 1
ATOM 4539 N N . ALA B 1 256 ? 5.457 -31.062 -2.479 1 96.5 256 ALA B N 1
ATOM 4540 C CA . ALA B 1 256 ? 4.242 -31.453 -1.771 1 96.5 256 ALA B CA 1
ATOM 4541 C C . ALA B 1 256 ? 3.061 -31.562 -2.729 1 96.5 256 ALA B C 1
ATOM 4543 O O . ALA B 1 256 ? 3.01 -30.875 -3.742 1 96.5 256 ALA B O 1
ATOM 4544 N N . GLY B 1 257 ? 2.145 -32.469 -2.381 1 95.56 257 GLY B N 1
ATOM 4545 C CA . GLY B 1 257 ? 0.92 -32.594 -3.154 1 95.56 257 GLY B CA 1
ATOM 4546 C C . GLY B 1 257 ? 0.871 -33.875 -3.994 1 95.56 257 GLY B C 1
ATOM 4547 O O . GLY B 1 257 ? 1.816 -34.656 -3.992 1 95.56 257 GLY B O 1
ATOM 4548 N N . GLU B 1 258 ? -0.3 -33.969 -4.727 1 96.88 258 GLU B N 1
ATOM 4549 C CA . GLU B 1 258 ? -0.553 -35.188 -5.48 1 96.88 258 GLU B CA 1
ATOM 4550 C C . GLU B 1 258 ? -0.83 -34.906 -6.949 1 96.88 258 GLU B C 1
ATOM 4552 O O . GLU B 1 258 ? -0.944 -35.812 -7.77 1 96.88 258 GLU B O 1
ATOM 4557 N N . LYS B 1 259 ? -0.923 -33.688 -7.289 1 98.19 259 LYS B N 1
ATOM 4558 C CA . LYS B 1 259 ? -1.147 -33.344 -8.68 1 98.19 259 LYS B CA 1
ATOM 4559 C C . LYS B 1 259 ? -0.557 -31.969 -8.992 1 98.19 259 LYS B C 1
ATOM 4561 O O . LYS B 1 259 ? -0.548 -31.078 -8.141 1 98.19 259 LYS B O 1
ATOM 4566 N N . VAL B 1 260 ? -0.053 -31.766 -10.18 1 98.69 260 VAL B N 1
ATOM 4567 C CA . VAL B 1 260 ? 0.526 -30.531 -10.688 1 98.69 260 VAL B CA 1
ATOM 4568 C C . VAL B 1 260 ? -0.039 -30.219 -12.07 1 98.69 260 VAL B C 1
ATOM 4570 O O . VAL B 1 260 ? -0.144 -31.109 -12.922 1 98.69 260 VAL B O 1
ATOM 4573 N N . LEU B 1 261 ? -0.505 -29.031 -12.258 1 98.94 261 LEU B N 1
ATOM 4574 C CA . LEU B 1 261 ? -0.912 -28.531 -13.57 1 98.94 261 LEU B CA 1
ATOM 4575 C C . LEU B 1 261 ? 0.015 -27.422 -14.047 1 98.94 261 LEU B C 1
ATOM 4577 O O . LEU B 1 261 ? 0.175 -26.406 -13.367 1 98.94 261 LEU B O 1
ATOM 4581 N N . VAL B 1 262 ? 0.679 -27.656 -15.195 1 98.94 262 VAL B N 1
ATOM 4582 C CA . VAL B 1 262 ? 1.528 -26.641 -15.805 1 98.94 262 VAL B CA 1
ATOM 4583 C C . VAL B 1 262 ? 0.831 -26.047 -17.031 1 98.94 262 VAL B C 1
ATOM 4585 O O . VAL B 1 262 ? 0.489 -26.781 -17.969 1 98.94 262 VAL B O 1
ATOM 4588 N N . ILE B 1 263 ? 0.613 -24.766 -17.016 1 98.94 263 ILE B N 1
ATOM 4589 C CA . ILE B 1 263 ? -0.063 -24.062 -18.094 1 98.94 263 ILE B CA 1
ATOM 4590 C C . ILE B 1 263 ? 0.917 -23.125 -18.797 1 98.94 263 ILE B C 1
ATOM 4592 O O . ILE B 1 263 ? 1.582 -22.328 -18.156 1 98.94 263 ILE B O 1
ATOM 4596 N N . VAL B 1 264 ? 1.021 -23.234 -20.141 1 98.88 264 VAL B N 1
ATOM 4597 C CA . VAL B 1 264 ? 1.905 -22.359 -20.906 1 98.88 264 VAL B CA 1
ATOM 4598 C C . VAL B 1 264 ? 1.134 -21.719 -22.047 1 98.88 264 VAL B C 1
ATOM 4600 O O . VAL B 1 264 ? 0.003 -22.125 -22.344 1 98.88 264 VAL B O 1
ATOM 4603 N N . ALA B 1 265 ? 1.658 -20.672 -22.656 1 98.81 265 ALA B N 1
ATOM 4604 C CA . ALA B 1 265 ? 1.097 -19.984 -23.812 1 98.81 265 ALA B CA 1
ATOM 4605 C C . ALA B 1 265 ? 2.061 -20.031 -25 1 98.81 265 ALA B C 1
ATOM 4607 O O . ALA B 1 265 ? 3.266 -19.828 -24.828 1 98.81 265 ALA B O 1
ATOM 4608 N N . GLY B 1 266 ? 1.548 -20.25 -26.141 1 98.19 266 GLY B N 1
ATOM 4609 C CA . GLY B 1 266 ? 2.324 -20.594 -27.312 1 98.19 266 GLY B CA 1
ATOM 4610 C C . GLY B 1 266 ? 3.33 -19.531 -27.719 1 98.19 266 GLY B C 1
ATOM 4611 O O . GLY B 1 266 ? 4.406 -19.844 -28.234 1 98.19 266 GLY B O 1
ATOM 4612 N N . LYS B 1 267 ? 3.074 -18.266 -27.484 1 97.81 267 LYS B N 1
ATOM 4613 C CA . LYS B 1 267 ? 3.934 -17.172 -27.938 1 97.81 267 LYS B CA 1
ATOM 4614 C C . LYS B 1 267 ? 4.707 -16.562 -26.766 1 97.81 267 LYS B C 1
ATOM 4616 O O . LYS B 1 267 ? 5.422 -15.578 -26.922 1 97.81 267 LYS B O 1
ATOM 4621 N N . ASP B 1 268 ? 4.543 -17.156 -25.625 1 98.38 268 ASP B N 1
ATOM 4622 C CA . ASP B 1 268 ? 5.191 -16.703 -24.391 1 98.38 268 ASP B CA 1
ATOM 4623 C C . ASP B 1 268 ? 6.66 -17.109 -24.359 1 98.38 268 ASP B C 1
ATOM 4625 O O . ASP B 1 268 ? 6.988 -18.281 -24.547 1 98.38 268 ASP B O 1
ATOM 4629 N N . ILE B 1 269 ? 7.539 -16.203 -24.125 1 98.5 269 ILE B N 1
ATOM 4630 C CA . ILE B 1 269 ? 8.969 -16.484 -24.078 1 98.5 269 ILE B CA 1
ATOM 4631 C C . ILE B 1 269 ? 9.266 -17.469 -22.953 1 98.5 269 I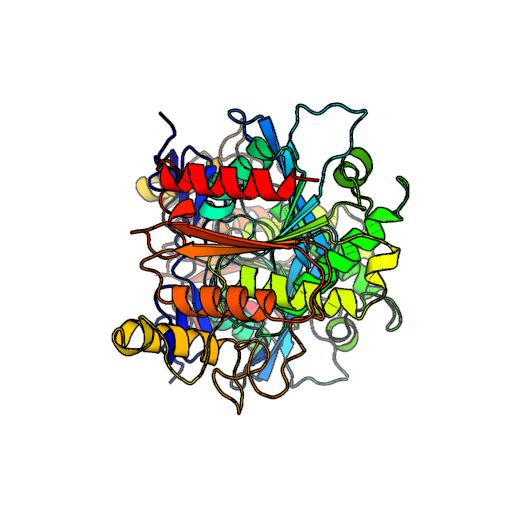LE B C 1
ATOM 4633 O O . ILE B 1 269 ? 10.305 -18.141 -22.953 1 98.5 269 ILE B O 1
ATOM 4637 N N . LEU B 1 270 ? 8.344 -17.625 -22 1 98.69 270 LEU B N 1
ATOM 4638 C CA . LEU B 1 270 ? 8.523 -18.516 -20.844 1 98.69 270 LEU B CA 1
ATOM 4639 C C . LEU B 1 270 ? 8.031 -19.922 -21.172 1 98.69 270 LEU B C 1
ATOM 4641 O O . LEU B 1 270 ? 8.172 -20.828 -20.359 1 98.69 270 LEU B O 1
ATOM 4645 N N . ARG B 1 271 ? 7.492 -20.141 -22.344 1 98.62 271 ARG B N 1
ATOM 4646 C CA . ARG B 1 271 ? 6.809 -21.375 -22.719 1 98.62 271 ARG B CA 1
ATOM 4647 C C . ARG B 1 271 ? 7.719 -22.578 -22.516 1 98.62 271 ARG B C 1
ATOM 4649 O O . ARG B 1 271 ? 7.328 -23.547 -21.875 1 98.62 271 ARG B O 1
ATOM 4656 N N . GLU B 1 272 ? 8.922 -22.5 -23.031 1 98.56 272 GLU B N 1
ATOM 4657 C CA . GLU B 1 272 ? 9.789 -23.688 -23.031 1 98.56 272 GLU B CA 1
ATOM 4658 C C . GLU B 1 272 ? 10.305 -23.984 -21.625 1 98.56 272 GLU B C 1
ATOM 4660 O O . GLU B 1 272 ? 10.594 -25.141 -21.312 1 98.56 272 GLU B O 1
ATOM 4665 N N . ARG B 1 273 ? 10.422 -22.969 -20.781 1 98.69 273 ARG B N 1
ATOM 4666 C CA . ARG B 1 273 ? 10.781 -23.203 -19.391 1 98.69 273 ARG B CA 1
ATOM 4667 C C . ARG B 1 273 ? 9.68 -23.953 -18.656 1 98.69 273 ARG B C 1
ATOM 4669 O O . ARG B 1 273 ? 9.953 -24.859 -17.859 1 98.69 273 ARG B O 1
ATOM 4676 N N . GLY B 1 274 ? 8.438 -23.562 -18.891 1 98.75 274 GLY B N 1
ATOM 4677 C CA . GLY B 1 274 ? 7.309 -24.281 -18.328 1 98.75 274 GLY B CA 1
ATOM 4678 C C . GLY B 1 274 ? 7.215 -25.719 -18.812 1 98.75 274 GLY B C 1
ATOM 4679 O O . GLY B 1 274 ? 6.938 -26.625 -18.031 1 98.75 274 GLY B O 1
ATOM 4680 N N . LYS B 1 275 ? 7.453 -25.859 -20.125 1 98.69 275 LYS B N 1
ATOM 4681 C CA . LYS B 1 275 ? 7.438 -27.203 -20.703 1 98.69 275 LYS B CA 1
ATOM 4682 C C . LYS B 1 275 ? 8.547 -28.062 -20.109 1 98.69 275 LYS B C 1
ATOM 4684 O O . LYS B 1 275 ? 8.328 -29.25 -19.797 1 98.69 275 LYS B O 1
ATOM 4689 N N . LEU B 1 276 ? 9.695 -27.484 -19.969 1 98.31 276 LEU B N 1
ATOM 4690 C CA . LEU B 1 276 ? 10.812 -28.188 -19.359 1 98.31 276 LEU B CA 1
ATOM 4691 C C . LEU B 1 276 ? 10.453 -28.641 -17.938 1 98.31 276 LEU B C 1
ATOM 4693 O O . LEU B 1 276 ? 10.789 -29.75 -17.531 1 98.31 276 LEU B O 1
ATOM 4697 N N . TYR B 1 277 ? 9.828 -27.766 -17.219 1 98.69 277 TYR B N 1
ATOM 4698 C CA . TYR B 1 277 ? 9.375 -28.094 -15.867 1 98.69 277 TYR B CA 1
ATOM 4699 C C . TYR B 1 277 ? 8.461 -29.312 -15.883 1 98.69 277 TYR B C 1
ATOM 4701 O O . TYR B 1 277 ? 8.664 -30.25 -15.125 1 98.69 277 TYR B O 1
ATOM 4709 N N . TYR B 1 278 ? 7.457 -29.312 -16.734 1 98.62 278 TYR B N 1
ATOM 4710 C CA . TYR B 1 278 ? 6.5 -30.406 -16.859 1 98.62 278 TYR B CA 1
ATOM 4711 C C . TYR B 1 278 ? 7.211 -31.719 -17.203 1 98.62 278 TYR B C 1
ATOM 4713 O O . TYR B 1 278 ? 7 -32.75 -16.547 1 98.62 278 TYR B O 1
ATOM 4721 N N . GLU B 1 279 ? 8.078 -31.641 -18.203 1 98.31 279 GLU B N 1
ATOM 4722 C CA . GLU B 1 279 ? 8.75 -32.844 -18.688 1 98.31 279 GLU B CA 1
ATOM 4723 C C . GLU B 1 279 ? 9.672 -33.4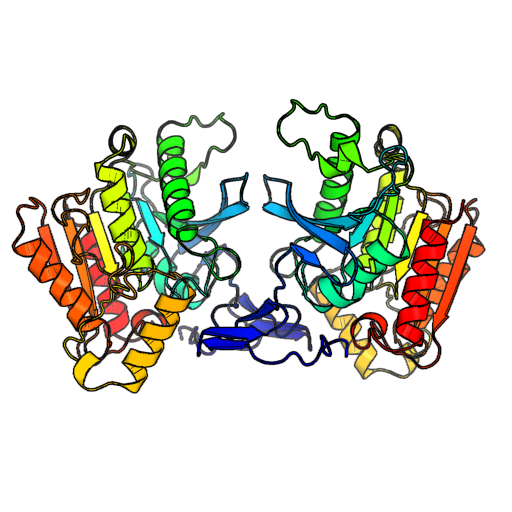38 -17.625 1 98.31 279 GLU B C 1
ATOM 4725 O O . GLU B 1 279 ? 9.719 -34.656 -17.438 1 98.31 279 GLU B O 1
ATOM 4730 N N . THR B 1 280 ? 10.391 -32.531 -16.969 1 97.81 280 THR B N 1
ATOM 4731 C CA . THR B 1 280 ? 11.32 -32.969 -15.938 1 97.81 280 THR B CA 1
ATOM 4732 C C . THR B 1 280 ? 10.57 -33.625 -14.781 1 97.81 280 THR B C 1
ATOM 4734 O O . THR B 1 280 ? 10.977 -34.688 -14.273 1 97.81 280 THR B O 1
ATOM 4737 N N . LEU B 1 281 ? 9.484 -33 -14.391 1 98.12 281 LEU B N 1
ATOM 4738 C CA . LEU B 1 281 ? 8.688 -33.562 -13.297 1 98.12 281 LEU B CA 1
ATOM 4739 C C . LEU B 1 281 ? 8.062 -34.906 -13.703 1 98.12 281 LEU B C 1
ATOM 4741 O O . LEU B 1 281 ? 8.062 -35.844 -12.914 1 98.12 281 LEU B O 1
ATOM 4745 N N . ALA B 1 282 ? 7.559 -34.969 -14.922 1 97.62 282 ALA B N 1
ATOM 4746 C CA . ALA B 1 282 ? 6.906 -36.188 -15.43 1 97.62 282 ALA B CA 1
ATOM 4747 C C . ALA B 1 282 ? 7.887 -37.344 -15.484 1 97.62 282 ALA B C 1
ATOM 4749 O O . ALA B 1 282 ? 7.496 -38.5 -15.328 1 97.62 282 ALA B O 1
ATOM 4750 N N . ARG B 1 283 ? 9.125 -37.094 -15.648 1 96.88 283 ARG B N 1
ATOM 4751 C CA . ARG B 1 283 ? 10.141 -38.125 -15.781 1 96.88 283 ARG B CA 1
ATOM 4752 C C . ARG B 1 283 ? 10.781 -38.438 -14.438 1 96.88 283 ARG B C 1
ATOM 4754 O O . ARG B 1 283 ? 11.516 -39.438 -14.305 1 96.88 283 ARG B O 1
ATOM 4761 N N . SER B 1 284 ? 10.453 -37.625 -13.508 1 96.62 284 SER B N 1
ATOM 4762 C CA . SER B 1 284 ? 11.047 -37.812 -12.188 1 96.62 284 SER B CA 1
ATOM 4763 C C . SER B 1 284 ? 10.367 -38.938 -11.414 1 96.62 284 SER B C 1
ATOM 4765 O O . SER B 1 284 ? 9.484 -39.594 -11.945 1 96.62 284 SER B O 1
ATOM 4767 N N . GLU B 1 285 ? 10.75 -39.156 -10.086 1 96.44 285 GLU B N 1
ATOM 4768 C CA . GLU B 1 285 ? 10.18 -40.188 -9.242 1 96.44 285 GLU B CA 1
ATOM 4769 C C . GLU B 1 285 ? 9.008 -39.656 -8.422 1 96.44 285 GLU B C 1
ATOM 4771 O O . GLU B 1 285 ? 8.531 -40.312 -7.5 1 96.44 285 GLU B O 1
ATOM 4776 N N . TRP B 1 286 ? 8.656 -38.406 -8.789 1 96.31 286 TRP B N 1
ATOM 4777 C CA . TRP B 1 286 ? 7.484 -37.875 -8.117 1 96.31 286 TRP B CA 1
ATOM 4778 C C . TRP B 1 286 ? 6.25 -38.719 -8.375 1 96.31 286 TRP B C 1
ATOM 4780 O O . TRP B 1 286 ? 5.996 -39.125 -9.508 1 96.31 286 TRP B O 1
ATOM 4790 N N . LYS B 1 287 ? 5.418 -39.062 -7.391 1 94.94 287 LYS B N 1
ATOM 4791 C CA . LYS B 1 287 ? 4.359 -40.062 -7.469 1 94.94 287 LYS B CA 1
ATOM 4792 C C . LYS B 1 287 ? 3.029 -39.406 -7.871 1 94.94 287 LYS B C 1
ATOM 4794 O O . LYS B 1 287 ? 2.053 -40.125 -8.125 1 94.94 287 LYS B O 1
ATOM 4799 N N . GLY B 1 288 ? 2.975 -38.125 -7.938 1 96 288 GLY B N 1
ATOM 4800 C CA . GLY B 1 288 ? 1.719 -37.469 -8.258 1 96 288 GLY B CA 1
ATOM 4801 C C . GLY B 1 288 ? 1.433 -37.406 -9.75 1 96 288 GLY B C 1
ATOM 4802 O O . GLY B 1 288 ? 2.225 -37.906 -10.555 1 96 288 GLY B O 1
ATOM 4803 N N . LYS B 1 289 ? 0.277 -36.875 -10.094 1 97.25 289 LYS B N 1
ATOM 4804 C CA . LYS B 1 289 ? -0.14 -36.688 -11.477 1 97.25 289 LYS B CA 1
ATOM 4805 C C . LYS B 1 289 ? 0.29 -35.312 -12.008 1 97.25 289 LYS B C 1
ATOM 4807 O O . LYS B 1 289 ? 0.041 -34.312 -11.367 1 97.25 289 LYS B O 1
ATOM 4812 N N . VAL B 1 290 ? 0.926 -35.344 -13.141 1 97.94 290 VAL B N 1
ATOM 4813 C CA . VAL B 1 290 ? 1.358 -34.094 -13.758 1 97.94 290 VAL B CA 1
ATOM 4814 C C . VAL B 1 290 ? 0.588 -33.875 -15.055 1 97.94 290 VAL B C 1
ATOM 4816 O O . VAL B 1 290 ? 0.514 -34.75 -15.906 1 97.94 290 VAL B O 1
ATOM 4819 N N . GLU B 1 291 ? -0.014 -32.75 -15.164 1 98.38 291 GLU B N 1
ATOM 4820 C CA . GLU B 1 291 ? -0.781 -32.344 -16.344 1 98.38 291 GLU B CA 1
ATOM 4821 C C . GLU B 1 291 ? -0.178 -31.125 -17.016 1 98.38 291 GLU B C 1
ATOM 4823 O O . GLU B 1 291 ? 0.444 -30.297 -16.359 1 98.38 291 GLU B O 1
ATOM 4828 N N . PHE B 1 292 ? -0.336 -31.109 -18.328 1 98.69 292 PHE B N 1
ATOM 4829 C CA . PHE B 1 292 ? 0.177 -30.016 -19.156 1 98.69 292 PHE B CA 1
ATOM 4830 C C . PHE B 1 292 ? -0.93 -29.422 -20.016 1 98.69 292 PHE B C 1
ATOM 4832 O O . PHE B 1 292 ? -1.731 -30.156 -20.594 1 98.69 292 PHE B O 1
ATOM 4839 N N . TYR B 1 293 ? -1.043 -28.078 -20.062 1 98.88 293 TYR B N 1
ATOM 4840 C CA . TYR B 1 293 ? -2.041 -27.375 -20.859 1 98.88 293 TYR B CA 1
ATOM 4841 C C . TYR B 1 293 ? -1.421 -26.188 -21.594 1 98.88 293 TYR B C 1
ATOM 4843 O O . TYR B 1 293 ? -0.874 -25.281 -20.969 1 98.88 293 TYR B O 1
ATOM 4851 N N . GLU B 1 294 ? -1.442 -26.172 -22.906 1 98.75 294 GLU B N 1
ATOM 4852 C CA . GLU B 1 294 ? -0.894 -25.094 -23.734 1 98.75 294 GLU B CA 1
ATOM 4853 C C . GLU B 1 294 ? -1.986 -24.406 -24.547 1 98.75 294 GLU B C 1
ATOM 4855 O O . GLU B 1 294 ? -2.816 -25.078 -25.156 1 98.75 294 GLU B O 1
ATOM 4860 N N . THR B 1 295 ? -2.039 -23.125 -24.469 1 98.75 295 THR B N 1
ATOM 4861 C CA . THR B 1 295 ? -2.916 -22.359 -25.359 1 98.75 295 THR B CA 1
ATOM 4862 C C . THR B 1 295 ? -2.141 -21.812 -26.547 1 98.75 295 THR B C 1
ATOM 4864 O O . THR B 1 295 ? -1.396 -20.828 -26.422 1 98.75 295 THR B O 1
ATOM 4867 N N . GLU B 1 296 ? -2.398 -22.359 -27.703 1 97.69 296 GLU B N 1
ATOM 4868 C CA . GLU B 1 296 ? -1.675 -21.984 -28.922 1 97.69 296 GLU B CA 1
ATOM 4869 C C . GLU B 1 296 ? -1.999 -20.562 -29.344 1 97.69 296 GLU B C 1
ATOM 4871 O O . GLU B 1 296 ? -3.15 -20.125 -29.266 1 97.69 296 GLU B O 1
ATOM 4876 N N . GLY B 1 297 ? -1.021 -19.844 -29.734 1 97.69 297 GLY B N 1
ATOM 4877 C CA . GLY B 1 297 ? -1.206 -18.562 -30.391 1 97.69 297 GLY B CA 1
ATOM 4878 C C . GLY B 1 297 ? -1.344 -17.406 -29.391 1 97.69 297 GLY B C 1
ATOM 4879 O O . GLY B 1 297 ? -1.464 -16.25 -29.797 1 97.69 297 GLY B O 1
ATOM 4880 N N . GLU B 1 298 ? -1.318 -17.703 -28.125 1 98.38 298 GLU B N 1
ATOM 4881 C CA . GLU B 1 298 ? -1.484 -16.656 -27.125 1 98.38 298 GLU B CA 1
ATOM 4882 C C . GLU B 1 298 ? -0.153 -16.312 -26.469 1 98.38 298 GLU B C 1
ATOM 4884 O O . GLU B 1 298 ? 0.784 -17.109 -26.484 1 98.38 298 GLU B O 1
ATOM 4889 N N . ASP B 1 299 ? -0.059 -15.086 -26 1 98 299 ASP B N 1
ATOM 4890 C CA . ASP B 1 299 ? 1.136 -14.602 -25.312 1 98 299 ASP B CA 1
ATOM 4891 C C . ASP B 1 299 ? 0.926 -14.562 -23.812 1 98 299 ASP B C 1
ATOM 4893 O O . ASP B 1 299 ? -0.126 -14.969 -23.312 1 98 299 ASP B O 1
ATOM 4897 N N . HIS B 1 300 ? 1.93 -14.156 -23.109 1 97.94 300 HIS B N 1
ATOM 4898 C CA . HIS B 1 300 ? 1.991 -14.156 -21.656 1 97.94 300 HIS B CA 1
ATOM 4899 C C . HIS B 1 300 ? 0.796 -13.422 -21.047 1 97.94 300 HIS B C 1
ATOM 4901 O O . HIS B 1 300 ? 0.407 -12.359 -21.531 1 97.94 300 HIS B O 1
ATOM 4907 N N . ALA B 1 301 ? 0.116 -14.016 -20.094 1 97.62 301 ALA B N 1
ATOM 4908 C CA . ALA B 1 301 ? -0.942 -13.422 -19.281 1 97.62 301 ALA B CA 1
ATOM 4909 C C . ALA B 1 301 ? -2.18 -13.125 -20.109 1 97.62 301 ALA B C 1
ATOM 4911 O O . ALA B 1 301 ? -3.037 -12.336 -19.703 1 97.62 301 ALA B O 1
ATOM 4912 N N . PHE B 1 302 ? -2.361 -13.719 -21.25 1 97.56 302 PHE B N 1
ATOM 4913 C CA . PHE B 1 302 ? -3.457 -13.445 -22.172 1 97.56 302 PHE B CA 1
ATOM 4914 C C . PHE B 1 302 ? -4.805 -13.617 -21.484 1 97.56 302 PHE B C 1
ATOM 4916 O O . PHE B 1 302 ? -5.758 -12.898 -21.781 1 97.56 302 PHE B O 1
ATOM 4923 N N . HIS B 1 303 ? -4.934 -14.539 -20.547 1 96.38 303 HIS B N 1
ATOM 4924 C CA . HIS B 1 303 ? -6.211 -14.883 -19.922 1 96.38 303 HIS B CA 1
ATOM 4925 C C . HIS B 1 303 ? -6.703 -13.75 -19.031 1 96.38 303 HIS B C 1
ATOM 4927 O O . HIS B 1 303 ? -7.906 -13.625 -18.781 1 96.38 303 HIS B O 1
ATOM 4933 N N . MET B 1 304 ? -5.789 -12.938 -18.578 1 95.19 304 MET B N 1
ATOM 4934 C CA . MET B 1 304 ? -6.172 -11.805 -17.75 1 95.19 304 MET B CA 1
ATOM 4935 C C . MET B 1 304 ? -6.316 -10.539 -18.578 1 95.19 304 MET B C 1
ATOM 4937 O O . MET B 1 304 ? -7.133 -9.672 -18.266 1 95.19 304 MET B O 1
ATOM 4941 N N . LEU B 1 305 ? -5.527 -10.469 -19.656 1 94.38 305 LEU B N 1
ATOM 4942 C CA . LEU B 1 305 ? -5.531 -9.281 -20.516 1 94.38 305 LEU B CA 1
ATOM 4943 C C . LEU B 1 305 ? -6.723 -9.305 -21.469 1 94.38 305 LEU B C 1
ATOM 4945 O O . LEU B 1 305 ? -7.234 -8.25 -21.844 1 94.38 305 LEU B O 1
ATOM 4949 N N . ASN B 1 306 ? -7.148 -10.5 -21.844 1 93.69 306 ASN B N 1
ATOM 4950 C CA . ASN B 1 306 ? -8.32 -10.719 -22.688 1 93.69 306 ASN B CA 1
ATOM 4951 C C . ASN B 1 306 ? -9.281 -11.727 -22.062 1 93.69 306 ASN B C 1
ATOM 4953 O O . ASN B 1 306 ? -9.547 -12.781 -22.656 1 93.69 306 ASN B O 1
ATOM 4957 N N . PRO B 1 307 ? -9.906 -11.375 -20.953 1 93.69 307 PRO B N 1
ATOM 4958 C CA . PRO B 1 307 ? -10.648 -12.352 -20.141 1 93.69 307 PRO B CA 1
ATOM 4959 C C . PRO B 1 307 ? -11.922 -12.844 -20.828 1 93.69 307 PRO B C 1
ATOM 4961 O O . PRO B 1 307 ? -12.453 -13.891 -20.453 1 93.69 307 PRO B O 1
ATOM 4964 N N . THR B 1 308 ? -12.422 -12.164 -21.875 1 92.44 308 THR B N 1
ATOM 4965 C CA . THR B 1 308 ? -13.68 -12.531 -22.5 1 92.44 308 THR B CA 1
ATOM 4966 C C . THR B 1 308 ? -13.445 -13.453 -23.703 1 92.44 308 THR B C 1
ATOM 4968 O O . THR B 1 308 ? -14.391 -13.977 -24.281 1 92.44 308 THR B O 1
ATOM 4971 N N . SER B 1 309 ? -12.211 -13.625 -24.047 1 95.81 309 SER B N 1
ATOM 4972 C CA . SER B 1 309 ? -11.922 -14.516 -25.156 1 95.81 309 SER B CA 1
ATOM 4973 C C . SER B 1 309 ? -12.266 -15.961 -24.812 1 95.81 309 SER B C 1
ATOM 4975 O O . SER B 1 309 ? -12.25 -16.344 -23.641 1 95.81 309 SER B O 1
ATOM 4977 N N . GLU B 1 310 ? -12.523 -16.734 -25.797 1 97.62 310 GLU B N 1
ATOM 4978 C CA . GLU B 1 310 ? -12.836 -18.141 -25.609 1 97.62 310 GLU B CA 1
ATOM 4979 C C . GLU B 1 310 ? -11.648 -18.891 -25 1 97.62 310 GLU B C 1
ATOM 4981 O O . GLU B 1 310 ? -11.828 -19.781 -24.172 1 97.62 310 GLU B O 1
ATOM 4986 N N . LYS B 1 311 ? -10.492 -18.547 -25.406 1 98.25 311 LYS B N 1
ATOM 4987 C CA . LYS B 1 311 ? -9.289 -19.188 -24.906 1 98.25 311 LYS B CA 1
ATOM 4988 C C . LYS B 1 311 ? -9.07 -18.875 -23.438 1 98.25 311 LYS B C 1
ATOM 4990 O O . LYS B 1 311 ? -8.617 -19.719 -22.672 1 98.25 311 LYS B O 1
ATOM 4995 N N . ALA B 1 312 ? -9.344 -17.641 -23.047 1 97.56 312 ALA B N 1
ATOM 4996 C CA . ALA B 1 312 ? -9.234 -17.266 -21.641 1 97.56 312 ALA B CA 1
ATOM 4997 C C . ALA B 1 312 ? -10.234 -18.047 -20.781 1 97.56 312 ALA B C 1
ATOM 4999 O O . ALA B 1 312 ? -9.883 -18.562 -19.719 1 97.56 312 ALA B O 1
ATOM 5000 N N . LYS B 1 313 ? -11.43 -18.125 -21.297 1 97.56 313 LYS B N 1
ATOM 5001 C CA . LYS B 1 313 ? -12.461 -18.875 -20.594 1 97.56 313 LYS B CA 1
ATOM 5002 C C . LYS B 1 313 ? -12.086 -20.359 -20.469 1 97.56 313 LYS B C 1
ATOM 5004 O O . LYS B 1 313 ? -12.328 -20.984 -19.438 1 97.56 313 LYS B O 1
ATOM 5009 N N . ALA B 1 314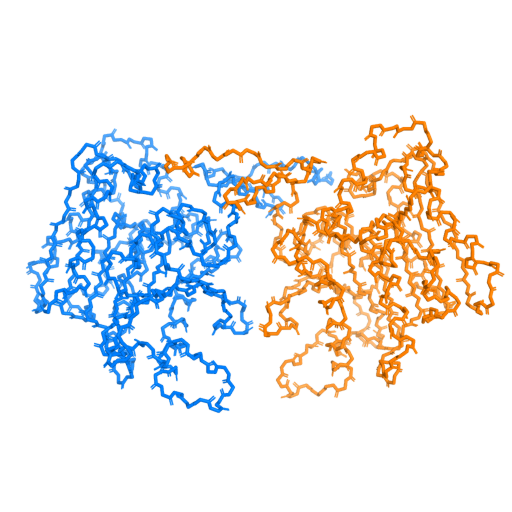 ? -11.523 -20.844 -21.5 1 98.5 314 ALA B N 1
ATOM 5010 C CA . ALA B 1 314 ? -11.094 -22.234 -21.5 1 98.5 314 ALA B CA 1
ATOM 5011 C C . ALA B 1 314 ? -10.016 -22.484 -20.453 1 98.5 314 ALA B C 1
ATOM 5013 O O . ALA B 1 314 ? -9.992 -23.531 -19.797 1 98.5 314 ALA B O 1
ATOM 5014 N N . LEU B 1 315 ? -9.117 -21.609 -20.328 1 98.62 315 LEU B N 1
ATOM 5015 C CA . LEU B 1 315 ? -8.062 -21.734 -19.328 1 98.62 315 LEU B CA 1
ATOM 5016 C C . LEU B 1 315 ? -8.648 -21.766 -17.922 1 98.62 315 LEU B C 1
ATOM 5018 O O . LEU B 1 315 ? -8.266 -22.594 -17.094 1 98.62 315 LEU B O 1
ATOM 5022 N N . VAL B 1 316 ? -9.586 -20.875 -17.625 1 98.31 316 VAL B N 1
ATOM 5023 C CA . VAL B 1 316 ? -10.234 -20.812 -16.312 1 98.31 316 VAL B CA 1
ATOM 5024 C C . VAL B 1 316 ? -10.977 -22.125 -16.047 1 98.31 316 VAL B C 1
ATOM 5026 O O . VAL B 1 316 ? -10.922 -22.672 -14.938 1 98.31 316 VAL B O 1
ATOM 5029 N N . LYS B 1 317 ? -11.625 -22.625 -17.047 1 98.38 317 LYS B N 1
ATOM 5030 C CA . LYS B 1 317 ? -12.336 -23.906 -16.922 1 98.38 317 LYS B CA 1
ATOM 5031 C C . LYS B 1 317 ? -11.359 -25.047 -16.656 1 98.38 317 LYS B C 1
ATOM 5033 O O . LYS B 1 317 ? -11.664 -25.953 -15.875 1 98.38 317 LYS B O 1
ATOM 5038 N N . ARG B 1 318 ? -10.25 -24.984 -17.344 1 98.56 318 ARG B N 1
ATOM 5039 C CA . ARG B 1 318 ? -9.234 -26.016 -17.125 1 98.56 318 ARG B CA 1
ATOM 5040 C C . ARG B 1 318 ? -8.719 -25.984 -15.688 1 98.56 318 ARG B C 1
ATOM 5042 O O . ARG B 1 318 ? -8.516 -27.047 -15.078 1 98.56 318 ARG B O 1
ATOM 5049 N N . LEU B 1 319 ? -8.492 -24.797 -15.156 1 98.62 319 LEU B N 1
ATOM 5050 C CA . LEU B 1 319 ? -8.078 -24.656 -13.766 1 98.62 319 LEU B CA 1
ATOM 5051 C C . LEU B 1 319 ? -9.148 -25.188 -12.82 1 98.62 319 LEU B C 1
ATOM 5053 O O . LEU B 1 319 ? -8.836 -25.891 -11.859 1 98.62 319 LEU B O 1
ATOM 5057 N N . ALA B 1 320 ? -10.375 -24.828 -13.109 1 98.5 320 ALA B N 1
ATOM 5058 C CA . ALA B 1 320 ? -11.484 -25.281 -12.273 1 98.5 320 ALA B CA 1
ATOM 5059 C C . ALA B 1 320 ? -11.578 -26.797 -12.25 1 98.5 320 ALA B C 1
ATOM 5061 O O . ALA B 1 320 ? -11.805 -27.406 -11.203 1 98.5 320 ALA B O 1
ATOM 5062 N N . PHE B 1 321 ? -11.375 -27.375 -13.391 1 98.12 321 PHE B N 1
ATOM 5063 C CA . PHE B 1 321 ? -11.391 -28.828 -13.492 1 98.12 321 PHE B CA 1
ATOM 5064 C C . PHE B 1 321 ? -10.289 -29.453 -12.641 1 98.12 321 PHE B C 1
ATOM 5066 O O . PHE B 1 321 ? -10.516 -30.422 -11.922 1 98.12 321 PHE B O 1
ATOM 5073 N N . PHE B 1 322 ? -9.141 -28.938 -12.703 1 98.5 322 PHE B N 1
ATOM 5074 C CA . PHE B 1 322 ? -7.996 -29.391 -11.93 1 98.5 322 PHE B CA 1
ATOM 5075 C C . PHE B 1 322 ? -8.289 -29.312 -10.43 1 98.5 322 PHE B C 1
ATOM 5077 O O . PHE B 1 322 ? -7.934 -30.219 -9.68 1 98.5 322 PHE B O 1
ATOM 5084 N N . LEU B 1 323 ? -8.961 -28.188 -9.969 1 97.88 323 LEU B N 1
ATOM 5085 C CA . LEU B 1 323 ? -9.227 -27.938 -8.555 1 97.88 323 LEU B CA 1
ATOM 5086 C C . LEU B 1 323 ? -10.328 -28.859 -8.039 1 97.88 323 LEU B C 1
ATOM 5088 O O . LEU B 1 323 ? -10.383 -29.156 -6.844 1 97.88 323 LEU B O 1
ATOM 5092 N N . ASN B 1 324 ? -11.195 -29.391 -8.945 1 94.81 324 ASN B N 1
ATOM 5093 C CA . ASN B 1 324 ? -12.383 -30.141 -8.523 1 94.81 324 ASN B CA 1
ATOM 5094 C C . ASN B 1 324 ? -12.203 -31.625 -8.758 1 94.81 324 ASN B C 1
ATOM 5096 O O . ASN B 1 324 ? -12.992 -32.438 -8.25 1 94.81 324 ASN B O 1
ATOM 5100 N N . GLN B 1 325 ? -11.25 -31.891 -9.508 1 86.44 325 GLN B N 1
ATOM 5101 C CA . GLN B 1 325 ? -11.023 -33.312 -9.789 1 86.44 325 GLN B CA 1
ATOM 5102 C C . GLN B 1 325 ? -10.516 -34.031 -8.555 1 86.44 325 GLN B C 1
ATOM 5104 O O . GLN B 1 325 ? -9.719 -33.5 -7.789 1 86.44 325 GLN B O 1
ATOM 5109 N N . ASP B 1 326 ? -11.055 -35.281 -8.328 1 74.25 326 ASP B N 1
ATOM 5110 C CA . ASP B 1 326 ? -10.594 -36.094 -7.219 1 74.25 326 ASP B CA 1
ATOM 5111 C C . ASP B 1 326 ? -9.242 -36.75 -7.535 1 74.25 326 ASP B C 1
ATOM 5113 O O . ASP B 1 326 ? -8.945 -37.031 -8.695 1 74.25 326 ASP B O 1
#

Solvent-accessible surface area (backbone atoms only — not comparable to full-atom values): 33560 Å² total; per-residue (Å²): 127,83,72,48,84,85,63,60,53,79,64,45,76,49,79,78,42,33,36,34,26,68,86,52,38,36,40,68,70,43,53,74,41,39,34,72,70,42,72,38,81,90,69,41,28,32,34,42,79,46,65,67,36,50,86,78,43,37,30,31,31,39,36,34,52,68,85,64,58,84,89,51,62,22,41,34,34,41,33,30,62,36,48,71,52,56,37,50,49,47,35,14,48,50,46,41,65,36,39,48,45,52,38,25,50,72,39,57,24,33,34,38,26,44,30,53,58,40,27,82,88,32,39,65,63,40,37,54,52,42,50,50,47,50,52,53,42,52,34,50,51,67,71,53,51,88,86,41,87,88,53,56,65,68,51,69,66,33,44,33,53,72,36,26,31,34,30,14,31,25,36,6,12,38,45,32,54,54,50,26,37,51,40,51,78,45,73,51,61,80,52,28,30,54,40,26,38,37,25,37,46,23,49,47,51,49,72,74,67,53,68,57,34,66,74,39,52,70,62,40,52,50,54,50,50,49,48,48,68,41,45,73,48,98,57,43,46,36,28,58,88,33,8,69,79,28,91,84,31,66,64,74,55,49,47,45,44,47,34,36,39,37,33,31,26,61,63,21,67,42,26,53,50,37,49,48,50,50,52,52,46,67,71,42,85,36,85,48,50,73,45,82,46,72,42,78,83,32,42,73,67,40,41,40,74,41,42,85,39,70,67,23,47,48,50,46,50,50,51,24,48,63,75,63,54,130,126,84,73,47,84,85,63,59,51,79,63,45,75,48,79,78,42,32,37,35,26,68,86,52,37,36,42,68,69,44,55,74,41,39,33,73,68,44,73,37,84,91,70,41,28,32,35,42,75,47,65,67,35,48,87,78,42,37,30,30,32,39,35,34,52,68,86,64,59,84,92,50,61,22,42,34,34,41,33,30,62,36,47,72,52,55,36,51,48,48,34,15,48,50,47,41,67,37,39,50,45,53,38,24,49,73,40,55,24,34,35,41,26,46,30,54,58,37,27,80,85,33,40,65,62,41,37,55,52,43,50,50,47,50,53,52,45,51,34,49,52,66,71,52,49,90,85,40,87,86,54,55,64,68,52,71,67,34,44,31,54,71,36,26,32,33,30,14,32,26,36,6,12,37,45,32,54,54,50,27,38,51,41,53,77,48,73,51,62,82,50,28,30,55,41,25,38,36,26,37,47,23,49,47,50,49,71,72,67,53,70,57,34,68,75,39,54,69,61,41,52,50,53,50,51,50,48,47,68,41,45,73,49,96,56,44,48,35,27,59,89,34,8,69,78,28,92,85,30,67,64,73,55,48,47,45,45,46,34,36,39,37,31,32,24,62,62,20,68,42,26,53,50,36,49,48,51,49,52,52,45,67,70,42,86,37,86,46,49,74,44,80,46,72,44,77,83,30,43,75,65,42,40,40,75,40,42,85,39,69,68,24,46,48,51,47,50,50,50,23,47,63,75,64,53,132

InterPro domains:
  IPR013094 Alpha/beta hydrolase fold-3 [PF07859] (77-304)
  IPR029058 Alpha/Beta hydrolase fold [G3DSA:3.40.50.1820] (22-326)
  IPR029058 Alpha/Beta hydrolase fold [SSF53474] (10-325)
  IPR050466 Diverse Carboxylesterases and Gibberellin Receptors [PTHR23024] (13-310)

Radius of gyration: 26.65 Å; Cα contacts (8 Å, |Δi|>4): 1420; chains: 2; bounding box: 53×77×62 Å

Nearest PDB structures (foldseek):
  8ea2-assembly1_A  TM=9.409E-01  e=1.443E-37  Pueraria montana var. lobata
  6rj8-assembly1_A-2  TM=9.238E-01  e=3.768E-33  Tabernanthe iboga
  6rs4-assembly1_B  TM=9.172E-01  e=4.169E-32  Catharanthus roseus
  6rt8-assembly2_C  TM=9.112E-01  e=6.532E-30  Catharanthus roseus
  2o7v-assembly1_A  TM=8.592E-01  e=8.849E-27  Actinidia eriantha